Protein AF-A0A2P6VEP2-F1 (afdb_monomer_lite)

InterPro domains:
  IPR046674 Protein of unknown function DUF6544 [PF20181] (240-483)

Foldseek 3Di:
DDDDPPDQPDDPVLVPAQAKEKEWEPPDVVIQIHIQGDHPPDWLVNSLVSVCVSSVALHFPFKAFPVPRHTDDGPVPDDRYTYMYTYGDDHPPPDDDDDDDDDDDDDDDDDDDDDDDDDDDDDDDDDDDDDDDDDDDDPDDPPDDDDDDDPVVVVCCVLCVLLVQWDFAFDPPDPPPDPDDDDDDPDDDDPVVVVVVVVVVVVVLLVVLLVVLVVVLVVQLVLQVVQLPDDDDDDDPVVLLPPFQQLLSLQPVQFWDAPLLVFFKKKFWWKWWFARDPPGDTWIKTKMKIWGQHQAGWMKIWMWTQRDDPSQWIKTWIWIQHQLWTWIWIATSSHHTSHTDTDPLRSQQSQVVSVLCCLVRVSSQGDHPFKDKAQDDPPPPDDSNFWIKIWGDGPRHIWIWIWGADPSSATAKIWGQSHWTQDSVRDIHGFIKMKGQPDAKDKDFEDDPDDPDPDPDDDTIIGIGRFKMWMWTQDPVRDTHTGMIMGGPDMYTD

Structure (mmCIF, N/CA/C/O backbone):
data_AF-A0A2P6VEP2-F1
#
_entry.id   AF-A0A2P6VEP2-F1
#
loop_
_atom_site.group_PDB
_atom_site.id
_atom_site.type_symbol
_atom_site.label_atom_id
_atom_site.label_alt_id
_atom_site.label_comp_id
_atom_site.label_asym_id
_atom_site.label_entity_id
_atom_site.label_seq_id
_atom_site.pdbx_PDB_ins_code
_atom_site.Cartn_x
_atom_site.Cartn_y
_atom_site.Cartn_z
_atom_site.occupancy
_atom_site.B_iso_or_equiv
_atom_site.auth_seq_id
_atom_site.auth_comp_id
_atom_site.auth_asym_id
_atom_site.auth_atom_id
_atom_site.pdbx_PDB_model_num
ATOM 1 N N . MET A 1 1 ? 12.266 2.015 -61.294 1.00 31.33 1 MET A N 1
ATOM 2 C CA . MET A 1 1 ? 13.041 1.050 -60.481 1.00 31.33 1 MET A CA 1
ATOM 3 C C . MET A 1 1 ? 12.262 0.775 -59.207 1.00 31.33 1 MET A C 1
ATOM 5 O O . MET A 1 1 ? 11.921 1.719 -58.511 1.00 31.33 1 MET A O 1
ATOM 9 N N . ALA A 1 2 ? 11.887 -0.484 -58.976 1.00 29.84 2 ALA A N 1
ATOM 10 C CA . ALA A 1 2 ? 10.965 -0.896 -57.922 1.00 29.84 2 ALA A CA 1
ATOM 11 C C . ALA A 1 2 ? 11.618 -0.841 -56.530 1.00 29.84 2 ALA A C 1
ATOM 13 O O . ALA A 1 2 ? 12.583 -1.555 -56.257 1.00 29.84 2 ALA A O 1
ATOM 14 N N . THR A 1 3 ? 11.073 -0.019 -55.636 1.00 30.50 3 THR A N 1
ATOM 15 C CA . THR A 1 3 ? 11.404 -0.012 -54.209 1.00 30.50 3 THR A CA 1
ATOM 16 C C . THR A 1 3 ? 10.642 -1.138 -53.512 1.00 30.50 3 THR A C 1
ATOM 18 O O . THR A 1 3 ? 9.435 -1.083 -53.298 1.00 30.50 3 THR A O 1
ATOM 21 N N . SER A 1 4 ? 11.360 -2.207 -53.174 1.00 30.02 4 SER A N 1
ATOM 22 C CA . SER A 1 4 ? 10.852 -3.335 -52.389 1.00 30.02 4 SER A CA 1
ATOM 23 C C . SER A 1 4 ? 10.439 -2.876 -50.980 1.00 30.02 4 SER A C 1
ATOM 25 O O . SER A 1 4 ? 11.279 -2.776 -50.084 1.00 30.02 4 SER A O 1
ATOM 27 N N . SER A 1 5 ? 9.143 -2.661 -50.743 1.00 33.09 5 SER A N 1
ATOM 28 C CA . SER A 1 5 ? 8.592 -2.426 -49.405 1.00 33.09 5 SER A CA 1
ATOM 29 C C . SER A 1 5 ? 8.461 -3.746 -48.630 1.00 33.09 5 SER A C 1
ATOM 31 O O . SER A 1 5 ? 7.414 -4.393 -48.632 1.00 33.09 5 SER A O 1
ATOM 33 N N . ARG A 1 6 ? 9.517 -4.168 -47.926 1.00 39.72 6 ARG A N 1
ATOM 34 C CA . ARG A 1 6 ? 9.375 -5.138 -46.823 1.00 39.72 6 ARG A CA 1
ATOM 35 C C . ARG A 1 6 ? 9.053 -4.365 -45.540 1.00 39.72 6 ARG A C 1
ATOM 37 O O . ARG A 1 6 ? 9.943 -4.004 -44.780 1.00 39.72 6 ARG A O 1
ATOM 44 N N . GLY A 1 7 ? 7.766 -4.083 -45.344 1.00 57.09 7 GLY A N 1
ATOM 45 C CA . GLY A 1 7 ? 7.174 -3.341 -44.222 1.00 57.09 7 GLY A CA 1
ATOM 46 C C . GLY A 1 7 ? 5.669 -3.146 -44.461 1.00 57.09 7 GLY A C 1
ATOM 47 O O . GLY A 1 7 ? 5.196 -3.519 -45.528 1.00 57.09 7 GLY A O 1
ATOM 48 N N . LEU A 1 8 ? 4.918 -2.569 -43.511 1.00 54.78 8 LEU A N 1
ATOM 49 C CA . LEU A 1 8 ? 3.444 -2.376 -43.534 1.00 54.78 8 LEU A CA 1
ATOM 50 C C . LEU A 1 8 ? 2.886 -1.525 -44.710 1.00 54.78 8 LEU A C 1
ATOM 52 O O . LEU A 1 8 ? 1.741 -1.083 -44.653 1.00 54.78 8 LEU A O 1
ATOM 56 N N . GLY A 1 9 ? 3.672 -1.281 -45.764 1.00 55.47 9 GLY A N 1
ATOM 57 C CA . GLY A 1 9 ? 3.279 -0.498 -46.937 1.00 55.47 9 GLY A CA 1
ATOM 58 C C . GLY A 1 9 ? 3.140 0.999 -46.659 1.00 55.47 9 GLY A C 1
ATOM 59 O O . GLY A 1 9 ? 2.318 1.641 -47.307 1.00 55.47 9 GLY A O 1
ATOM 60 N N . VAL A 1 10 ? 3.891 1.518 -45.678 1.00 57.66 10 VAL A N 1
ATOM 61 C CA . VAL A 1 10 ? 3.913 2.938 -45.286 1.00 57.66 10 VAL A CA 1
ATOM 62 C C . VAL A 1 10 ? 4.965 3.663 -46.117 1.00 57.66 10 VAL A C 1
ATOM 64 O O . VAL A 1 10 ? 6.151 3.332 -46.031 1.00 57.66 10 VAL A O 1
ATOM 67 N N . THR A 1 11 ? 4.538 4.629 -46.921 1.00 64.12 11 THR A N 1
ATOM 68 C CA . THR A 1 11 ? 5.442 5.563 -47.604 1.00 64.12 11 THR A CA 1
ATOM 69 C C . THR A 1 11 ? 5.740 6.781 -46.713 1.00 64.12 11 THR A C 1
ATOM 71 O O . THR A 1 11 ? 4.970 7.053 -45.796 1.00 64.12 11 THR A O 1
ATOM 74 N N . PRO A 1 12 ? 6.824 7.545 -46.947 1.00 55.94 12 PRO A N 1
ATOM 75 C CA . PRO A 1 12 ? 7.065 8.799 -46.225 1.00 55.94 12 PRO A CA 1
ATOM 76 C C . PRO A 1 12 ? 5.920 9.817 -46.352 1.00 55.94 12 PRO A C 1
ATOM 78 O O . PRO A 1 12 ? 5.692 10.569 -45.419 1.00 55.94 12 PRO A O 1
ATOM 81 N N . GLN A 1 13 ? 5.167 9.799 -47.459 1.00 57.19 13 GLN A N 1
ATOM 82 C CA . GLN A 1 13 ? 3.974 10.637 -47.656 1.00 57.19 13 GLN A CA 1
ATOM 83 C C . GLN A 1 13 ? 2.774 10.166 -46.814 1.00 57.19 13 GLN A C 1
ATOM 85 O O . GLN A 1 13 ? 1.933 10.975 -46.441 1.00 57.19 13 GLN A O 1
ATOM 90 N N . ASP A 1 14 ? 2.715 8.879 -46.450 1.00 59.53 14 ASP A N 1
ATOM 91 C CA . ASP A 1 14 ? 1.662 8.331 -45.579 1.00 59.53 14 ASP A CA 1
ATOM 92 C C . ASP A 1 14 ? 1.816 8.803 -44.116 1.00 59.53 14 ASP A C 1
ATOM 94 O O . ASP A 1 14 ? 0.899 8.614 -43.319 1.00 59.53 14 ASP A O 1
ATOM 98 N N . MET A 1 15 ? 2.970 9.380 -43.744 1.00 58.91 15 MET A N 1
ATOM 99 C CA . MET A 1 15 ? 3.222 9.911 -42.397 1.00 58.91 15 MET A CA 1
ATOM 100 C C . MET A 1 15 ? 2.608 11.296 -42.157 1.00 58.91 15 MET A C 1
ATOM 102 O O . MET A 1 15 ? 2.467 11.675 -40.997 1.00 58.91 15 MET A O 1
ATOM 106 N N . ASP A 1 16 ? 2.224 12.009 -43.219 1.00 58.97 16 ASP A N 1
ATOM 107 C CA . ASP A 1 16 ? 1.609 13.343 -43.141 1.00 58.97 16 ASP A CA 1
ATOM 108 C C . ASP A 1 16 ? 0.068 13.285 -43.102 1.00 58.97 16 ASP A C 1
ATOM 110 O O . ASP A 1 16 ? -0.598 14.318 -43.065 1.00 58.97 16 ASP A O 1
ATOM 114 N N . ALA A 1 17 ? -0.523 12.084 -43.121 1.00 64.44 17 ALA A N 1
ATOM 115 C CA . ALA A 1 17 ? -1.968 11.909 -43.033 1.00 64.44 17 ALA A CA 1
ATOM 116 C C . ALA A 1 17 ? -2.481 12.154 -41.607 1.00 64.44 17 ALA A C 1
ATOM 118 O O . ALA A 1 17 ? -1.884 11.693 -40.634 1.00 64.44 17 ALA A O 1
ATOM 119 N N . SER A 1 18 ? -3.637 12.807 -41.495 1.00 64.31 18 SER A N 1
ATOM 120 C CA . SER A 1 18 ? -4.256 13.159 -40.212 1.00 64.31 18 SER A CA 1
ATOM 121 C C . SER A 1 18 ? -4.590 11.943 -39.347 1.00 64.31 18 SER A C 1
ATOM 123 O O . SER A 1 18 ? -4.617 12.050 -38.123 1.00 64.31 18 SER A O 1
ATOM 125 N N . ARG A 1 19 ? -4.849 10.778 -39.964 1.00 77.12 19 ARG A N 1
ATOM 126 C CA . ARG A 1 19 ? -5.234 9.537 -39.274 1.00 77.12 19 ARG A CA 1
ATOM 127 C C . ARG A 1 19 ? -4.596 8.314 -39.938 1.00 77.12 19 ARG A C 1
ATOM 129 O O . ARG A 1 19 ? -4.495 8.248 -41.164 1.00 77.12 19 ARG A O 1
ATOM 136 N N . LEU A 1 20 ? -4.189 7.317 -39.147 1.00 80.38 20 LEU A N 1
ATOM 137 C CA . LEU A 1 20 ? -3.518 6.109 -39.644 1.00 80.38 20 LEU A CA 1
ATOM 138 C C . LEU A 1 20 ? -4.094 4.846 -38.995 1.00 80.38 20 LEU A C 1
ATOM 140 O O . LEU A 1 20 ? -3.810 4.543 -37.837 1.00 80.38 20 LEU A O 1
ATOM 144 N N . VAL A 1 21 ? -4.834 4.051 -39.771 1.00 83.19 21 VAL A N 1
ATOM 145 C CA . VAL A 1 21 ? -5.441 2.797 -39.293 1.00 83.19 21 VAL A CA 1
ATOM 146 C C . VAL A 1 21 ? -4.721 1.568 -39.837 1.00 83.19 21 VAL A C 1
ATOM 148 O O . VAL A 1 21 ? -4.216 1.543 -40.963 1.00 83.19 21 VAL A O 1
ATOM 151 N N . PHE A 1 22 ? -4.669 0.513 -39.030 1.00 87.00 22 PHE A N 1
ATOM 152 C CA . PHE A 1 22 ? -4.025 -0.742 -39.393 1.00 87.00 22 PHE A CA 1
ATOM 153 C C . PHE A 1 22 ? -5.060 -1.802 -39.730 1.00 87.00 22 PHE A C 1
ATOM 155 O O . PHE A 1 22 ? -5.831 -2.213 -38.871 1.00 87.00 22 PHE A O 1
ATOM 162 N N . VAL A 1 23 ? -5.026 -2.322 -40.952 1.00 86.62 23 VAL A N 1
ATOM 163 C CA . VAL A 1 23 ? -6.040 -3.259 -41.440 1.00 86.62 23 VAL A CA 1
ATOM 164 C C . VAL A 1 23 ? -5.415 -4.617 -41.711 1.00 86.62 23 VAL A C 1
ATOM 166 O O . VAL A 1 23 ? -4.359 -4.708 -42.344 1.00 86.62 23 VAL A O 1
ATOM 169 N N . SER A 1 24 ? -6.049 -5.683 -41.223 1.00 88.94 24 SER A N 1
ATOM 170 C CA . SER A 1 24 ? -5.613 -7.059 -41.462 1.00 88.94 24 SER A CA 1
ATOM 171 C C . SER A 1 24 ? -6.735 -7.964 -41.954 1.00 88.94 24 SER A C 1
ATOM 173 O O . SER A 1 24 ? -7.891 -7.779 -41.592 1.00 88.94 24 SER A O 1
ATOM 175 N N . VAL A 1 25 ? -6.394 -8.948 -42.785 1.00 88.62 25 VAL A N 1
ATOM 176 C CA . VAL A 1 25 ? -7.363 -9.947 -43.263 1.00 88.62 25 VAL A CA 1
ATOM 177 C C . VAL A 1 25 ? -7.655 -10.932 -42.135 1.00 88.62 25 VAL A C 1
ATOM 179 O O . VAL A 1 25 ? -6.720 -11.500 -41.559 1.00 88.62 25 VAL A O 1
ATOM 182 N N . LYS A 1 26 ? -8.937 -11.119 -41.814 1.00 84.25 26 LYS A N 1
ATOM 183 C CA . LYS A 1 26 ? -9.393 -12.047 -40.777 1.00 84.25 26 LYS A CA 1
ATOM 184 C C . LYS A 1 26 ? -8.942 -13.474 -41.125 1.00 84.25 26 LYS A C 1
ATOM 186 O O . LYS A 1 26 ? -9.041 -13.892 -42.272 1.00 84.25 26 LYS A O 1
ATOM 191 N N . ASP A 1 27 ? -8.384 -14.182 -40.144 1.00 78.88 27 ASP A N 1
ATOM 192 C CA . ASP A 1 27 ? -7.964 -15.593 -40.227 1.00 78.88 27 ASP A CA 1
ATOM 193 C C . ASP A 1 27 ? -6.889 -15.952 -41.284 1.00 78.88 27 ASP A C 1
ATOM 195 O O . ASP A 1 27 ? -6.555 -17.125 -41.466 1.00 78.88 27 ASP A O 1
ATOM 199 N N . ALA A 1 28 ? -6.254 -14.967 -41.934 1.00 77.12 28 ALA A N 1
ATOM 200 C CA . ALA A 1 28 ? -5.199 -15.216 -42.919 1.00 77.12 28 ALA A CA 1
ATOM 201 C C . ALA A 1 28 ? -3.881 -15.704 -42.277 1.00 77.12 28 ALA A C 1
ATOM 203 O O . ALA A 1 28 ? -3.320 -15.051 -41.391 1.00 77.12 28 ALA A O 1
ATOM 204 N N . LYS A 1 29 ? -3.332 -16.818 -42.787 1.00 75.56 29 LYS A N 1
ATOM 205 C CA . LYS A 1 29 ? -2.009 -17.356 -42.420 1.00 75.56 29 LYS A CA 1
ATOM 206 C C . LYS A 1 29 ? -1.139 -17.504 -43.682 1.00 75.56 29 LYS A C 1
ATOM 208 O O . LYS A 1 29 ? -1.461 -18.345 -44.516 1.00 75.56 29 LYS A O 1
ATOM 213 N N . PRO A 1 30 ? -0.050 -16.722 -43.849 1.00 75.62 30 PRO A N 1
ATOM 214 C CA . PRO A 1 30 ? 0.500 -15.725 -42.919 1.00 75.62 30 PRO A CA 1
ATOM 215 C C . PRO A 1 30 ? -0.368 -14.457 -42.791 1.00 75.62 30 PRO A C 1
ATOM 217 O O . PRO A 1 30 ? -1.090 -14.093 -43.719 1.00 75.62 30 PRO A O 1
ATOM 220 N N . LYS A 1 31 ? -0.267 -13.756 -41.647 1.00 75.75 31 LYS A N 1
ATOM 221 C CA . LYS A 1 31 ? -1.057 -12.545 -41.347 1.00 75.75 31 LYS A CA 1
ATOM 222 C C . LYS A 1 31 ? -0.775 -11.445 -42.382 1.00 75.75 31 LYS A C 1
ATOM 224 O O . LYS A 1 31 ? 0.325 -10.894 -42.427 1.00 75.75 31 LYS A O 1
ATOM 229 N N . ARG A 1 32 ? -1.778 -11.100 -43.193 1.00 84.12 32 ARG A N 1
ATOM 230 C CA . ARG A 1 32 ? -1.745 -9.980 -44.153 1.00 84.12 32 ARG A CA 1
ATOM 231 C C . ARG A 1 32 ? -2.206 -8.715 -43.430 1.00 84.12 32 ARG A C 1
ATOM 233 O O . ARG A 1 32 ? -3.387 -8.610 -43.114 1.00 84.12 32 ARG A O 1
ATOM 240 N N . LYS A 1 33 ? -1.286 -7.792 -43.125 1.00 85.56 33 LYS A N 1
ATOM 241 C CA . LYS A 1 33 ? -1.565 -6.52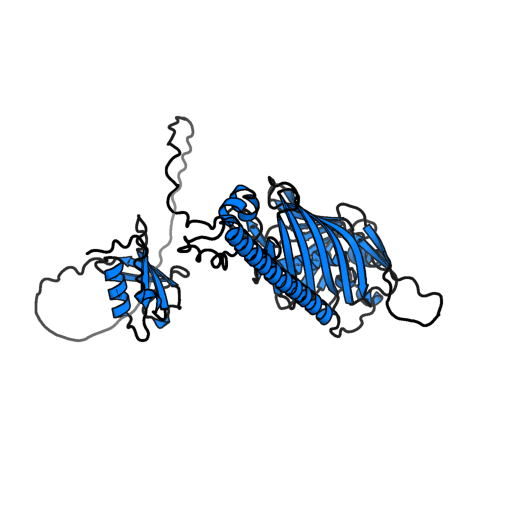3 -42.423 1.00 85.56 33 LYS A CA 1
ATOM 242 C C . LYS A 1 33 ? -0.911 -5.349 -43.150 1.00 85.56 33 LYS A C 1
ATOM 244 O O . LYS A 1 33 ? 0.258 -5.445 -43.520 1.00 85.56 33 LYS A O 1
ATOM 249 N N . VAL A 1 34 ? -1.644 -4.252 -43.310 1.00 85.06 34 VAL A N 1
ATOM 250 C CA . VAL A 1 34 ? -1.175 -3.005 -43.937 1.00 85.06 34 VAL A CA 1
ATOM 251 C C . VAL A 1 34 ? -1.582 -1.799 -43.102 1.00 85.06 34 VAL A C 1
ATOM 253 O O . VAL A 1 34 ? -2.510 -1.878 -42.298 1.00 85.06 34 VAL A O 1
ATOM 256 N N . ALA A 1 35 ? -0.880 -0.688 -43.287 1.00 83.00 35 ALA A N 1
ATOM 257 C CA . ALA A 1 35 ? -1.288 0.609 -42.765 1.00 83.00 35 ALA A CA 1
ATOM 258 C C . ALA A 1 35 ? -1.974 1.421 -43.873 1.00 83.00 35 ALA A C 1
ATOM 260 O O . ALA A 1 35 ? -1.457 1.525 -44.995 1.00 83.00 35 ALA A O 1
ATOM 261 N N . VAL A 1 36 ? -3.138 1.979 -43.553 1.00 84.06 36 VAL A N 1
ATOM 262 C CA . VAL A 1 36 ? -3.963 2.763 -44.471 1.00 84.06 36 VAL A CA 1
ATOM 263 C C . VAL A 1 36 ? -4.082 4.182 -43.911 1.00 84.06 36 VAL A C 1
ATOM 265 O O . VAL A 1 36 ? -4.700 4.359 -42.858 1.00 84.06 36 VAL A O 1
ATOM 268 N N . PRO A 1 37 ? -3.450 5.176 -44.556 1.00 83.38 37 PRO A N 1
ATOM 269 C CA . PRO A 1 37 ? -3.625 6.573 -44.183 1.00 83.38 37 PRO A CA 1
ATOM 270 C C . PRO A 1 37 ? -5.025 7.058 -44.578 1.00 83.38 37 PRO A C 1
ATOM 272 O O . PRO A 1 37 ? -5.527 6.725 -45.651 1.00 83.38 37 PRO A O 1
ATOM 275 N N . ILE A 1 38 ? -5.647 7.863 -43.722 1.00 82.38 38 ILE A N 1
ATOM 276 C CA . ILE A 1 38 ? -6.926 8.527 -43.984 1.00 82.38 38 ILE A CA 1
ATOM 277 C C . ILE A 1 38 ? -6.656 10.034 -43.929 1.00 82.38 38 ILE A C 1
ATOM 279 O O . ILE A 1 38 ? -6.304 10.569 -42.878 1.00 82.38 38 ILE A O 1
ATOM 283 N N . GLY A 1 39 ? -6.767 10.697 -45.081 1.00 76.69 39 GLY A N 1
ATOM 284 C CA . GLY A 1 39 ? -6.634 12.151 -45.187 1.00 76.69 39 GLY A CA 1
ATOM 285 C C . GLY A 1 39 ? -7.916 12.886 -44.788 1.00 76.69 39 GLY A C 1
ATOM 286 O O . GLY A 1 39 ? -8.997 12.291 -44.756 1.00 76.69 39 GLY A O 1
ATOM 287 N N . ASP A 1 40 ? -7.795 14.185 -44.520 1.00 73.19 40 ASP A N 1
ATOM 288 C CA . ASP A 1 40 ? -8.936 15.045 -44.193 1.00 73.19 40 ASP A CA 1
ATOM 289 C C . ASP A 1 40 ? -9.958 15.051 -45.343 1.00 73.19 40 ASP A C 1
ATOM 291 O O . ASP A 1 40 ? -9.629 15.369 -46.486 1.00 73.19 40 ASP A O 1
ATOM 295 N N . GLY A 1 41 ? -11.205 14.668 -45.050 1.00 74.69 41 GLY A N 1
ATOM 296 C CA . GLY A 1 41 ? -12.296 14.620 -46.033 1.00 74.69 41 GLY A CA 1
ATOM 297 C C . GLY A 1 41 ? -12.356 13.363 -46.911 1.00 74.69 41 GLY A C 1
ATOM 298 O O . GLY A 1 41 ? -13.112 13.347 -47.883 1.00 74.69 41 GLY A O 1
ATOM 299 N N . ALA A 1 42 ? -11.593 12.308 -46.599 1.00 81.06 42 ALA A N 1
ATOM 300 C CA . ALA A 1 42 ? -11.715 11.023 -47.291 1.00 81.06 42 ALA A CA 1
ATOM 301 C C . ALA A 1 42 ? -13.137 10.441 -47.164 1.00 81.06 42 ALA A C 1
ATOM 303 O O . ALA A 1 42 ? -13.771 10.565 -46.118 1.00 81.06 42 ALA A O 1
ATOM 304 N N . SER A 1 43 ? -13.635 9.774 -48.210 1.00 88.19 43 SER A N 1
ATOM 305 C CA . SER A 1 43 ? -14.913 9.050 -48.152 1.00 88.19 43 SER A CA 1
ATOM 306 C C . SER A 1 43 ? -14.731 7.585 -47.740 1.00 88.19 43 SER A C 1
ATOM 308 O O . SER A 1 43 ? -13.658 6.996 -47.904 1.00 88.19 43 SER A O 1
ATOM 310 N N . TRP A 1 44 ? -15.798 6.960 -47.229 1.00 88.44 44 TRP A N 1
ATOM 311 C CA . TRP A 1 44 ? -15.783 5.539 -46.859 1.00 88.44 44 TRP A CA 1
ATOM 312 C C . TRP A 1 44 ? -15.431 4.620 -48.043 1.00 88.44 44 TRP A C 1
ATOM 314 O O . TRP A 1 44 ? -14.660 3.672 -47.883 1.00 88.44 44 TRP A O 1
ATOM 324 N N . ASP A 1 45 ? -15.909 4.941 -49.248 1.00 86.19 45 ASP A N 1
ATOM 325 C CA . ASP A 1 45 ? -15.606 4.174 -50.463 1.00 86.19 45 ASP A CA 1
ATOM 326 C C . ASP A 1 45 ? -14.136 4.300 -50.875 1.00 86.19 45 ASP A C 1
ATOM 328 O O . ASP A 1 45 ? -13.502 3.312 -51.253 1.00 86.19 45 ASP A O 1
ATOM 332 N N . GLN A 1 46 ? -13.558 5.500 -50.748 1.00 85.56 46 GLN A N 1
ATOM 333 C CA . GLN A 1 46 ? -12.131 5.719 -50.996 1.00 85.56 46 GLN A CA 1
ATOM 334 C C . GLN A 1 46 ? -11.276 4.918 -50.013 1.00 85.56 46 GLN A C 1
ATOM 336 O O . GLN A 1 46 ? -10.299 4.284 -50.417 1.00 85.56 46 GLN A O 1
ATOM 341 N N . PHE A 1 47 ? -11.663 4.894 -48.737 1.00 89.31 47 PHE A N 1
ATOM 342 C CA . PHE A 1 47 ? -11.010 4.074 -47.724 1.00 89.31 47 PHE A CA 1
ATOM 343 C C . PHE A 1 47 ? -11.097 2.575 -48.054 1.00 89.31 47 PHE A C 1
ATOM 345 O O . PHE A 1 47 ? -10.071 1.890 -48.072 1.00 89.31 47 PHE A O 1
ATOM 352 N N . CYS A 1 48 ? -12.282 2.067 -48.407 1.00 88.62 48 CYS A N 1
ATOM 353 C CA . CYS A 1 48 ? -12.463 0.670 -48.808 1.00 88.62 48 CYS A CA 1
ATOM 354 C C . CYS A 1 48 ? -11.619 0.307 -50.044 1.00 88.62 48 CYS A C 1
ATOM 356 O O . CYS A 1 48 ? -10.973 -0.744 -50.062 1.00 88.62 48 CYS A O 1
ATOM 358 N N . GLY A 1 49 ? -11.545 1.191 -51.044 1.00 85.75 49 GLY A N 1
ATOM 359 C CA . GLY A 1 49 ? -10.711 1.002 -52.236 1.00 85.75 49 GLY A CA 1
ATOM 360 C C . GLY A 1 49 ? -9.208 0.954 -51.928 1.00 85.75 49 GLY A C 1
ATOM 361 O O . GLY A 1 49 ? -8.479 0.119 -52.475 1.00 85.75 49 GLY A O 1
ATOM 362 N N . GLN A 1 50 ? -8.729 1.786 -50.997 1.00 87.56 50 GLN A N 1
ATOM 363 C CA . GLN A 1 50 ? -7.339 1.736 -50.531 1.00 87.56 50 GLN A CA 1
ATOM 364 C C . GLN A 1 50 ? -7.029 0.435 -49.785 1.00 87.56 50 GLN A C 1
ATOM 366 O O . GLN A 1 50 ? -5.979 -0.171 -50.018 1.00 87.56 50 GLN A O 1
ATOM 371 N N . VAL A 1 51 ? -7.945 -0.025 -48.929 1.00 88.38 51 VAL A N 1
ATOM 372 C CA . VAL A 1 51 ? -7.828 -1.306 -48.221 1.00 88.38 51 VAL A CA 1
ATOM 373 C C . VAL A 1 51 ? -7.744 -2.466 -49.216 1.00 88.38 51 VAL A C 1
ATOM 375 O O . VAL A 1 51 ? -6.826 -3.281 -49.110 1.00 88.38 51 VAL A O 1
ATOM 378 N N . GLN A 1 52 ? -8.632 -2.515 -50.217 1.00 88.88 52 GLN A N 1
ATOM 379 C CA . GLN A 1 52 ? -8.606 -3.538 -51.272 1.00 88.88 52 GLN A CA 1
ATOM 380 C C . GLN A 1 52 ? -7.286 -3.528 -52.038 1.00 88.88 52 GLN A C 1
ATOM 382 O O . GLN A 1 52 ? -6.673 -4.578 -52.224 1.00 88.88 52 GLN A O 1
ATOM 387 N N . THR A 1 53 ? -6.807 -2.344 -52.419 1.00 86.88 53 THR A N 1
ATOM 388 C CA . THR A 1 53 ? -5.570 -2.192 -53.192 1.00 86.88 53 THR A CA 1
ATOM 389 C C . THR A 1 53 ? -4.345 -2.618 -52.383 1.00 86.88 53 THR A C 1
ATOM 391 O O . THR A 1 53 ? -3.543 -3.432 -52.849 1.00 86.88 53 THR A O 1
ATOM 394 N N . LYS A 1 54 ? -4.198 -2.117 -51.147 1.00 85.69 54 LYS A N 1
ATOM 395 C CA . LYS A 1 54 ? -3.033 -2.411 -50.298 1.00 85.69 54 LYS A CA 1
ATOM 396 C C . LYS A 1 54 ? -3.017 -3.868 -49.829 1.00 85.69 54 LYS A C 1
ATOM 398 O O . LYS A 1 54 ? -1.942 -4.467 -49.772 1.00 85.69 54 LYS A O 1
ATOM 403 N N . LEU A 1 55 ? -4.176 -4.461 -49.525 1.00 85.50 55 LEU A N 1
ATOM 404 C CA . LEU A 1 55 ? -4.260 -5.875 -49.148 1.00 85.50 55 LEU A CA 1
ATOM 405 C C . LEU A 1 55 ? -4.338 -6.823 -50.346 1.00 85.50 55 LEU A C 1
ATOM 407 O O . LEU A 1 55 ? -4.120 -8.014 -50.140 1.00 85.50 55 LEU A O 1
ATOM 411 N N . LYS A 1 56 ? -4.561 -6.334 -51.572 1.00 87.06 56 LYS A N 1
ATOM 412 C CA . LYS A 1 56 ? -4.832 -7.138 -52.779 1.00 87.06 56 LYS A CA 1
ATOM 413 C C . LYS A 1 56 ? -6.056 -8.046 -52.597 1.00 87.06 56 LYS A C 1
ATOM 415 O O . LYS A 1 56 ? -5.945 -9.262 -52.735 1.00 87.06 56 LYS A O 1
ATOM 420 N N . LEU A 1 57 ? -7.183 -7.462 -52.197 1.00 84.69 57 LEU A N 1
ATOM 421 C CA . LEU A 1 57 ? -8.458 -8.166 -52.011 1.00 84.69 57 LEU A CA 1
ATOM 422 C C . LEU A 1 57 ? -9.338 -7.997 -53.244 1.00 84.69 57 LEU A C 1
ATOM 424 O O . LEU A 1 57 ? -9.358 -6.922 -53.839 1.00 84.69 57 LEU A O 1
ATOM 428 N N . VAL A 1 58 ? -10.084 -9.045 -53.592 1.00 83.81 58 VAL A N 1
ATOM 429 C CA . VAL A 1 58 ? -11.023 -9.008 -54.725 1.00 83.81 58 VAL A CA 1
ATOM 430 C C . VAL A 1 58 ? -12.307 -8.258 -54.358 1.00 83.81 58 VAL A C 1
ATOM 432 O O . VAL A 1 58 ? -12.829 -7.500 -55.170 1.00 83.81 58 VAL A O 1
ATOM 435 N N . ALA A 1 59 ? -12.797 -8.437 -53.130 1.00 84.31 59 ALA A N 1
ATOM 436 C CA . ALA A 1 59 ? -13.917 -7.691 -52.566 1.00 84.31 59 ALA A CA 1
ATOM 437 C C . ALA A 1 59 ? -13.807 -7.622 -51.032 1.00 84.31 59 ALA A C 1
ATOM 439 O O . ALA A 1 59 ? -13.120 -8.432 -50.405 1.00 84.31 59 ALA A O 1
ATOM 440 N N . ILE A 1 60 ? -14.496 -6.656 -50.422 1.00 87.94 60 ILE A N 1
ATOM 441 C CA . ILE A 1 60 ? -14.642 -6.543 -48.962 1.00 87.94 60 ILE A CA 1
ATOM 442 C C . ILE A 1 60 ? -16.093 -6.865 -48.622 1.00 87.94 60 ILE A C 1
ATOM 444 O O . ILE A 1 60 ? -16.994 -6.193 -49.114 1.00 87.94 60 ILE A O 1
ATOM 448 N N . GLU A 1 61 ? -16.317 -7.874 -47.783 1.00 87.31 61 GLU A N 1
ATOM 449 C CA . GLU A 1 61 ? -17.654 -8.213 -47.279 1.00 87.31 61 GLU A CA 1
ATOM 450 C C . GLU A 1 61 ? -18.023 -7.335 -46.075 1.00 87.31 61 GLU A C 1
ATOM 452 O O . GLU A 1 61 ? -19.109 -6.753 -46.000 1.00 87.31 61 GLU A O 1
ATOM 457 N N . ALA A 1 62 ? -17.094 -7.217 -45.126 1.00 88.38 62 ALA A N 1
ATOM 458 C CA . ALA A 1 62 ? -17.269 -6.412 -43.928 1.00 88.38 62 ALA A CA 1
ATOM 459 C C . ALA A 1 62 ? -15.924 -6.032 -43.298 1.00 88.38 62 ALA A C 1
ATOM 461 O O . ALA A 1 62 ? -14.924 -6.744 -43.429 1.00 88.38 62 ALA A O 1
ATOM 462 N N . ILE A 1 63 ? -15.932 -4.907 -42.582 1.00 89.94 63 ILE A N 1
ATOM 463 C CA . ILE A 1 63 ? -14.810 -4.406 -41.788 1.00 89.94 63 ILE A CA 1
ATOM 464 C C . ILE A 1 63 ? -15.254 -4.358 -40.326 1.00 89.94 63 ILE A C 1
ATOM 466 O O . ILE A 1 63 ? -16.355 -3.894 -40.033 1.00 89.94 63 ILE A O 1
ATOM 470 N N . TYR A 1 64 ? -14.406 -4.836 -39.420 1.00 88.00 64 TYR A N 1
ATOM 471 C CA . TYR A 1 64 ? -14.671 -4.899 -37.986 1.00 88.00 64 TYR A CA 1
ATOM 472 C C . TYR A 1 64 ? -13.556 -4.239 -37.185 1.00 88.00 64 TYR A C 1
ATOM 474 O O . TYR A 1 64 ? -12.385 -4.339 -37.556 1.00 88.00 64 TYR A O 1
ATOM 482 N N . LEU A 1 65 ? -13.900 -3.638 -36.050 1.00 87.69 65 LEU A N 1
ATOM 483 C CA . LEU A 1 65 ? -12.924 -3.158 -35.080 1.00 87.69 65 LEU A CA 1
ATOM 484 C C . LEU A 1 65 ? -12.297 -4.344 -34.338 1.00 87.69 65 LEU A C 1
ATOM 486 O O . LEU A 1 65 ? -13.000 -5.207 -33.818 1.00 87.69 65 LEU A O 1
ATOM 490 N N . ALA A 1 66 ? -10.968 -4.406 -34.267 1.00 81.50 66 ALA A N 1
ATOM 491 C CA . ALA A 1 66 ? -10.270 -5.539 -33.660 1.00 81.50 66 ALA A CA 1
ATOM 492 C C . ALA A 1 66 ? -10.410 -5.602 -32.131 1.00 81.50 66 ALA A C 1
ATOM 494 O O . ALA A 1 66 ? -10.233 -6.675 -31.557 1.00 81.50 66 ALA A O 1
ATOM 495 N N . SER A 1 67 ? -10.696 -4.472 -31.477 1.00 75.81 67 SER A N 1
ATOM 496 C CA . SER A 1 67 ? -10.838 -4.372 -30.020 1.00 75.81 67 SER A CA 1
ATOM 497 C C . SER A 1 67 ? -12.220 -4.800 -29.523 1.00 75.81 67 SER A C 1
ATOM 499 O O . SER A 1 67 ? -12.303 -5.487 -28.509 1.00 75.81 67 SER A O 1
ATOM 501 N N . SER A 1 68 ? -13.289 -4.409 -30.225 1.00 77.38 68 SER A N 1
ATOM 502 C CA . SER A 1 68 ? -14.678 -4.670 -29.819 1.00 77.38 68 SER A CA 1
ATOM 503 C C . SER A 1 68 ? -15.381 -5.740 -30.656 1.00 77.38 68 SER A C 1
ATOM 505 O O . SER A 1 68 ? -16.375 -6.303 -30.208 1.00 77.38 68 SER A O 1
ATOM 507 N N . GLY A 1 69 ? -14.893 -6.030 -31.867 1.00 77.25 69 GLY A N 1
ATOM 508 C CA . GLY A 1 69 ? -15.580 -6.891 -32.833 1.00 77.25 69 GLY A CA 1
ATOM 509 C C . GLY A 1 69 ? -16.779 -6.228 -33.521 1.00 77.25 69 GLY A C 1
ATOM 510 O O . GLY A 1 69 ? -17.515 -6.905 -34.236 1.00 77.25 69 GLY A O 1
ATOM 511 N N . GLU A 1 70 ? -16.989 -4.925 -33.323 1.00 83.69 70 GLU A N 1
ATOM 512 C CA . GLU A 1 70 ? -18.092 -4.169 -33.922 1.00 83.69 70 GLU A CA 1
ATOM 513 C C . GLU A 1 70 ? -17.881 -3.943 -35.426 1.00 83.69 70 GLU A C 1
ATOM 515 O O . GLU A 1 70 ? -16.752 -3.747 -35.878 1.00 83.69 70 GLU A O 1
ATOM 520 N N . ARG A 1 71 ? -18.964 -3.980 -36.214 1.00 88.62 71 ARG A N 1
ATOM 521 C CA . ARG A 1 71 ? -18.922 -3.758 -37.666 1.00 88.62 71 ARG A CA 1
ATOM 522 C C . ARG A 1 71 ? -18.869 -2.263 -37.975 1.00 88.62 71 ARG A C 1
ATOM 524 O O . ARG A 1 71 ? -19.770 -1.526 -37.593 1.00 88.62 71 ARG A O 1
ATOM 531 N N . ILE A 1 72 ? -17.873 -1.857 -38.756 1.00 89.62 72 ILE A N 1
ATOM 532 C CA . ILE A 1 72 ? -17.664 -0.468 -39.166 1.00 89.62 72 ILE A CA 1
ATOM 533 C C . ILE A 1 72 ? -18.215 -0.248 -40.575 1.00 89.62 72 ILE A C 1
ATOM 535 O O . ILE A 1 72 ? -17.994 -1.058 -41.479 1.00 89.62 72 ILE A O 1
ATOM 539 N N . THR A 1 73 ? -18.941 0.855 -40.750 1.00 86.25 73 THR A N 1
ATOM 540 C CA . THR A 1 73 ? -19.570 1.242 -42.029 1.00 86.25 73 THR A CA 1
ATOM 541 C C . THR A 1 73 ? -19.318 2.698 -42.426 1.00 86.25 73 THR A C 1
ATOM 543 O O . THR A 1 73 ? -19.587 3.060 -43.567 1.00 86.25 73 THR A O 1
ATOM 546 N N . HIS A 1 74 ? -18.768 3.520 -41.523 1.00 86.25 74 HIS A N 1
ATOM 547 C CA . HIS A 1 74 ? -18.448 4.931 -41.760 1.00 86.25 74 HIS A CA 1
ATOM 548 C C . HIS A 1 74 ? -17.126 5.323 -41.075 1.00 86.25 74 HIS A C 1
ATOM 550 O O . HIS A 1 74 ? -16.747 4.732 -40.064 1.00 86.25 74 HIS A O 1
ATOM 556 N N . LEU A 1 75 ? -16.423 6.337 -41.600 1.00 84.38 75 LEU A N 1
ATOM 557 C CA . LEU A 1 75 ? -15.110 6.775 -41.085 1.00 84.38 75 LEU A CA 1
ATOM 558 C C . LEU A 1 75 ? -15.166 7.467 -39.713 1.00 84.38 75 LEU A C 1
ATOM 560 O O . LEU A 1 75 ? -14.164 7.475 -38.994 1.00 84.38 75 LEU A O 1
ATOM 564 N N . ASP A 1 76 ? -16.324 8.009 -39.335 1.00 83.31 76 ASP A N 1
ATOM 565 C CA . ASP A 1 76 ? -16.537 8.693 -38.049 1.00 83.31 76 ASP A CA 1
ATOM 566 C C . ASP A 1 76 ? -16.523 7.724 -36.857 1.00 83.31 76 ASP A C 1
ATOM 568 O O . ASP A 1 76 ? -16.372 8.133 -35.711 1.00 83.31 76 ASP A O 1
ATOM 572 N N . GLN A 1 77 ? -16.659 6.422 -37.129 1.00 81.19 77 GLN A N 1
ATOM 573 C CA . GLN A 1 77 ? -16.609 5.350 -36.129 1.00 81.19 77 GLN A CA 1
ATOM 574 C C . GLN A 1 77 ? -15.174 4.919 -35.796 1.00 81.19 77 GLN A C 1
ATOM 576 O O . GLN A 1 77 ? -14.962 4.107 -34.900 1.00 81.19 77 GLN A O 1
ATOM 581 N N . LEU A 1 78 ? -14.191 5.431 -36.537 1.00 77.19 78 LEU A N 1
ATOM 582 C CA . LEU A 1 78 ? -12.779 5.138 -36.338 1.00 77.19 78 LEU A CA 1
ATOM 583 C C . LEU A 1 78 ? -12.141 6.261 -35.502 1.00 77.19 78 LEU A C 1
ATOM 585 O O . LEU A 1 78 ? -12.537 7.420 -35.621 1.00 77.19 78 LEU A O 1
ATOM 589 N N . GLN A 1 79 ? -11.088 5.956 -34.751 1.00 77.75 79 GLN A N 1
ATOM 590 C CA . GLN A 1 79 ? -10.196 6.915 -34.088 1.00 77.75 79 GLN A CA 1
ATOM 591 C C . GLN A 1 79 ? -8.910 7.133 -34.906 1.00 77.75 79 GLN A C 1
ATOM 593 O O . GLN A 1 79 ? -8.761 6.611 -36.016 1.00 77.75 79 GLN A O 1
ATOM 598 N N . ASP A 1 80 ? -7.980 7.944 -34.397 1.00 68.69 80 ASP A N 1
ATOM 599 C CA . ASP A 1 80 ? -6.745 8.307 -35.109 1.00 68.69 80 ASP A CA 1
ATOM 600 C C . ASP A 1 80 ? -5.828 7.103 -35.362 1.00 68.69 80 ASP A C 1
ATOM 602 O O . ASP A 1 80 ? -5.092 7.088 -36.352 1.00 68.69 80 ASP A O 1
ATOM 606 N N . ILE A 1 81 ? -5.886 6.089 -34.486 1.00 66.06 81 ILE A N 1
ATOM 607 C CA . ILE A 1 81 ? -5.103 4.851 -34.581 1.00 66.06 81 ILE A CA 1
ATOM 608 C C . ILE A 1 81 ? -5.947 3.651 -34.125 1.00 66.06 81 ILE A C 1
ATOM 610 O O . ILE A 1 81 ? -5.927 3.287 -32.950 1.00 66.06 81 ILE A O 1
ATOM 614 N N . ASP A 1 82 ? -6.620 2.992 -35.068 1.00 78.75 82 ASP A N 1
ATOM 615 C CA . ASP A 1 82 ? -7.373 1.752 -34.828 1.00 78.75 82 ASP A CA 1
ATOM 616 C C . ASP A 1 82 ? -6.774 0.538 -35.547 1.00 78.75 82 ASP A C 1
ATOM 618 O O . ASP A 1 82 ? -6.129 0.653 -36.595 1.00 78.75 82 ASP A O 1
ATOM 622 N N . GLU A 1 83 ? -7.010 -0.654 -34.988 1.00 85.50 83 GLU A N 1
ATOM 623 C CA . GLU A 1 83 ? -6.757 -1.934 -35.658 1.00 85.50 83 GLU A CA 1
ATOM 624 C C . GLU A 1 83 ? -8.079 -2.537 -36.142 1.00 85.50 83 GLU A C 1
ATOM 626 O O . GLU A 1 83 ? -9.031 -2.665 -35.374 1.00 85.50 83 GLU A O 1
ATOM 631 N N . LEU A 1 84 ? -8.127 -2.916 -37.420 1.00 88.19 84 LEU A N 1
ATOM 632 C CA . LEU A 1 84 ? -9.315 -3.411 -38.107 1.00 88.19 84 LEU A CA 1
ATOM 633 C C . LEU A 1 84 ? -9.087 -4.810 -38.686 1.00 88.19 84 LEU A C 1
ATOM 635 O O . LEU A 1 84 ? -8.000 -5.136 -39.184 1.00 88.19 84 LEU A O 1
ATOM 639 N N . TYR A 1 85 ? -10.146 -5.615 -38.679 1.00 88.62 85 TYR A N 1
ATOM 640 C CA . TYR A 1 85 ? -10.231 -6.879 -39.399 1.00 88.62 85 TYR A CA 1
ATOM 641 C C . TYR A 1 85 ? -11.141 -6.746 -40.612 1.00 88.62 85 TYR A C 1
ATOM 643 O O . TYR A 1 85 ? -12.274 -6.291 -40.504 1.00 88.62 85 TYR A O 1
ATOM 651 N N . VAL A 1 86 ? -10.654 -7.193 -41.762 1.00 90.50 86 VAL A N 1
ATOM 652 C CA . VAL A 1 86 ? -11.427 -7.280 -43.001 1.00 90.50 86 VAL A CA 1
ATOM 653 C C . VAL A 1 86 ? -11.775 -8.728 -43.281 1.00 90.50 86 VAL A C 1
ATOM 655 O O . VAL A 1 86 ? -10.902 -9.598 -43.254 1.00 90.50 86 VAL A O 1
ATOM 658 N N . VAL A 1 87 ? -13.045 -8.959 -43.590 1.00 87.69 87 VAL A N 1
ATOM 659 C CA . VAL A 1 87 ? -13.533 -10.212 -44.162 1.00 87.69 87 VAL A CA 1
ATOM 660 C C . VAL A 1 87 ? -13.531 -10.071 -45.683 1.00 87.69 87 VAL A C 1
ATOM 662 O O . VAL A 1 87 ? -14.112 -9.132 -46.234 1.00 87.69 87 VAL A O 1
ATOM 665 N N . GLU A 1 88 ? -12.809 -10.970 -46.351 1.00 84.75 88 GLU A N 1
ATOM 666 C CA . GLU A 1 88 ? -12.676 -10.987 -47.809 1.00 84.75 88 GLU A CA 1
ATOM 667 C C . GLU A 1 88 ? -13.960 -11.539 -48.437 1.00 84.75 88 GLU A C 1
ATOM 669 O O . GLU A 1 88 ? -14.378 -12.652 -48.127 1.00 84.75 88 GLU A O 1
ATOM 674 N N . GLY A 1 89 ? -14.587 -10.745 -49.305 1.00 77.62 89 GLY A N 1
ATOM 675 C CA . GLY A 1 89 ? -15.789 -11.148 -50.029 1.00 77.62 89 GLY A CA 1
ATOM 676 C C . GLY A 1 89 ? -15.453 -11.943 -51.291 1.00 77.62 89 GLY A C 1
ATOM 677 O O . GLY A 1 89 ? -14.394 -11.760 -51.897 1.00 77.62 89 GLY A O 1
ATOM 678 N N . ALA A 1 90 ? -16.370 -12.807 -51.726 1.00 68.62 90 ALA A N 1
ATOM 679 C CA . ALA A 1 90 ? -16.255 -13.473 -53.020 1.00 68.62 90 ALA A CA 1
ATOM 680 C C . ALA A 1 90 ? -16.398 -12.462 -54.175 1.00 68.62 90 ALA A C 1
ATOM 682 O O . ALA A 1 90 ? -17.141 -11.486 -54.068 1.00 68.62 90 ALA A O 1
ATOM 683 N N . ALA A 1 91 ? -15.709 -12.712 -55.296 1.00 55.22 91 ALA A N 1
ATOM 684 C CA . ALA A 1 91 ? -15.868 -11.919 -56.515 1.00 55.22 91 ALA A CA 1
ATOM 685 C C . ALA A 1 91 ? -17.356 -11.834 -56.906 1.00 55.22 91 ALA A C 1
ATOM 687 O O . ALA A 1 91 ? -18.057 -12.848 -56.786 1.00 55.22 91 ALA A O 1
ATOM 688 N N . PRO A 1 92 ? -17.850 -10.688 -57.410 1.00 49.72 92 PRO A N 1
ATOM 689 C CA . PRO A 1 92 ? -19.187 -10.645 -57.973 1.00 49.72 92 PRO A CA 1
ATOM 690 C C . PRO A 1 92 ? -19.243 -11.680 -59.098 1.00 49.72 92 PRO A C 1
ATOM 692 O O . PRO A 1 92 ? -18.525 -11.575 -60.094 1.00 49.72 92 PRO A O 1
ATOM 695 N N . ARG A 1 93 ? -20.055 -12.731 -58.916 1.00 38.81 93 ARG A N 1
ATOM 696 C CA . ARG A 1 93 ? -20.375 -13.658 -60.001 1.00 38.81 93 ARG A CA 1
ATOM 697 C C . ARG A 1 93 ? -20.967 -12.801 -61.106 1.00 38.81 93 ARG A C 1
ATOM 699 O O . ARG A 1 93 ? -22.022 -12.208 -60.904 1.00 38.81 93 ARG A O 1
ATOM 706 N N . GLY A 1 94 ? -20.247 -12.698 -62.222 1.00 34.56 94 GLY A N 1
ATOM 707 C CA . GLY A 1 94 ? -20.715 -12.015 -63.416 1.00 34.56 94 GLY A CA 1
ATOM 708 C C . GLY A 1 94 ? -22.095 -12.547 -63.762 1.00 34.56 94 GLY A C 1
ATOM 709 O O . GLY A 1 94 ? -22.233 -13.684 -64.212 1.00 34.56 94 GLY A O 1
ATOM 710 N N . GLY A 1 95 ? -23.112 -11.738 -63.483 1.00 31.47 95 GLY A N 1
ATOM 711 C CA . GLY A 1 95 ? -24.445 -11.963 -63.992 1.00 31.47 95 GLY A CA 1
ATOM 712 C C . GLY A 1 95 ? -24.344 -11.887 -65.503 1.00 31.47 95 GLY A C 1
ATOM 713 O O . GLY A 1 95 ? -24.023 -10.834 -66.055 1.00 31.47 95 GLY A O 1
ATOM 714 N N . GLN A 1 96 ? -24.582 -13.016 -66.165 1.00 30.23 96 GLN A N 1
ATOM 715 C CA . GLN A 1 96 ? -25.016 -12.978 -67.547 1.00 30.23 96 GLN A CA 1
ATOM 716 C C . GLN A 1 96 ? -26.225 -12.051 -67.618 1.00 30.23 96 GLN A C 1
ATOM 718 O O . GLN A 1 96 ? -27.172 -12.168 -66.839 1.00 30.23 96 GLN A O 1
ATOM 723 N N . ALA A 1 97 ? -26.148 -11.107 -68.546 1.00 32.31 97 ALA A N 1
ATOM 724 C CA . ALA A 1 97 ? -27.260 -10.271 -68.917 1.00 32.31 97 ALA A CA 1
ATOM 725 C C . ALA A 1 97 ? -28.452 -11.149 -69.323 1.00 32.31 97 ALA A C 1
ATOM 727 O O . ALA A 1 97 ? -28.347 -11.987 -70.218 1.00 32.31 97 ALA A O 1
ATOM 728 N N . SER A 1 98 ? -29.605 -10.900 -68.714 1.00 29.64 98 SER A N 1
ATOM 729 C CA . SER A 1 98 ? -30.872 -11.040 -69.416 1.00 29.64 98 SER A CA 1
ATOM 730 C C . SER A 1 98 ? -31.782 -9.898 -69.000 1.00 29.64 98 SER A C 1
ATOM 732 O O . SER A 1 98 ? -32.073 -9.694 -67.824 1.00 29.64 98 SER A O 1
ATOM 734 N N . ALA A 1 99 ? -32.135 -9.103 -70.001 1.00 30.25 99 ALA A N 1
ATOM 735 C CA . ALA A 1 99 ? -33.053 -7.989 -69.922 1.00 30.25 99 ALA A CA 1
ATOM 736 C C . ALA A 1 99 ? -34.503 -8.488 -70.005 1.00 30.25 99 ALA A C 1
ATOM 738 O O . ALA A 1 99 ? -34.798 -9.321 -70.856 1.00 30.25 99 ALA A O 1
ATOM 739 N N . ALA A 1 100 ? -35.370 -7.937 -69.149 1.00 29.73 100 ALA A N 1
ATOM 740 C CA . ALA A 1 100 ? -36.828 -7.729 -69.273 1.00 29.73 100 ALA A CA 1
ATOM 741 C C . ALA A 1 100 ? -37.353 -7.558 -67.832 1.00 29.73 100 ALA A C 1
ATOM 743 O O . ALA A 1 100 ? -37.245 -8.479 -67.038 1.00 29.73 100 ALA A O 1
ATOM 744 N N . GLY A 1 101 ? -37.744 -6.379 -67.348 1.00 26.41 101 GLY A N 1
ATOM 745 C CA . GLY A 1 101 ? -38.974 -5.644 -67.669 1.00 26.41 101 GLY A CA 1
ATOM 746 C C . GLY A 1 101 ? -39.716 -5.362 -66.334 1.00 26.41 101 GLY A C 1
ATOM 747 O O . GLY A 1 101 ? -39.550 -6.152 -65.406 1.00 26.41 101 GLY A O 1
ATOM 748 N N . PRO A 1 102 ? -40.457 -4.247 -66.162 1.00 44.34 102 PRO A N 1
ATOM 749 C CA . PRO A 1 102 ? -40.887 -3.758 -64.843 1.00 44.34 102 PRO A CA 1
ATOM 750 C C . PRO A 1 102 ? -42.349 -4.108 -64.493 1.00 44.34 102 PRO A C 1
ATOM 752 O O . PRO A 1 102 ? -43.196 -4.159 -65.379 1.00 44.34 102 PRO A O 1
ATOM 755 N N . SER A 1 103 ? -42.659 -4.307 -63.204 1.00 27.00 103 SER A N 1
ATOM 756 C CA . SER A 1 103 ? -43.980 -4.127 -62.533 1.00 27.00 103 SER A CA 1
ATOM 757 C C . SER A 1 103 ? -43.886 -4.731 -61.115 1.00 27.00 103 SER A C 1
ATOM 759 O O . SER A 1 103 ? -43.318 -5.802 -60.957 1.00 27.00 103 SER A O 1
ATOM 761 N N . ALA A 1 104 ? -44.121 -4.012 -60.015 1.00 25.88 104 ALA A N 1
ATOM 762 C CA . ALA A 1 104 ? -45.347 -3.423 -59.453 1.00 25.88 104 ALA A CA 1
ATOM 763 C C . ALA A 1 104 ? -45.951 -4.299 -58.329 1.00 25.88 104 ALA A C 1
ATOM 765 O O . ALA A 1 104 ? -46.219 -5.477 -58.532 1.00 25.88 104 ALA A O 1
ATOM 766 N N . SER A 1 105 ? -46.194 -3.627 -57.194 1.00 27.25 105 SER A N 1
ATOM 767 C CA . SER A 1 105 ? -47.203 -3.855 -56.138 1.00 27.25 105 SER A CA 1
ATOM 768 C C . SER A 1 105 ? -47.198 -5.104 -55.239 1.00 27.25 105 SER A C 1
ATOM 770 O O . SER A 1 105 ? -47.131 -6.238 -55.694 1.00 27.25 105 SER A O 1
ATOM 772 N N . ASP A 1 106 ? -47.468 -4.784 -53.965 1.00 26.97 106 ASP A N 1
ATOM 773 C CA . ASP A 1 106 ? -48.143 -5.558 -52.915 1.00 26.97 106 ASP A CA 1
ATOM 774 C C . ASP A 1 106 ? -47.400 -6.721 -52.251 1.00 26.97 106 ASP A C 1
ATOM 776 O O . ASP A 1 106 ? -46.556 -7.380 -52.834 1.00 26.97 106 ASP A O 1
ATOM 780 N N . ALA A 1 107 ? -47.715 -7.136 -51.031 1.00 25.59 107 ALA A N 1
ATOM 781 C CA . ALA A 1 107 ? -48.169 -6.513 -49.794 1.00 25.59 107 ALA A CA 1
ATOM 782 C C . ALA A 1 107 ? -48.190 -7.674 -48.775 1.00 25.59 107 ALA A C 1
ATOM 784 O O . ALA A 1 107 ? -48.450 -8.815 -49.143 1.00 25.59 107 ALA A O 1
ATOM 785 N N . TYR A 1 108 ? -48.049 -7.339 -47.494 1.00 26.19 108 TYR A N 1
ATOM 786 C CA . TYR A 1 108 ? -48.692 -8.021 -46.364 1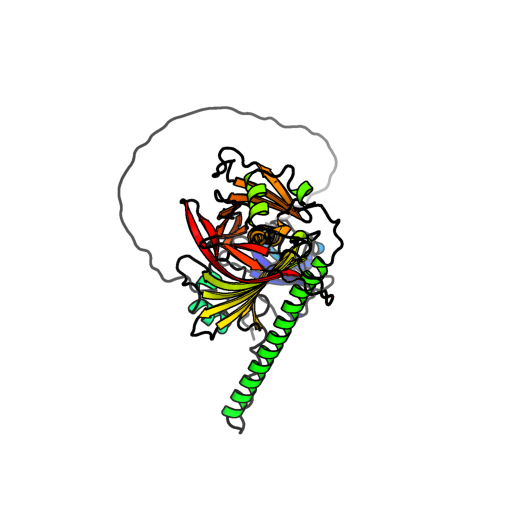.00 26.19 108 TYR A CA 1
ATOM 787 C C . TYR A 1 108 ? -48.200 -9.384 -45.804 1.00 26.19 108 TYR A C 1
ATOM 789 O O . TYR A 1 108 ? -48.021 -10.384 -46.485 1.00 26.19 108 TYR A O 1
ATOM 797 N N . LEU A 1 109 ? -48.198 -9.354 -44.460 1.00 26.84 109 LEU A N 1
ATOM 798 C CA . LEU A 1 109 ? -48.351 -10.385 -43.417 1.00 26.84 109 LEU A CA 1
ATOM 799 C C . LEU A 1 109 ? -47.110 -11.187 -42.981 1.00 26.84 109 LEU A C 1
ATOM 801 O O . LEU A 1 109 ? -46.513 -11.908 -43.764 1.00 26.84 109 LEU A O 1
ATOM 805 N N . GLN A 1 110 ? -46.556 -10.972 -41.777 1.00 25.00 110 GLN A N 1
ATOM 806 C CA . GLN A 1 110 ? -47.023 -11.221 -40.388 1.00 25.00 110 GLN A CA 1
ATOM 807 C C . GLN A 1 110 ? -46.988 -12.687 -39.930 1.00 25.00 110 GLN A C 1
ATOM 809 O O . GLN A 1 110 ? -47.469 -13.577 -40.618 1.00 25.00 110 GLN A O 1
ATOM 814 N N . THR A 1 111 ? -46.568 -12.832 -38.660 1.00 25.45 111 THR A N 1
ATOM 815 C CA . THR A 1 111 ? -46.741 -13.966 -37.719 1.00 25.45 111 THR A CA 1
ATOM 816 C C . THR A 1 111 ? -45.891 -15.208 -38.005 1.00 25.45 111 THR A C 1
ATOM 818 O O . THR A 1 111 ? -45.716 -15.575 -39.153 1.00 25.45 111 THR A O 1
ATOM 821 N N . GLN A 1 112 ? -45.356 -15.983 -37.062 1.00 25.19 112 GLN A N 1
ATOM 822 C CA . GLN A 1 112 ? -44.982 -15.963 -35.630 1.00 25.19 112 GLN A CA 1
ATOM 823 C C . GLN A 1 112 ? -44.488 -17.423 -35.360 1.00 25.19 112 GLN A C 1
ATOM 825 O O . GLN A 1 112 ? -44.589 -18.268 -36.252 1.00 25.19 112 GLN A O 1
ATOM 830 N N . PRO A 1 113 ? -43.892 -17.746 -34.201 1.00 35.31 113 PRO A N 1
ATOM 831 C CA . PRO A 1 113 ? -42.962 -18.860 -34.045 1.00 35.31 113 PRO A CA 1
ATOM 832 C C . PRO A 1 113 ? -43.614 -20.126 -33.472 1.00 35.31 113 PRO A C 1
ATOM 834 O O . PRO A 1 113 ? -44.635 -20.062 -32.793 1.00 35.31 113 PRO A O 1
ATOM 837 N N . THR A 1 114 ? -42.956 -21.275 -33.635 1.00 24.94 114 THR A N 1
ATOM 838 C CA . THR A 1 114 ? -43.277 -22.485 -32.865 1.00 24.94 114 THR A CA 1
ATOM 839 C C . THR A 1 114 ? -42.022 -23.180 -32.355 1.00 24.94 114 THR A C 1
ATOM 841 O O . THR A 1 114 ? -41.165 -23.633 -33.109 1.00 24.94 114 THR A O 1
ATOM 844 N N . SER A 1 115 ? -41.971 -23.258 -31.032 1.00 25.73 115 SER A N 1
ATOM 845 C CA . SER A 1 115 ? -41.185 -24.153 -30.192 1.00 25.73 115 SER A CA 1
ATOM 846 C C . SER A 1 115 ? -41.511 -25.630 -30.426 1.00 25.73 115 SER A C 1
ATOM 848 O O . SER A 1 115 ? -42.685 -25.973 -30.564 1.00 25.73 115 SER A O 1
ATOM 850 N N . TYR A 1 116 ? -40.516 -26.511 -30.284 1.00 24.62 116 TYR A N 1
ATOM 851 C CA . TYR A 1 116 ? -40.737 -27.856 -29.747 1.00 24.62 116 TYR A CA 1
ATOM 852 C C . TYR A 1 116 ? -39.496 -28.372 -28.999 1.00 24.62 116 TYR A C 1
ATOM 854 O O . TYR A 1 116 ? -38.368 -28.258 -29.473 1.00 24.62 116 TYR A O 1
ATOM 862 N N . VAL A 1 117 ? -39.737 -28.920 -27.809 1.00 25.05 117 VAL A N 1
ATOM 863 C CA . VAL A 1 117 ? -38.797 -29.584 -26.891 1.00 25.05 117 VAL A CA 1
ATOM 864 C C . VAL A 1 117 ? -39.166 -31.068 -26.835 1.00 25.05 117 VAL A C 1
ATOM 866 O O . VAL A 1 117 ? -40.353 -31.377 -26.937 1.00 25.05 117 VAL A O 1
ATOM 869 N N . SER A 1 118 ? -38.183 -31.929 -26.517 1.00 25.09 118 SER A N 1
ATOM 870 C CA . SER A 1 118 ? -38.262 -33.330 -26.015 1.00 25.09 118 SER A CA 1
ATOM 871 C C . SER A 1 118 ? -37.701 -34.348 -27.019 1.00 25.09 118 SER A C 1
ATOM 873 O O . SER A 1 118 ? -37.974 -34.226 -28.201 1.00 25.09 118 SER A O 1
ATOM 875 N N . ARG A 1 119 ? -36.973 -35.414 -26.660 1.00 23.88 119 ARG A N 1
ATOM 876 C CA . ARG A 1 119 ? -36.575 -36.020 -25.373 1.00 23.88 119 ARG A CA 1
ATOM 877 C C . ARG A 1 119 ? -35.600 -37.185 -25.679 1.00 23.88 119 ARG A C 1
ATOM 879 O O . ARG A 1 119 ? -35.765 -37.827 -26.705 1.00 23.88 119 ARG A O 1
ATOM 886 N N . LEU A 1 120 ? -34.745 -37.491 -24.693 1.00 23.31 120 LEU A N 1
ATOM 887 C CA . LEU A 1 120 ? -34.271 -38.818 -24.225 1.00 23.31 120 LEU A CA 1
ATOM 888 C C . LEU A 1 120 ? -33.479 -39.774 -25.143 1.00 23.31 120 LEU A C 1
ATOM 890 O O . LEU A 1 120 ? -33.933 -40.165 -26.209 1.00 23.31 120 LEU A O 1
ATOM 894 N N . GLY A 1 121 ? -32.393 -40.321 -24.573 1.00 23.03 121 GLY A N 1
ATOM 895 C CA . GLY A 1 121 ? -31.851 -41.634 -24.948 1.00 23.03 121 GLY A CA 1
ATOM 896 C C . GLY A 1 121 ? -30.411 -41.890 -24.489 1.00 23.03 121 GLY A C 1
ATOM 897 O O . GLY A 1 121 ? -29.477 -41.483 -25.161 1.00 23.03 121 GLY A O 1
ATOM 898 N N . VAL A 1 122 ? -30.260 -42.564 -23.348 1.00 24.22 122 VAL A N 1
ATOM 899 C CA . VAL A 1 122 ? -29.022 -42.985 -22.656 1.00 24.22 122 VAL A CA 1
ATOM 900 C C . VAL A 1 122 ? -28.388 -44.225 -23.311 1.00 24.22 122 VAL A C 1
ATOM 902 O O . VAL A 1 122 ? -29.139 -45.111 -23.707 1.00 24.22 122 VAL A O 1
ATOM 905 N N . ALA A 1 123 ? -27.049 -44.335 -23.326 1.00 25.16 123 ALA A N 1
ATOM 906 C CA . ALA A 1 123 ? -26.313 -45.592 -23.089 1.00 25.16 123 ALA A CA 1
ATOM 907 C C . ALA A 1 123 ? -24.801 -45.346 -22.897 1.00 25.16 123 ALA A C 1
ATOM 909 O O . ALA A 1 123 ? -24.141 -44.773 -23.764 1.00 25.16 123 ALA A O 1
ATOM 910 N N . ASP A 1 124 ? -24.289 -45.819 -21.760 1.00 23.14 124 ASP A N 1
ATOM 911 C CA . ASP A 1 124 ? -22.878 -45.905 -21.377 1.00 23.14 124 ASP A CA 1
ATOM 912 C C . ASP A 1 124 ? -22.117 -46.991 -22.155 1.00 23.14 124 ASP A C 1
ATOM 914 O O . ASP A 1 124 ? -22.670 -48.048 -22.463 1.00 23.14 124 ASP A O 1
ATOM 918 N N . ALA A 1 125 ? -20.814 -46.774 -22.361 1.00 25.19 125 ALA A N 1
ATOM 919 C CA . ALA A 1 125 ? -19.818 -47.842 -22.470 1.00 25.19 125 ALA A CA 1
ATOM 920 C C . ALA A 1 125 ? -18.414 -47.296 -22.137 1.00 25.19 125 ALA A C 1
ATOM 922 O O . ALA A 1 125 ? -17.777 -46.633 -22.956 1.00 25.19 125 ALA A O 1
ATOM 923 N N . GLU A 1 126 ? -17.929 -47.594 -20.931 1.00 23.09 126 GLU A N 1
ATOM 924 C CA . GLU A 1 126 ? -16.514 -47.497 -20.560 1.00 23.09 126 GLU A CA 1
ATOM 925 C C . GLU A 1 126 ? -15.756 -48.752 -21.017 1.00 23.09 126 GLU A C 1
ATOM 927 O O . GLU A 1 126 ? -16.140 -49.859 -20.647 1.00 23.09 126 GLU A O 1
ATOM 932 N N . ILE A 1 127 ? -14.634 -48.579 -21.729 1.00 24.14 127 ILE A N 1
ATOM 933 C CA . ILE A 1 127 ? -13.469 -49.483 -21.697 1.00 24.14 127 ILE A CA 1
ATOM 934 C C . ILE A 1 127 ? -12.198 -48.620 -21.847 1.00 24.14 127 ILE A C 1
ATOM 936 O O . ILE A 1 127 ? -12.068 -47.836 -22.783 1.00 24.14 127 ILE A O 1
ATOM 940 N N . SER A 1 128 ? -11.248 -48.789 -20.929 1.00 23.50 128 SER A N 1
ATOM 941 C CA . SER A 1 128 ? -9.854 -48.294 -20.947 1.00 23.50 128 SER A CA 1
ATOM 942 C C . SER A 1 128 ? -8.941 -49.513 -20.664 1.00 23.50 128 SER A C 1
ATOM 944 O O . SER A 1 128 ? -9.500 -50.526 -20.231 1.00 23.50 128 SER A O 1
ATOM 946 N N . PRO A 1 129 ? -7.586 -49.509 -20.760 1.00 38.53 129 PRO A N 1
ATOM 947 C CA . PRO A 1 129 ? -6.611 -48.544 -21.299 1.00 38.53 129 PRO A CA 1
ATOM 948 C C . PRO A 1 129 ? -5.486 -49.203 -22.174 1.00 38.53 129 PRO A C 1
ATOM 950 O O . PRO A 1 129 ? -5.487 -50.405 -22.415 1.00 38.53 129 PRO A O 1
ATOM 953 N N . ALA A 1 130 ? -4.463 -48.400 -22.527 1.00 22.81 130 ALA A N 1
ATOM 954 C CA . ALA A 1 130 ? -3.062 -48.749 -22.875 1.00 22.81 130 ALA A CA 1
ATOM 955 C C . ALA A 1 130 ? -2.641 -48.834 -24.364 1.00 22.81 130 ALA A C 1
ATOM 957 O O . ALA A 1 130 ? -2.904 -49.809 -25.053 1.00 22.81 130 ALA A O 1
ATOM 958 N N . MET A 1 131 ? -1.811 -47.881 -24.817 1.00 24.06 131 MET A N 1
ATOM 959 C CA . MET A 1 131 ? -0.358 -48.087 -24.975 1.00 24.06 131 MET A CA 1
ATOM 960 C C . MET A 1 131 ? 0.372 -46.797 -25.391 1.00 24.06 131 MET A C 1
ATOM 962 O O . MET A 1 131 ? -0.082 -46.026 -26.228 1.00 24.06 131 MET A O 1
ATOM 966 N N . HIS A 1 132 ? 1.524 -46.585 -24.753 1.00 25.09 132 HIS A N 1
ATOM 967 C CA . HIS A 1 132 ? 2.520 -45.555 -25.041 1.00 25.09 132 HIS A CA 1
ATOM 968 C C . HIS A 1 132 ? 3.312 -45.873 -26.319 1.00 25.09 132 HIS A C 1
ATOM 970 O O . HIS A 1 132 ? 3.684 -47.022 -26.543 1.00 25.09 132 HIS A O 1
ATOM 976 N N . GLY A 1 133 ? 3.704 -44.837 -27.065 1.00 23.27 133 GLY A N 1
ATOM 977 C CA . GLY A 1 133 ? 4.690 -44.948 -28.142 1.00 23.27 133 GLY A CA 1
ATOM 978 C C . GLY A 1 133 ? 5.088 -43.591 -28.720 1.00 23.27 133 GLY A C 1
ATOM 979 O O . GLY A 1 133 ? 4.390 -43.044 -29.561 1.00 23.27 133 GLY A O 1
ATOM 980 N N . ARG A 1 134 ? 6.212 -43.059 -28.226 1.00 25.84 134 ARG A N 1
ATOM 981 C CA . ARG A 1 134 ? 6.929 -41.840 -28.647 1.00 25.84 134 ARG A CA 1
ATOM 982 C C . ARG A 1 134 ? 7.024 -41.655 -30.165 1.00 25.84 134 ARG A C 1
ATOM 984 O O . ARG A 1 134 ? 7.474 -42.577 -30.830 1.00 25.84 134 ARG A O 1
ATOM 991 N N . LEU A 1 135 ? 6.890 -40.408 -30.623 1.00 24.25 135 LEU A N 1
ATOM 992 C CA . LEU A 1 135 ? 7.823 -39.799 -31.580 1.00 24.25 135 LEU A CA 1
ATOM 993 C C . LEU A 1 135 ? 8.024 -38.318 -31.220 1.00 24.25 135 LEU A C 1
ATOM 995 O O . LEU A 1 135 ? 7.071 -37.560 -31.055 1.00 24.25 135 LEU A O 1
ATOM 999 N N . ALA A 1 136 ? 9.292 -37.964 -31.023 1.00 35.34 136 ALA A N 1
ATOM 1000 C CA . ALA A 1 136 ? 9.783 -36.616 -30.795 1.00 35.34 136 ALA A CA 1
ATOM 1001 C C . ALA A 1 136 ? 9.571 -35.756 -32.050 1.00 35.34 136 ALA A C 1
ATOM 1003 O O . ALA A 1 136 ? 9.726 -36.253 -33.163 1.00 35.34 136 ALA A O 1
ATOM 1004 N N . ALA A 1 137 ? 9.250 -34.477 -31.861 1.00 27.17 137 ALA A N 1
ATOM 1005 C CA . ALA A 1 137 ? 9.278 -33.481 -32.921 1.00 27.17 137 ALA A CA 1
ATOM 1006 C C . ALA A 1 137 ? 10.144 -32.306 -32.463 1.00 27.17 137 ALA A C 1
ATOM 1008 O O . ALA A 1 137 ? 10.000 -31.801 -31.347 1.00 27.17 137 ALA A O 1
ATOM 1009 N N . ASP A 1 138 ? 11.085 -31.971 -33.333 1.00 25.84 138 ASP A N 1
ATOM 1010 C CA . ASP A 1 138 ? 12.247 -31.131 -33.115 1.00 25.84 138 ASP A CA 1
ATOM 1011 C C . ASP A 1 138 ? 11.935 -29.713 -32.635 1.00 25.84 138 ASP A C 1
ATOM 1013 O O . ASP A 1 138 ? 11.049 -29.011 -33.127 1.00 25.84 138 ASP A O 1
ATOM 1017 N N . ALA A 1 139 ? 12.760 -29.275 -31.691 1.00 35.09 139 ALA A N 1
ATOM 1018 C CA . ALA A 1 139 ? 12.903 -27.892 -31.295 1.00 35.09 139 ALA A CA 1
ATOM 1019 C C . ALA A 1 139 ? 13.846 -27.176 -32.271 1.00 35.09 139 ALA A C 1
ATOM 1021 O O . ALA A 1 139 ? 15.043 -27.170 -32.022 1.00 35.09 139 ALA A O 1
ATOM 1022 N N . ASP A 1 140 ? 13.331 -26.570 -33.346 1.00 39.03 140 ASP A N 1
ATOM 1023 C CA . ASP A 1 140 ? 13.949 -25.369 -33.941 1.00 39.03 140 ASP A CA 1
ATOM 1024 C C . ASP A 1 140 ? 13.066 -24.723 -35.029 1.00 39.03 140 ASP A C 1
ATOM 1026 O O . ASP A 1 140 ? 13.282 -24.928 -36.220 1.00 39.03 140 ASP A O 1
ATOM 1030 N N . ALA A 1 141 ? 12.042 -23.942 -34.658 1.00 33.25 141 ALA A N 1
ATOM 1031 C CA . ALA A 1 141 ? 11.356 -23.064 -35.619 1.00 33.25 141 ALA A CA 1
ATOM 1032 C C . ALA A 1 141 ? 10.418 -22.031 -34.966 1.00 33.25 141 ALA A C 1
ATOM 1034 O O . ALA A 1 141 ? 9.269 -21.950 -35.365 1.00 33.25 141 ALA A O 1
ATOM 1035 N N . ASP A 1 142 ? 10.859 -21.216 -33.998 1.00 31.73 142 ASP A N 1
ATOM 1036 C CA . ASP A 1 142 ? 10.057 -20.036 -33.596 1.00 31.73 142 ASP A CA 1
ATOM 1037 C C . ASP A 1 142 ? 10.895 -18.865 -33.046 1.00 31.73 142 ASP A C 1
ATOM 1039 O O . ASP A 1 142 ? 10.613 -18.232 -32.028 1.00 31.73 142 ASP A O 1
ATOM 1043 N N . GLN A 1 143 ? 11.945 -18.509 -33.792 1.00 35.09 143 GLN A N 1
ATOM 1044 C CA . GLN A 1 143 ? 12.551 -17.177 -33.730 1.00 35.09 143 GLN A CA 1
ATOM 1045 C C . GLN A 1 143 ? 12.386 -16.452 -35.063 1.00 35.09 143 GLN A C 1
ATOM 1047 O O . GLN A 1 143 ? 13.334 -16.234 -35.819 1.00 35.09 143 GLN A O 1
ATOM 1052 N N . LYS A 1 144 ? 11.170 -16.002 -35.355 1.00 30.23 144 LYS A N 1
ATOM 1053 C CA . LYS A 1 144 ? 10.975 -14.968 -36.370 1.00 30.23 144 LYS A CA 1
ATOM 1054 C C . LYS A 1 144 ? 9.824 -14.085 -35.918 1.00 30.23 144 LYS A C 1
ATOM 1056 O O . LYS A 1 144 ? 8.726 -14.569 -35.716 1.00 30.23 144 LYS A O 1
ATOM 1061 N N . TYR A 1 145 ? 10.110 -12.793 -35.747 1.00 31.44 145 TYR A N 1
ATOM 1062 C CA . TYR A 1 145 ? 9.190 -11.708 -35.356 1.00 31.44 145 TYR A CA 1
ATOM 1063 C C . TYR A 1 145 ? 9.071 -11.359 -33.859 1.00 31.44 145 TYR A C 1
ATOM 1065 O O . TYR A 1 145 ? 7.996 -11.053 -33.357 1.00 31.44 145 TYR A O 1
ATOM 1073 N N . ALA A 1 146 ? 10.213 -11.202 -33.182 1.00 27.86 146 ALA A N 1
ATOM 1074 C CA . ALA A 1 146 ? 10.335 -10.204 -32.116 1.00 27.86 146 ALA A CA 1
ATOM 1075 C C . ALA A 1 146 ? 10.737 -8.846 -32.728 1.00 27.86 146 ALA A C 1
ATOM 1077 O O . ALA A 1 146 ? 11.775 -8.743 -33.390 1.00 27.86 146 ALA A O 1
ATOM 1078 N N . LYS A 1 147 ? 9.945 -7.783 -32.501 1.00 33.19 147 LYS A N 1
ATOM 1079 C CA . LYS A 1 147 ? 10.387 -6.392 -32.729 1.00 33.19 147 LYS A CA 1
ATOM 1080 C C . LYS A 1 147 ? 11.712 -6.197 -31.981 1.00 33.19 147 LYS A C 1
ATOM 1082 O O . LYS A 1 147 ? 11.798 -6.513 -30.794 1.00 33.19 147 LYS A O 1
ATOM 1087 N N . ARG A 1 148 ? 12.754 -5.718 -32.673 1.00 27.84 148 ARG A N 1
ATOM 1088 C CA . ARG A 1 148 ? 14.094 -5.520 -32.094 1.00 27.84 148 ARG A CA 1
ATOM 1089 C C . ARG A 1 148 ? 14.003 -4.589 -30.882 1.00 27.84 148 ARG A C 1
ATOM 1091 O O . ARG A 1 148 ? 13.872 -3.381 -31.022 1.00 27.84 148 ARG A O 1
ATOM 1098 N N . GLN A 1 149 ? 14.102 -5.188 -29.702 1.00 33.59 149 GLN A N 1
ATOM 1099 C CA . GLN A 1 149 ? 14.229 -4.515 -28.416 1.00 33.59 149 GLN A CA 1
ATOM 1100 C C . GLN A 1 149 ? 15.458 -3.591 -28.412 1.00 33.59 149 GLN A C 1
ATOM 1102 O O . GLN A 1 149 ? 16.501 -3.952 -28.977 1.00 33.59 149 GLN A O 1
ATOM 1107 N N . GLY A 1 150 ? 15.359 -2.430 -27.757 1.00 36.78 150 GLY A N 1
ATOM 1108 C CA . GLY A 1 150 ? 16.509 -1.551 -27.515 1.00 36.78 150 GLY A CA 1
ATOM 1109 C C . GLY A 1 150 ? 17.648 -2.316 -26.828 1.00 36.78 150 GLY A C 1
ATOM 1110 O O . GLY A 1 150 ? 17.402 -3.276 -26.093 1.00 36.78 150 GLY A O 1
ATOM 1111 N N . SER A 1 151 ? 18.900 -1.941 -27.092 1.00 33.78 151 SER A N 1
ATOM 1112 C CA . SER A 1 151 ? 20.091 -2.639 -26.571 1.00 33.78 151 SER A CA 1
ATOM 1113 C C . SER A 1 151 ? 20.058 -2.790 -25.046 1.00 33.78 151 SER A C 1
ATOM 1115 O O . SER A 1 151 ? 20.310 -3.880 -24.538 1.00 33.78 151 SER A O 1
ATOM 1117 N N . LEU A 1 152 ? 19.629 -1.749 -24.326 1.00 36.72 152 LEU A N 1
ATOM 1118 C CA . LEU A 1 152 ? 19.477 -1.769 -22.869 1.00 36.72 152 LEU A CA 1
ATOM 1119 C C . LEU A 1 152 ? 18.399 -2.759 -22.400 1.00 36.72 152 LEU A C 1
ATOM 1121 O O . LEU A 1 152 ? 18.613 -3.487 -21.439 1.00 36.72 152 LEU A O 1
ATOM 1125 N N . GLN A 1 153 ? 17.272 -2.854 -23.110 1.00 38.47 153 GLN A N 1
ATOM 1126 C CA . GLN A 1 153 ? 16.166 -3.752 -22.765 1.00 38.47 153 GLN A CA 1
ATOM 1127 C C . GLN A 1 153 ? 16.524 -5.227 -23.006 1.00 38.47 153 GLN A C 1
ATOM 1129 O O . GLN A 1 153 ? 16.130 -6.084 -22.220 1.00 38.47 153 GLN A O 1
ATOM 1134 N N . ARG A 1 154 ? 17.322 -5.537 -24.041 1.00 36.16 154 ARG A N 1
ATOM 1135 C CA . ARG A 1 154 ? 17.874 -6.892 -24.243 1.00 36.16 154 ARG A CA 1
ATOM 1136 C C . ARG A 1 154 ? 18.852 -7.276 -23.143 1.00 36.16 154 ARG A C 1
ATOM 1138 O O . ARG A 1 154 ? 18.802 -8.405 -22.664 1.00 36.16 154 ARG A O 1
ATOM 1145 N N . THR A 1 155 ? 19.707 -6.347 -22.727 1.00 35.19 155 THR A N 1
ATOM 1146 C CA . THR A 1 155 ? 20.642 -6.571 -21.621 1.00 35.19 155 THR A CA 1
ATOM 1147 C C . THR A 1 155 ? 19.892 -6.726 -20.296 1.00 35.19 155 THR A C 1
ATOM 1149 O O . THR A 1 155 ? 20.129 -7.690 -19.581 1.00 35.19 155 THR A O 1
ATOM 1152 N N . MET A 1 156 ? 18.899 -5.882 -20.003 1.00 36.72 156 MET A N 1
ATOM 1153 C CA . MET A 1 156 ? 18.086 -5.995 -18.786 1.00 36.72 156 MET A CA 1
ATOM 1154 C C . MET A 1 156 ? 17.203 -7.247 -18.760 1.00 36.72 156 MET A C 1
ATOM 1156 O O . MET A 1 156 ? 17.095 -7.865 -17.711 1.00 36.72 156 MET A O 1
ATOM 1160 N N . LYS A 1 157 ? 16.627 -7.677 -19.891 1.00 38.09 157 LYS A N 1
ATOM 1161 C CA . LYS A 1 157 ? 15.848 -8.926 -19.975 1.00 38.09 157 LYS A CA 1
ATOM 1162 C C . LYS A 1 157 ? 16.725 -10.178 -19.825 1.00 38.09 157 LYS A C 1
ATOM 1164 O O . LYS A 1 157 ? 16.256 -11.178 -19.300 1.00 38.09 157 LYS A O 1
ATOM 1169 N N . ARG A 1 158 ? 17.993 -10.127 -20.257 1.00 34.44 158 ARG A N 1
ATOM 1170 C CA . ARG A 1 158 ? 18.975 -11.211 -20.047 1.00 34.44 158 ARG A CA 1
ATOM 1171 C C . ARG A 1 158 ? 19.488 -11.278 -18.610 1.00 34.44 158 ARG A C 1
ATOM 1173 O O . ARG A 1 158 ? 19.755 -12.367 -18.126 1.00 34.44 158 ARG A O 1
ATOM 1180 N N . VAL A 1 159 ? 19.634 -10.132 -17.946 1.00 31.72 159 VAL A N 1
ATOM 1181 C CA . VAL A 1 159 ? 20.155 -10.058 -16.572 1.00 31.72 159 VAL A CA 1
ATOM 1182 C C . VAL A 1 159 ? 19.031 -10.203 -15.527 1.00 31.72 159 VAL A C 1
ATOM 1184 O O . VAL A 1 159 ? 19.275 -10.714 -14.438 1.00 31.72 159 VAL A O 1
ATOM 1187 N N . PHE A 1 160 ? 17.792 -9.812 -15.855 1.00 32.97 160 PHE A N 1
ATOM 1188 C CA . PHE A 1 160 ? 16.628 -9.825 -14.953 1.00 32.97 160 PHE A CA 1
ATOM 1189 C C . PHE A 1 160 ? 15.322 -10.229 -15.674 1.00 32.97 160 PHE A C 1
ATOM 1191 O O . PHE A 1 160 ? 14.414 -9.409 -15.815 1.00 32.97 160 PHE A O 1
ATOM 1198 N N . PRO A 1 161 ? 15.186 -11.480 -16.145 1.00 33.09 161 PRO A N 1
ATOM 1199 C CA . PRO A 1 161 ? 13.970 -11.950 -16.822 1.00 33.09 161 PRO A CA 1
ATOM 1200 C C . PRO A 1 161 ? 12.710 -11.853 -15.940 1.00 33.09 161 PRO A C 1
ATOM 1202 O O . PRO A 1 161 ? 11.632 -11.535 -16.441 1.00 33.09 161 PRO A O 1
ATOM 1205 N N . SER A 1 162 ? 12.876 -11.999 -14.623 1.00 32.88 162 SER A N 1
ATOM 1206 C CA . SER A 1 162 ? 11.829 -11.909 -13.597 1.00 32.88 162 SER A CA 1
ATOM 1207 C C . SER A 1 162 ? 11.164 -10.534 -13.467 1.00 32.88 162 SER A C 1
ATOM 1209 O O . SER A 1 162 ? 9.977 -10.453 -13.172 1.00 32.88 162 SER A O 1
ATOM 1211 N N . LEU A 1 163 ? 11.877 -9.443 -13.782 1.00 33.56 163 LEU A N 1
ATOM 1212 C CA . LEU A 1 163 ? 11.304 -8.085 -13.824 1.00 33.56 163 LEU A CA 1
ATOM 1213 C C . LEU A 1 163 ? 10.224 -7.915 -14.903 1.00 33.56 163 LEU A C 1
ATOM 1215 O O . LEU A 1 163 ? 9.467 -6.949 -14.866 1.00 33.56 163 LEU A O 1
ATOM 1219 N N . PHE A 1 164 ? 10.185 -8.823 -15.880 1.00 36.94 164 PHE A N 1
ATOM 1220 C CA . PHE A 1 164 ? 9.308 -8.750 -17.046 1.00 36.94 164 PHE A CA 1
ATOM 1221 C C . PHE A 1 164 ? 8.307 -9.914 -17.119 1.00 36.94 164 PHE A C 1
ATOM 1223 O O . PHE A 1 164 ? 7.538 -9.966 -18.07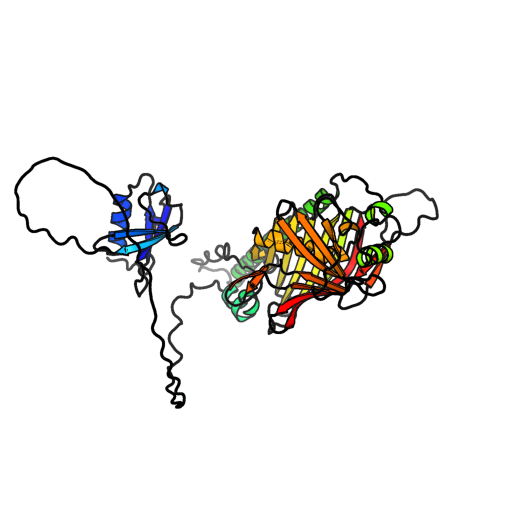7 1.00 36.94 164 PHE A O 1
ATOM 1230 N N . GLN A 1 165 ? 8.324 -10.842 -16.152 1.00 33.53 165 GLN A N 1
ATOM 1231 C CA . GLN A 1 165 ? 7.475 -12.045 -16.132 1.00 33.53 165 GLN A CA 1
ATOM 1232 C C . GLN A 1 165 ? 6.465 -12.085 -14.973 1.00 33.53 165 GLN A C 1
ATOM 1234 O O . GLN A 1 165 ? 5.581 -12.934 -14.979 1.00 33.53 165 GLN A O 1
ATOM 1239 N N . GLY A 1 166 ? 6.514 -11.147 -14.023 1.00 34.59 166 GLY A N 1
ATOM 1240 C CA . GLY A 1 166 ? 5.495 -11.055 -12.980 1.00 34.59 166 GLY A CA 1
ATOM 1241 C C . GLY A 1 166 ? 5.622 -9.794 -12.132 1.00 34.59 166 GLY A C 1
ATOM 1242 O O . GLY A 1 166 ? 6.701 -9.452 -11.659 1.00 34.59 166 GLY A O 1
ATOM 1243 N N . GLY A 1 167 ? 4.502 -9.099 -11.927 1.00 36.03 167 GLY A N 1
ATOM 1244 C CA . GLY A 1 167 ? 4.335 -8.175 -10.800 1.00 36.03 167 GLY A CA 1
ATOM 1245 C C . GLY A 1 167 ? 4.479 -6.673 -11.058 1.00 36.03 167 GLY A C 1
ATOM 1246 O O . GLY A 1 167 ? 4.096 -5.905 -10.183 1.00 36.03 167 GLY A O 1
ATOM 1247 N N . LEU A 1 168 ? 4.941 -6.212 -12.225 1.00 34.03 168 LEU A N 1
ATOM 1248 C CA . LEU A 1 168 ? 4.901 -4.784 -12.568 1.00 34.03 168 LEU A CA 1
ATOM 1249 C C . LEU A 1 168 ? 4.430 -4.579 -14.020 1.00 34.03 168 LEU A C 1
ATOM 1251 O O . LEU A 1 168 ? 5.051 -5.119 -14.936 1.00 34.03 168 LEU A O 1
ATOM 1255 N N . PRO A 1 169 ? 3.366 -3.790 -14.272 1.00 34.22 169 PRO A N 1
ATOM 1256 C CA . PRO A 1 169 ? 3.008 -3.364 -15.617 1.00 34.22 169 PRO A CA 1
ATOM 1257 C C . PRO A 1 169 ? 4.099 -2.425 -16.151 1.00 34.22 169 PRO A C 1
ATOM 1259 O O . PRO A 1 169 ? 4.193 -1.244 -15.804 1.00 34.22 169 PRO A O 1
ATOM 1262 N N . VAL A 1 170 ? 4.967 -2.977 -16.993 1.00 32.62 170 VAL A N 1
ATOM 1263 C CA . VAL A 1 170 ? 5.947 -2.217 -17.768 1.00 32.62 170 VAL A CA 1
ATOM 1264 C C . VAL A 1 170 ? 5.234 -1.647 -18.991 1.00 32.62 170 VAL A C 1
ATOM 1266 O O . VAL A 1 170 ? 4.943 -2.372 -19.943 1.00 32.62 170 VAL A O 1
ATOM 1269 N N . THR A 1 171 ? 4.947 -0.346 -18.996 1.00 35.47 171 THR A N 1
ATOM 1270 C CA . THR A 1 171 ? 4.506 0.338 -20.217 1.00 35.47 171 THR A CA 1
ATOM 1271 C C . THR A 1 171 ? 5.734 0.666 -21.068 1.00 35.47 171 THR A C 1
ATOM 1273 O O . THR A 1 171 ? 6.757 1.133 -20.576 1.00 35.47 171 THR A O 1
ATOM 1276 N N . THR A 1 172 ? 5.665 0.375 -22.368 1.00 31.08 172 THR A N 1
ATOM 1277 C CA . THR A 1 172 ? 6.779 0.558 -23.321 1.00 31.08 172 THR A CA 1
ATOM 1278 C C . THR A 1 172 ? 6.757 1.914 -24.033 1.00 31.08 172 THR A C 1
ATOM 1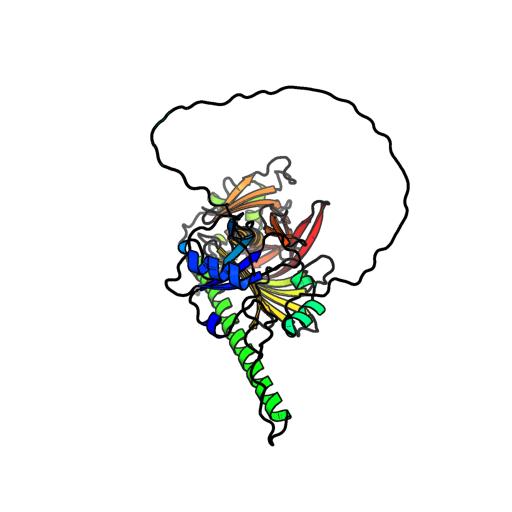280 O O . THR A 1 172 ? 7.425 2.088 -25.053 1.00 31.08 172 THR A O 1
ATOM 1283 N N . LYS A 1 173 ? 6.018 2.899 -23.509 1.00 33.78 173 LYS A N 1
ATOM 1284 C CA . LYS A 1 173 ? 6.048 4.263 -24.047 1.00 33.78 173 LYS A CA 1
ATOM 1285 C C . LYS A 1 173 ? 7.279 4.984 -23.482 1.00 33.78 173 LYS A C 1
ATOM 1287 O O . LYS A 1 173 ? 7.433 5.089 -22.273 1.00 33.78 173 LYS A O 1
ATOM 1292 N N . ASP A 1 174 ? 8.151 5.419 -24.393 1.00 32.38 174 ASP A N 1
ATOM 1293 C CA . ASP A 1 174 ? 9.369 6.226 -24.190 1.00 32.38 174 ASP A CA 1
ATOM 1294 C C . ASP A 1 174 ? 10.706 5.483 -23.991 1.00 32.38 174 ASP A C 1
ATOM 1296 O O . ASP A 1 174 ? 11.456 5.736 -23.050 1.00 32.38 174 ASP A O 1
ATOM 1300 N N . VAL A 1 175 ? 11.082 4.635 -24.959 1.00 33.59 175 VAL A N 1
ATOM 1301 C CA . VAL A 1 175 ? 12.488 4.191 -25.159 1.00 33.59 175 VAL A CA 1
ATOM 1302 C C . VAL A 1 175 ? 13.070 4.701 -26.499 1.00 33.59 175 VAL A C 1
ATOM 1304 O O . VAL A 1 175 ? 14.147 4.301 -26.926 1.00 33.59 175 VAL A O 1
ATOM 1307 N N . GLY A 1 176 ? 12.376 5.614 -27.188 1.00 29.64 176 GLY A N 1
ATOM 1308 C CA . GLY A 1 176 ? 12.676 5.971 -28.584 1.00 29.64 176 GLY A CA 1
ATOM 1309 C C . GLY A 1 176 ? 13.695 7.088 -28.842 1.00 29.64 176 GLY A C 1
ATOM 1310 O O . GLY A 1 176 ? 14.077 7.267 -29.991 1.00 29.64 176 GLY A O 1
ATOM 1311 N N . ALA A 1 177 ? 14.155 7.840 -27.840 1.00 31.70 177 ALA A N 1
ATOM 1312 C CA . ALA A 1 177 ? 14.929 9.065 -28.080 1.00 31.70 177 ALA A CA 1
ATOM 1313 C C . ALA A 1 177 ? 16.349 9.005 -27.495 1.00 31.70 177 ALA A C 1
ATOM 1315 O O . ALA A 1 177 ? 16.666 9.735 -26.563 1.00 31.70 177 ALA A O 1
ATOM 1316 N N . ALA A 1 178 ? 17.195 8.113 -28.021 1.00 32.84 178 ALA A N 1
ATOM 1317 C CA . ALA A 1 178 ? 18.657 8.190 -27.875 1.00 32.84 178 ALA A CA 1
ATOM 1318 C C . ALA A 1 178 ? 19.372 7.229 -28.848 1.00 32.84 178 ALA A C 1
ATOM 1320 O O . ALA A 1 178 ? 20.148 6.379 -28.423 1.00 32.84 178 ALA A O 1
ATOM 1321 N N . ALA A 1 179 ? 19.080 7.287 -30.152 1.00 30.50 179 ALA A N 1
ATOM 1322 C CA . ALA A 1 179 ? 19.844 6.517 -31.142 1.00 30.50 179 ALA A CA 1
ATOM 1323 C C . ALA A 1 179 ? 19.699 7.079 -32.563 1.00 30.50 179 ALA A C 1
ATOM 1325 O O . ALA A 1 179 ? 19.281 6.372 -33.473 1.00 30.50 179 ALA A O 1
ATOM 1326 N N . SER A 1 180 ? 20.049 8.346 -32.767 1.00 33.25 180 SER A N 1
ATOM 1327 C CA . SER A 1 180 ? 20.269 8.879 -34.117 1.00 33.25 180 SER A CA 1
ATOM 1328 C C . SER A 1 180 ? 21.028 10.198 -34.044 1.00 33.25 180 SER A C 1
ATOM 1330 O O . SER A 1 180 ? 20.427 11.262 -34.106 1.00 33.25 180 SER A O 1
ATOM 1332 N N . CYS A 1 181 ? 22.345 10.114 -33.850 1.00 35.31 181 CYS A N 1
ATOM 1333 C CA . CYS A 1 181 ? 23.299 11.131 -34.304 1.00 35.31 181 CYS A CA 1
ATOM 1334 C C . CYS A 1 181 ? 24.728 10.590 -34.178 1.00 35.31 181 CYS A C 1
ATOM 1336 O O . CYS A 1 181 ? 25.518 11.046 -33.362 1.00 35.31 181 CYS A O 1
ATOM 1338 N N . THR A 1 182 ? 25.059 9.577 -34.974 1.00 39.66 182 THR A N 1
ATOM 1339 C CA . THR A 1 182 ? 26.456 9.247 -35.286 1.00 39.66 182 THR A CA 1
ATOM 1340 C C . THR A 1 182 ? 26.537 8.742 -36.719 1.00 39.66 182 THR A C 1
ATOM 1342 O O . THR A 1 182 ? 26.624 7.548 -36.986 1.00 39.66 182 THR A O 1
ATOM 1345 N N . ALA A 1 183 ? 26.509 9.674 -37.665 1.00 36.56 183 ALA A N 1
ATOM 1346 C CA . ALA A 1 183 ? 27.096 9.445 -38.973 1.00 36.56 183 ALA A CA 1
ATOM 1347 C C . ALA A 1 183 ? 27.694 10.759 -39.477 1.00 36.56 183 ALA A C 1
ATOM 1349 O O . ALA A 1 183 ? 26.996 11.766 -39.559 1.00 36.56 183 ALA A O 1
ATOM 1350 N N . SER A 1 184 ? 28.974 10.684 -39.847 1.00 45.59 184 SER A N 1
ATOM 1351 C CA . SER A 1 184 ? 29.773 11.705 -40.543 1.00 45.59 184 SER A CA 1
ATOM 1352 C C . SER A 1 184 ? 30.518 12.709 -39.657 1.00 45.59 184 SER A C 1
ATOM 1354 O O . SER A 1 184 ? 30.203 13.889 -39.628 1.00 45.59 184 SER A O 1
ATOM 1356 N N . LEU A 1 185 ? 31.575 12.237 -38.987 1.00 37.88 185 LEU A N 1
ATOM 1357 C CA . LEU A 1 185 ? 32.729 13.067 -38.612 1.00 37.88 185 LEU A CA 1
ATOM 1358 C C . LEU A 1 185 ? 33.981 12.179 -38.556 1.00 37.88 185 LEU A C 1
ATOM 1360 O O . LEU A 1 185 ? 34.514 11.846 -37.503 1.00 37.88 185 LEU A O 1
ATOM 1364 N N . GLN A 1 186 ? 34.424 11.739 -39.733 1.00 43.22 186 GLN A N 1
ATOM 1365 C CA . GLN A 1 186 ? 35.825 11.397 -39.943 1.00 43.22 186 GLN A CA 1
ATOM 1366 C C . GLN A 1 186 ? 36.487 12.644 -40.510 1.00 43.22 186 GLN A C 1
ATOM 1368 O O . GLN A 1 186 ? 36.340 12.898 -41.693 1.00 43.22 186 GLN A O 1
ATOM 1373 N N . MET A 1 187 ? 37.145 13.426 -39.654 1.00 45.72 187 MET A N 1
ATOM 1374 C CA . MET A 1 187 ? 38.392 14.130 -39.963 1.00 45.72 187 MET A CA 1
ATOM 1375 C C . MET A 1 187 ? 38.974 14.708 -38.661 1.00 45.72 187 MET A C 1
ATOM 1377 O O . MET A 1 187 ? 38.414 15.625 -38.074 1.00 45.72 187 MET A O 1
ATOM 1381 N N . LEU A 1 188 ? 40.109 14.136 -38.243 1.00 47.78 188 LEU A N 1
ATOM 1382 C CA . LEU A 1 188 ? 41.181 14.746 -37.438 1.00 47.78 188 LEU A CA 1
ATOM 1383 C C . LEU A 1 188 ? 40.787 15.400 -36.092 1.00 47.78 188 LEU A C 1
ATOM 1385 O O . LEU A 1 188 ? 40.744 16.615 -35.945 1.00 47.78 188 LEU A O 1
ATOM 1389 N N . GLY A 1 189 ? 40.611 14.558 -35.069 1.00 45.62 189 GLY A N 1
ATOM 1390 C CA . GLY A 1 189 ? 40.534 14.932 -33.651 1.00 45.62 189 GLY A CA 1
ATOM 1391 C C . GLY A 1 189 ? 40.185 13.700 -32.813 1.00 45.62 189 GLY A C 1
ATOM 1392 O O . GLY A 1 189 ? 39.197 13.034 -33.101 1.00 45.62 189 GLY A O 1
ATOM 1393 N N . GLY A 1 190 ? 41.037 13.329 -31.852 1.00 53.91 190 GLY A N 1
ATOM 1394 C CA . GLY A 1 190 ? 41.083 11.996 -31.233 1.00 53.91 190 GLY A CA 1
ATOM 1395 C C . GLY A 1 190 ? 39.724 11.418 -30.820 1.00 53.91 190 GLY A C 1
ATOM 1396 O O . GLY A 1 190 ? 38.949 12.057 -30.112 1.00 53.91 190 GLY A O 1
ATOM 1397 N N . THR A 1 191 ? 39.467 10.168 -31.209 1.00 64.38 191 THR A N 1
ATOM 1398 C CA . THR A 1 191 ? 38.259 9.384 -30.883 1.00 64.38 191 THR A CA 1
ATOM 1399 C C . THR A 1 191 ? 37.882 9.428 -29.396 1.00 64.38 191 THR A C 1
ATOM 1401 O O . THR A 1 191 ? 36.702 9.385 -29.056 1.00 64.38 191 THR A O 1
ATOM 1404 N N . ALA A 1 192 ? 38.866 9.602 -28.510 1.00 72.94 192 ALA A N 1
ATOM 1405 C CA . ALA A 1 192 ? 38.670 9.793 -27.077 1.00 72.94 192 ALA A CA 1
ATOM 1406 C C . ALA A 1 192 ? 37.841 11.047 -26.719 1.00 72.94 192 ALA A C 1
ATOM 1408 O O . ALA A 1 192 ? 37.003 10.980 -25.822 1.00 72.94 192 ALA A O 1
ATOM 1409 N N . GLY A 1 193 ? 38.022 12.169 -27.425 1.00 80.44 193 GLY A N 1
ATOM 1410 C CA . GLY A 1 193 ? 37.315 13.424 -27.142 1.00 80.44 193 GLY A CA 1
ATOM 1411 C C . GLY A 1 193 ? 35.821 13.349 -27.459 1.00 80.44 193 GLY A C 1
ATOM 1412 O O . GLY A 1 193 ? 34.991 13.788 -26.664 1.00 80.44 193 GLY A O 1
ATOM 1413 N N . VAL A 1 194 ? 35.463 12.709 -28.577 1.00 81.31 194 VAL A N 1
ATOM 1414 C CA . VAL A 1 194 ? 34.059 12.493 -28.965 1.00 81.31 194 VAL A CA 1
ATOM 1415 C C . VAL A 1 194 ? 33.363 11.549 -27.983 1.00 81.31 194 VAL A C 1
ATOM 1417 O O . VAL A 1 194 ? 32.249 11.827 -27.543 1.00 81.31 194 VAL A O 1
ATOM 1420 N N . VAL A 1 195 ? 34.028 10.460 -27.581 1.00 81.88 195 VAL A N 1
ATOM 1421 C CA . VAL A 1 195 ? 33.485 9.514 -26.592 1.00 81.88 195 VAL A CA 1
ATOM 1422 C C . VAL A 1 195 ? 33.259 10.196 -25.240 1.00 81.88 195 VAL A C 1
ATOM 1424 O O . VAL A 1 195 ? 32.191 10.032 -24.650 1.00 81.88 195 VAL A O 1
ATOM 1427 N N . ALA A 1 196 ? 34.215 11.004 -24.772 1.00 87.19 196 ALA A N 1
ATOM 1428 C CA . ALA A 1 196 ? 34.081 11.752 -23.524 1.00 87.19 196 ALA A CA 1
ATOM 1429 C C . ALA A 1 196 ? 32.920 12.761 -23.572 1.00 87.19 196 ALA A C 1
ATOM 1431 O O . ALA A 1 196 ? 32.130 12.832 -22.631 1.00 87.19 196 ALA A O 1
ATOM 1432 N N . ALA A 1 197 ? 32.763 13.489 -24.682 1.00 87.69 197 ALA A N 1
ATOM 1433 C CA . ALA A 1 197 ? 31.667 14.441 -24.860 1.00 87.69 197 ALA A CA 1
ATOM 1434 C C . ALA A 1 197 ? 30.290 13.754 -24.852 1.00 87.69 197 ALA A C 1
ATOM 1436 O O . ALA A 1 197 ? 29.371 14.214 -24.172 1.00 87.69 197 ALA A O 1
ATOM 1437 N N . VAL A 1 198 ? 30.146 12.617 -25.545 1.00 89.06 198 VAL A N 1
ATOM 1438 C CA . VAL A 1 198 ? 28.898 11.833 -25.553 1.00 89.06 198 VAL A CA 1
ATOM 1439 C C . VAL A 1 198 ? 28.589 11.269 -24.164 1.00 89.06 198 VAL A C 1
ATOM 1441 O O . VAL A 1 198 ? 27.437 11.315 -23.723 1.00 89.06 198 VAL A O 1
ATOM 1444 N N . ALA A 1 199 ? 29.598 10.770 -23.447 1.00 86.50 199 ALA A N 1
ATOM 1445 C CA . ALA A 1 199 ? 29.432 10.281 -22.082 1.00 86.50 199 ALA A CA 1
ATOM 1446 C C . ALA A 1 199 ? 28.981 11.403 -21.132 1.00 86.50 199 ALA A C 1
ATOM 1448 O O . ALA A 1 199 ? 28.026 11.212 -20.378 1.00 86.50 199 ALA A O 1
ATOM 1449 N N . ALA A 1 200 ? 29.597 12.586 -21.218 1.00 91.31 200 ALA A N 1
ATOM 1450 C CA . ALA A 1 200 ? 29.221 13.754 -20.424 1.00 91.31 200 ALA A CA 1
ATOM 1451 C C . ALA A 1 200 ? 27.794 14.231 -20.735 1.00 91.31 200 ALA A C 1
ATOM 1453 O O . ALA A 1 200 ? 27.011 14.466 -19.815 1.00 91.31 200 ALA A O 1
ATOM 1454 N N . ALA A 1 201 ? 27.414 14.302 -22.015 1.00 91.94 201 ALA A N 1
ATOM 1455 C CA . ALA A 1 201 ? 26.055 14.656 -22.424 1.00 91.94 201 ALA A CA 1
ATOM 1456 C C . ALA A 1 201 ? 25.019 13.641 -21.907 1.00 91.94 201 ALA A C 1
ATOM 1458 O O . ALA A 1 201 ? 23.964 14.022 -21.399 1.00 91.94 201 ALA A O 1
ATOM 1459 N N . THR A 1 202 ? 25.341 12.346 -21.972 1.00 88.44 202 THR A N 1
ATOM 1460 C CA . THR A 1 202 ? 24.477 11.272 -21.460 1.00 88.44 202 THR A CA 1
ATOM 1461 C C . THR A 1 202 ? 24.331 11.356 -19.941 1.00 88.44 202 THR A C 1
ATOM 1463 O O . THR A 1 202 ? 23.215 11.279 -19.428 1.00 88.44 202 THR A O 1
ATOM 1466 N N . ALA A 1 203 ? 25.431 11.570 -19.213 1.00 89.06 203 ALA A N 1
ATOM 1467 C CA . ALA A 1 203 ? 25.413 11.761 -17.766 1.00 89.06 203 ALA A CA 1
ATOM 1468 C C . ALA A 1 203 ? 24.604 13.007 -17.369 1.00 89.06 203 ALA A C 1
ATOM 1470 O O . ALA A 1 203 ? 23.781 12.937 -16.456 1.00 89.06 203 ALA A O 1
ATOM 1471 N N . GLY A 1 204 ? 24.765 14.114 -18.101 1.00 94.38 204 GLY A N 1
ATOM 1472 C CA . GLY A 1 204 ? 23.974 15.331 -17.925 1.00 94.38 204 GLY A CA 1
ATOM 1473 C C . GLY A 1 204 ? 22.476 15.090 -18.127 1.00 94.38 204 GLY A C 1
ATOM 1474 O O . GLY A 1 204 ? 21.666 15.503 -17.298 1.00 94.38 204 GLY A O 1
ATOM 1475 N N . LEU A 1 205 ? 22.091 14.346 -19.170 1.00 94.06 205 LEU A N 1
ATOM 1476 C CA . LEU A 1 205 ? 20.693 13.976 -19.406 1.00 94.06 205 LEU A CA 1
ATOM 1477 C C . LEU A 1 205 ? 20.132 13.101 -18.277 1.00 94.06 205 LEU A C 1
ATOM 1479 O O . LEU A 1 205 ? 19.021 13.350 -17.804 1.00 94.06 205 LEU A O 1
ATOM 1483 N N . VAL A 1 206 ? 20.880 12.087 -17.833 1.00 91.75 206 VAL A N 1
ATOM 1484 C CA . VAL A 1 206 ? 20.474 11.219 -16.715 1.00 91.75 206 VAL A CA 1
ATOM 1485 C C . VAL A 1 206 ? 20.286 12.040 -15.442 1.00 91.75 206 VAL A C 1
ATOM 1487 O O . VAL A 1 206 ? 19.256 11.892 -14.786 1.00 91.75 206 VAL A O 1
ATOM 1490 N N . LEU A 1 207 ? 21.210 12.955 -15.137 1.00 94.06 207 LEU A N 1
ATOM 1491 C CA . LEU A 1 207 ? 21.120 13.843 -13.979 1.00 94.06 207 LEU A CA 1
ATOM 1492 C C . LEU A 1 207 ? 19.880 14.742 -14.044 1.00 94.06 207 LEU A C 1
ATOM 1494 O O . LEU A 1 207 ? 19.127 14.809 -13.077 1.00 94.06 207 LEU A O 1
ATOM 1498 N N . VAL A 1 208 ? 19.616 15.390 -15.183 1.00 96.50 208 VAL A N 1
ATOM 1499 C CA . VAL A 1 208 ? 18.421 16.236 -15.357 1.00 96.50 208 VAL A CA 1
ATOM 1500 C C . VAL A 1 208 ? 17.140 15.420 -15.175 1.00 96.50 208 VAL A C 1
ATOM 1502 O O . VAL A 1 208 ? 16.205 15.873 -14.512 1.00 96.50 208 VAL A O 1
ATOM 1505 N N . ARG A 1 209 ? 17.081 14.205 -15.733 1.00 96.44 209 ARG A N 1
ATOM 1506 C CA . ARG A 1 209 ? 15.920 13.316 -15.572 1.00 96.44 209 ARG A CA 1
ATOM 1507 C C . ARG A 1 209 ? 15.745 12.870 -14.121 1.00 96.44 209 ARG A C 1
ATOM 1509 O O . ARG A 1 209 ? 14.617 12.888 -13.636 1.00 96.44 209 ARG A O 1
ATOM 1516 N N . TRP A 1 210 ? 16.835 12.544 -13.430 1.00 94.94 210 TRP A N 1
ATOM 1517 C CA . TRP A 1 210 ? 16.823 12.203 -12.009 1.00 94.94 210 TRP A CA 1
ATOM 1518 C C . TRP A 1 210 ? 16.356 13.380 -11.141 1.00 94.94 210 TRP A C 1
ATOM 1520 O O . TRP A 1 210 ? 15.455 13.210 -10.327 1.00 94.94 210 TRP A O 1
ATOM 1530 N N . LEU A 1 211 ? 16.870 14.595 -11.365 1.00 96.62 211 LEU A N 1
ATOM 1531 C CA . LEU A 1 211 ? 16.455 15.798 -10.631 1.00 96.62 211 LEU A CA 1
ATOM 1532 C C . LEU A 1 211 ? 14.964 16.097 -10.813 1.00 96.62 211 LEU A C 1
ATOM 1534 O O . LEU A 1 211 ? 14.262 16.374 -9.839 1.00 96.62 211 LEU A O 1
ATOM 1538 N N . ARG A 1 212 ? 14.464 16.006 -12.053 1.00 97.44 212 ARG A N 1
ATOM 1539 C CA . ARG A 1 212 ? 13.030 16.146 -12.352 1.00 97.44 212 ARG A CA 1
ATOM 1540 C C . ARG A 1 212 ? 12.204 15.071 -11.653 1.00 97.44 212 ARG A C 1
ATOM 1542 O O . ARG A 1 212 ? 11.115 15.364 -11.170 1.00 97.44 212 ARG A O 1
ATOM 1549 N N . TRP A 1 213 ? 12.717 13.845 -11.586 1.00 97.31 213 TRP A N 1
ATOM 1550 C CA . TRP A 1 213 ? 12.046 12.753 -10.894 1.00 97.31 213 TRP A CA 1
ATOM 1551 C C . TRP A 1 213 ? 11.978 12.977 -9.388 1.00 97.31 213 TRP A C 1
ATOM 1553 O O . TRP A 1 213 ? 10.903 12.878 -8.814 1.00 97.31 213 TRP A O 1
ATOM 1563 N N . GLU A 1 214 ? 13.079 13.362 -8.752 1.00 97.38 214 GLU A N 1
ATOM 1564 C CA . GLU A 1 214 ? 13.090 13.676 -7.322 1.00 97.38 214 GLU A CA 1
ATOM 1565 C C . GLU A 1 214 ? 12.198 14.882 -6.987 1.00 97.38 214 GLU A C 1
ATOM 1567 O O . GLU A 1 214 ? 11.517 14.878 -5.963 1.00 97.38 214 GLU A O 1
ATOM 1572 N N . ALA A 1 215 ? 12.141 15.898 -7.856 1.00 97.69 215 ALA A N 1
ATOM 1573 C CA . ALA A 1 215 ? 11.206 17.012 -7.697 1.00 97.69 215 ALA A CA 1
ATOM 1574 C C . ALA A 1 215 ? 9.741 16.553 -7.775 1.00 97.69 215 ALA A C 1
ATOM 1576 O O . ALA A 1 215 ? 8.929 16.956 -6.946 1.00 97.69 215 ALA A O 1
ATOM 1577 N N . PHE A 1 216 ? 9.421 15.669 -8.722 1.00 97.38 216 PHE A N 1
ATOM 1578 C CA . PHE A 1 216 ? 8.100 15.055 -8.826 1.00 97.38 216 PHE A CA 1
ATOM 1579 C C . PHE A 1 216 ? 7.741 14.239 -7.574 1.00 97.38 216 PHE A C 1
ATOM 1581 O O . PHE A 1 216 ? 6.666 14.430 -7.015 1.00 97.38 216 PHE A O 1
ATOM 1588 N N . LEU A 1 217 ? 8.652 13.391 -7.080 1.00 96.81 217 LEU A N 1
ATOM 1589 C CA . LEU A 1 217 ? 8.432 12.602 -5.862 1.00 96.81 217 LEU A CA 1
ATOM 1590 C C . LEU A 1 217 ? 8.162 13.488 -4.638 1.00 96.81 217 LEU A C 1
ATOM 1592 O O . LEU A 1 217 ? 7.256 13.196 -3.859 1.00 96.81 217 LEU A O 1
ATOM 1596 N N . ARG A 1 218 ? 8.904 14.594 -4.491 1.00 97.38 218 ARG A N 1
ATOM 1597 C CA . ARG A 1 218 ? 8.651 15.583 -3.431 1.00 97.38 218 ARG A CA 1
ATOM 1598 C C . ARG A 1 218 ? 7.284 16.248 -3.575 1.00 97.38 218 ARG A C 1
ATOM 1600 O O . ARG A 1 218 ? 6.599 16.416 -2.574 1.00 97.38 218 ARG A O 1
ATOM 1607 N N . GLY A 1 219 ? 6.878 16.593 -4.798 1.00 97.81 219 GLY A N 1
ATOM 1608 C CA . GLY A 1 219 ? 5.557 17.169 -5.070 1.00 97.81 219 GLY A CA 1
ATOM 1609 C C . GLY A 1 219 ? 4.408 16.246 -4.653 1.00 97.81 219 GLY A C 1
ATOM 1610 O O . GLY A 1 219 ? 3.440 16.707 -4.053 1.00 97.81 219 GLY A O 1
ATOM 1611 N N . GLU A 1 220 ? 4.547 14.941 -4.893 1.00 96.19 220 GLU A N 1
ATOM 1612 C CA . GLU A 1 220 ? 3.569 13.930 -4.467 1.00 96.19 220 GLU A CA 1
ATOM 1613 C C . GLU A 1 220 ? 3.498 13.814 -2.938 1.00 96.19 220 GLU A C 1
ATOM 1615 O O . GLU A 1 220 ? 2.411 13.781 -2.365 1.00 96.19 220 GLU A O 1
ATOM 1620 N N . GLN A 1 221 ? 4.646 13.801 -2.253 1.00 97.19 221 GLN A N 1
ATOM 1621 C CA . GLN A 1 221 ? 4.679 13.819 -0.785 1.00 97.19 221 GLN A CA 1
ATOM 1622 C C . GLN A 1 221 ? 4.024 15.087 -0.224 1.00 97.19 221 GLN A C 1
ATOM 1624 O O . GLN A 1 221 ? 3.271 15.016 0.743 1.00 97.19 221 GLN A O 1
ATOM 1629 N N . GLU A 1 222 ? 4.253 16.237 -0.855 1.00 96.94 222 GLU A N 1
ATOM 1630 C CA . GLU A 1 222 ? 3.645 17.502 -0.446 1.00 96.94 222 GLU A CA 1
ATOM 1631 C C . GLU A 1 222 ? 2.133 17.550 -0.700 1.00 96.94 222 GLU A C 1
ATOM 1633 O O . GLU A 1 222 ? 1.385 18.182 0.043 1.00 96.94 222 GLU A O 1
ATOM 1638 N N . ALA A 1 223 ? 1.640 16.847 -1.722 1.00 96.00 223 ALA A N 1
ATOM 1639 C CA . ALA A 1 223 ? 0.206 16.663 -1.910 1.00 96.00 223 ALA A CA 1
ATOM 1640 C C . ALA A 1 223 ? -0.427 15.885 -0.742 1.00 96.00 223 ALA A C 1
ATOM 1642 O O . ALA A 1 223 ? -1.510 16.259 -0.292 1.00 96.00 223 ALA A O 1
ATOM 1643 N N . VAL A 1 224 ? 0.263 14.872 -0.202 1.00 96.44 224 VAL A N 1
ATOM 1644 C CA . VAL A 1 224 ? -0.187 14.155 1.006 1.00 96.44 224 VAL A CA 1
ATOM 1645 C C . VAL A 1 224 ? -0.157 15.067 2.233 1.00 96.44 224 VAL A C 1
ATOM 1647 O O . VAL A 1 224 ? -1.125 15.087 2.989 1.00 96.44 224 VAL A O 1
ATOM 1650 N N . ARG A 1 225 ? 0.899 15.875 2.416 1.00 95.56 225 ARG A N 1
ATOM 1651 C CA . ARG A 1 225 ? 0.965 16.844 3.530 1.00 95.56 225 ARG A CA 1
ATOM 1652 C C . ARG A 1 225 ? -0.193 17.832 3.507 1.00 95.56 225 ARG A C 1
ATOM 1654 O O . ARG A 1 225 ? -0.828 18.059 4.530 1.00 95.56 225 ARG A O 1
ATOM 1661 N N . ARG A 1 226 ? -0.527 18.367 2.331 1.00 94.19 226 ARG A N 1
ATOM 1662 C CA . ARG A 1 226 ? -1.701 19.238 2.168 1.00 94.19 226 ARG A CA 1
ATOM 1663 C C . ARG A 1 226 ? -3.011 18.513 2.466 1.00 94.19 226 ARG A C 1
ATOM 1665 O O . ARG A 1 226 ? -3.904 19.116 3.049 1.00 94.19 226 ARG A O 1
ATOM 1672 N N . ALA A 1 227 ? -3.129 17.232 2.111 1.00 92.50 227 ALA A N 1
ATOM 1673 C CA . ALA A 1 227 ? -4.306 16.433 2.455 1.00 92.50 227 ALA A CA 1
ATOM 1674 C C . ALA A 1 227 ? -4.465 16.253 3.979 1.00 92.50 227 ALA A C 1
ATOM 1676 O O . ALA A 1 227 ? -5.587 16.296 4.475 1.00 92.50 227 ALA A O 1
ATOM 1677 N N . ALA A 1 228 ? -3.362 16.135 4.725 1.00 91.62 228 ALA A N 1
ATOM 1678 C CA . ALA A 1 228 ? -3.375 16.046 6.189 1.00 91.62 228 ALA A CA 1
ATOM 1679 C C . ALA A 1 228 ? -3.859 17.336 6.883 1.00 91.62 228 ALA A C 1
ATOM 1681 O O . ALA A 1 228 ? -4.350 17.284 8.006 1.00 91.62 228 ALA A O 1
ATOM 1682 N N . GLN A 1 229 ? -3.755 18.492 6.220 1.00 89.19 229 GLN A N 1
ATOM 1683 C CA . GLN A 1 229 ? -4.212 19.785 6.751 1.00 89.19 229 GLN A CA 1
ATOM 1684 C C . GLN A 1 229 ? -5.718 20.026 6.557 1.00 89.19 229 GLN A C 1
ATOM 1686 O O . GLN A 1 229 ? -6.241 21.049 7.004 1.00 89.19 229 GLN A O 1
ATOM 1691 N N . ALA A 1 230 ? -6.425 19.126 5.867 1.00 84.00 230 ALA A N 1
ATOM 1692 C CA . ALA A 1 230 ? -7.852 19.279 5.634 1.00 84.00 230 ALA A CA 1
ATOM 1693 C C . ALA A 1 230 ? -8.630 19.249 6.967 1.00 84.00 230 ALA A C 1
ATOM 1695 O O . ALA A 1 230 ? -8.354 18.405 7.823 1.00 84.00 230 ALA A O 1
ATOM 1696 N N . PRO A 1 231 ? -9.611 20.150 7.161 1.00 75.94 231 PRO A N 1
ATOM 1697 C CA . PRO A 1 231 ? -10.359 20.219 8.405 1.00 75.94 231 PRO A CA 1
ATOM 1698 C C . PRO A 1 231 ? -11.174 18.942 8.617 1.00 75.94 231 PRO A C 1
ATOM 1700 O O . PRO A 1 231 ? -11.918 18.502 7.742 1.00 75.94 231 PRO A O 1
ATOM 1703 N N . GLU A 1 232 ? -11.074 18.385 9.818 1.00 74.25 232 GLU A N 1
ATOM 1704 C CA . GLU A 1 232 ? -11.843 17.225 10.247 1.00 74.25 232 GLU A CA 1
ATOM 1705 C C . GLU A 1 232 ? -12.409 17.488 11.640 1.00 74.25 232 GLU A C 1
ATOM 1707 O O . GLU A 1 232 ? -11.757 18.087 12.501 1.00 74.25 232 GLU A O 1
ATOM 1712 N N . LYS A 1 233 ? -13.652 17.062 11.872 1.00 70.88 233 LYS A N 1
ATOM 1713 C CA . LYS A 1 233 ? -14.289 17.245 13.173 1.00 70.88 233 LYS A CA 1
ATOM 1714 C C . LYS A 1 233 ? -13.538 16.420 14.214 1.00 70.88 233 LYS A C 1
ATOM 1716 O O . LYS A 1 233 ? -13.444 15.203 14.092 1.00 70.88 233 LYS A O 1
ATOM 1721 N N . ALA A 1 234 ? -13.064 17.080 15.268 1.00 67.75 234 ALA A N 1
ATOM 1722 C CA . ALA A 1 234 ? -12.441 16.403 16.394 1.00 67.75 234 ALA A CA 1
ATOM 1723 C C . ALA A 1 234 ? -13.454 15.461 17.065 1.00 67.75 234 ALA A C 1
ATOM 1725 O O . ALA A 1 234 ? -14.367 15.900 17.769 1.00 67.75 234 ALA A O 1
ATOM 1726 N N . ALA A 1 235 ? -13.304 14.164 16.821 1.00 74.06 235 ALA A N 1
ATOM 1727 C CA . ALA A 1 235 ? -14.029 13.124 17.528 1.00 74.06 235 ALA A CA 1
ATOM 1728 C C . ALA A 1 235 ? -13.276 12.755 18.812 1.00 74.06 235 ALA A C 1
ATOM 1730 O O . ALA A 1 235 ? -12.044 12.766 18.866 1.00 74.06 235 ALA A O 1
ATOM 1731 N N . ARG A 1 236 ? -14.018 12.443 19.875 1.00 81.94 236 ARG A N 1
ATOM 1732 C CA . ARG A 1 236 ? -13.422 12.066 21.157 1.00 81.94 236 ARG A CA 1
ATOM 1733 C C . ARG A 1 236 ? -13.084 10.583 21.138 1.00 81.94 236 ARG A C 1
ATOM 1735 O O . ARG A 1 236 ? -13.959 9.753 20.911 1.00 81.94 236 ARG A O 1
ATOM 1742 N N . LEU A 1 237 ? -11.829 10.244 21.439 1.00 85.50 237 LEU A N 1
ATOM 1743 C CA . LEU A 1 237 ? -11.356 8.857 21.426 1.00 85.50 237 LEU A CA 1
ATOM 1744 C C . LEU A 1 237 ? -12.249 7.899 22.241 1.00 85.50 237 LEU A C 1
ATOM 1746 O O . LEU A 1 237 ? -12.603 6.860 21.695 1.00 85.50 237 LEU A O 1
ATOM 1750 N N . PRO A 1 238 ? -12.690 8.215 23.480 1.00 86.94 238 PRO A N 1
ATOM 1751 C CA . PRO A 1 238 ? -13.575 7.317 24.222 1.00 86.94 238 PRO A CA 1
ATOM 1752 C C . PRO A 1 238 ? -14.859 6.961 23.468 1.00 86.94 238 PRO A C 1
ATOM 1754 O O . PRO A 1 238 ? -15.267 5.808 23.504 1.00 86.94 238 PRO A O 1
ATOM 1757 N N . GLU A 1 239 ? -15.454 7.920 22.755 1.00 88.19 239 GLU A N 1
ATOM 1758 C CA . GLU A 1 239 ? -16.679 7.721 21.974 1.00 88.19 239 GLU A CA 1
ATOM 1759 C C . GLU A 1 239 ? -16.418 6.847 20.741 1.00 88.19 239 GLU A C 1
ATOM 1761 O O . GLU A 1 239 ? -17.192 5.937 20.470 1.00 88.19 239 GLU A O 1
ATOM 1766 N N . LEU A 1 240 ? -15.291 7.052 20.049 1.00 88.25 240 LEU A N 1
ATOM 1767 C CA . LEU A 1 240 ? -14.887 6.230 18.899 1.00 88.25 240 LEU A CA 1
ATOM 1768 C C . LEU A 1 240 ? -14.588 4.773 19.268 1.00 88.25 240 LEU A C 1
ATOM 1770 O O . LEU A 1 240 ? -14.691 3.888 18.423 1.00 88.25 240 LEU A O 1
ATOM 1774 N N . LEU A 1 241 ? -14.188 4.521 20.517 1.00 92.06 241 LEU A N 1
ATOM 1775 C CA . LEU A 1 241 ? -13.933 3.171 21.014 1.00 92.06 241 LEU A CA 1
ATOM 1776 C C . LEU A 1 241 ? -15.211 2.448 21.466 1.00 92.06 241 LEU A C 1
ATOM 1778 O O . LEU A 1 241 ? -15.179 1.226 21.644 1.00 92.06 241 LEU A O 1
ATOM 1782 N N . LEU A 1 242 ? -16.320 3.170 21.671 1.00 88.81 242 LEU A N 1
ATOM 1783 C CA . LEU A 1 242 ? -17.620 2.575 21.974 1.00 88.81 242 LEU A CA 1
ATOM 1784 C C . LEU A 1 242 ? -18.201 1.956 20.695 1.00 88.81 242 LEU A C 1
ATOM 1786 O O . LEU A 1 242 ? -18.266 2.592 19.651 1.00 88.81 242 LEU A O 1
ATOM 1790 N N . GLY A 1 243 ? -18.617 0.691 20.769 1.00 86.94 243 GLY A N 1
ATOM 1791 C CA . GLY A 1 243 ? -19.198 -0.032 19.629 1.00 86.94 243 GLY A CA 1
ATOM 1792 C C . GLY A 1 243 ? -18.188 -0.714 18.699 1.00 86.94 243 GLY A C 1
ATOM 1793 O O . GLY A 1 243 ? -18.600 -1.445 17.801 1.00 86.94 243 GLY A O 1
ATOM 1794 N N . LEU A 1 244 ? -16.880 -0.551 18.929 1.00 96.44 244 LEU A N 1
ATOM 1795 C CA . LEU A 1 244 ? -15.869 -1.339 18.224 1.00 96.44 244 LEU A CA 1
ATOM 1796 C C . LEU A 1 244 ? -15.893 -2.811 18.664 1.00 96.44 244 LEU A C 1
ATOM 1798 O O . LEU A 1 244 ? -16.053 -3.086 19.859 1.00 96.44 244 LEU A O 1
ATOM 1802 N N . PRO A 1 245 ? -15.632 -3.766 17.749 1.00 97.00 245 PRO A N 1
ATOM 1803 C CA . PRO A 1 245 ? -15.378 -5.149 18.129 1.00 97.00 245 PRO A CA 1
ATOM 1804 C C . PRO A 1 245 ? -14.257 -5.246 19.172 1.00 97.00 245 PRO A C 1
ATOM 1806 O O . PRO A 1 245 ? -13.231 -4.567 19.070 1.00 97.00 245 PRO A O 1
ATOM 1809 N N . SER A 1 246 ? -14.429 -6.130 20.158 1.00 95.75 246 SER A N 1
ATOM 1810 C CA . SER A 1 246 ? -13.491 -6.332 21.271 1.00 95.75 246 SER A CA 1
ATOM 1811 C C . SER A 1 246 ? -12.003 -6.394 20.877 1.00 95.75 246 SER A C 1
ATOM 1813 O O . SER A 1 246 ? -11.215 -5.703 21.529 1.00 95.75 246 SER A O 1
ATOM 1815 N N . PRO A 1 247 ? -11.569 -7.155 19.846 1.00 97.25 247 PRO A N 1
ATOM 1816 C CA . PRO A 1 247 ? -10.157 -7.176 19.452 1.00 97.25 247 PRO A CA 1
ATOM 1817 C C . PRO A 1 247 ? -9.638 -5.819 18.957 1.00 97.25 247 PRO A C 1
ATOM 1819 O O . PRO A 1 247 ? -8.534 -5.425 19.324 1.00 97.25 247 PRO A O 1
ATOM 1822 N N . VAL A 1 248 ? -10.450 -5.063 18.215 1.00 98.00 248 VAL A N 1
ATOM 1823 C CA . VAL A 1 248 ? -10.088 -3.732 17.698 1.00 98.00 248 VAL A CA 1
ATOM 1824 C C . VAL A 1 248 ? -9.970 -2.725 18.840 1.00 98.00 248 VAL A C 1
ATOM 1826 O O . VAL A 1 248 ? -9.032 -1.932 18.898 1.00 98.00 248 VAL A O 1
ATOM 1829 N N . ARG A 1 249 ? -10.890 -2.786 19.810 1.00 96.75 249 ARG A N 1
ATOM 1830 C CA . ARG A 1 249 ? -10.814 -1.948 21.011 1.00 96.75 249 ARG A CA 1
ATOM 1831 C C . ARG A 1 249 ? -9.530 -2.216 21.800 1.00 96.75 249 ARG A C 1
ATOM 1833 O O . ARG A 1 249 ? -8.882 -1.268 22.235 1.00 96.75 249 ARG A O 1
ATOM 1840 N N . ARG A 1 250 ? -9.146 -3.488 21.973 1.00 96.94 250 ARG A N 1
ATOM 1841 C CA . ARG A 1 250 ? -7.878 -3.853 22.632 1.00 96.94 250 ARG A CA 1
ATOM 1842 C C . ARG A 1 250 ? -6.668 -3.348 21.855 1.00 96.94 250 ARG A C 1
ATOM 1844 O O . ARG A 1 250 ? -5.757 -2.822 22.483 1.00 96.94 250 ARG A O 1
ATOM 1851 N N . PHE A 1 251 ? -6.697 -3.442 20.525 1.00 97.75 251 PHE A N 1
ATOM 1852 C CA . PHE A 1 251 ? -5.653 -2.878 19.672 1.00 97.75 251 PHE A CA 1
ATOM 1853 C C . PHE A 1 251 ? -5.423 -1.399 19.959 1.00 97.75 251 PHE A C 1
ATOM 1855 O O . PHE A 1 251 ? -4.307 -1.039 20.312 1.00 97.75 251 PHE A O 1
ATOM 1862 N N . PHE A 1 252 ? -6.462 -0.561 19.945 1.00 96.94 252 PHE A N 1
ATOM 1863 C CA . PHE A 1 252 ? -6.288 0.871 20.209 1.00 96.94 252 PHE A CA 1
ATOM 1864 C C . PHE A 1 252 ? -5.805 1.195 21.620 1.00 96.94 252 PHE A C 1
ATOM 1866 O O . PHE A 1 252 ? -4.967 2.080 21.788 1.00 96.94 252 PHE A O 1
ATOM 1873 N N . LEU A 1 253 ? -6.314 0.482 22.629 1.00 95.06 253 LEU A N 1
ATOM 1874 C CA . LEU A 1 253 ? -5.874 0.657 24.017 1.00 95.06 253 LEU A CA 1
ATOM 1875 C C . LEU A 1 253 ? -4.406 0.262 24.213 1.00 95.06 253 LEU A C 1
ATOM 1877 O O . LEU A 1 253 ? -3.752 0.779 25.115 1.00 95.06 253 LEU A O 1
ATOM 1881 N N . ARG A 1 254 ? -3.893 -0.652 23.383 1.00 95.75 254 ARG A N 1
ATOM 1882 C CA . ARG A 1 254 ? -2.495 -1.076 23.405 1.00 95.75 254 ARG A CA 1
ATOM 1883 C C . ARG A 1 254 ? -1.597 -0.173 22.564 1.00 95.75 254 ARG A C 1
ATOM 1885 O O . ARG A 1 254 ? -0.498 0.165 22.992 1.00 95.75 254 ARG A O 1
ATOM 1892 N N . SER A 1 255 ? -2.045 0.181 21.363 1.00 96.06 255 SER A N 1
ATOM 1893 C CA . SER A 1 255 ? -1.229 0.829 20.340 1.00 96.06 255 SER A CA 1
ATOM 1894 C C . SER A 1 255 ? -1.074 2.331 20.547 1.00 96.06 255 SER A C 1
ATOM 1896 O O . SER A 1 255 ? -0.203 2.924 19.921 1.00 96.06 255 SER A O 1
ATOM 1898 N N . MET A 1 256 ? -1.908 2.974 21.370 1.00 93.81 256 MET A N 1
ATOM 1899 C CA . MET A 1 256 ? -1.898 4.427 21.563 1.00 93.81 256 MET A CA 1
ATOM 1900 C C . MET A 1 256 ? -1.889 4.801 23.042 1.00 93.81 256 MET A C 1
ATOM 1902 O O . MET A 1 256 ? -2.581 4.206 23.864 1.00 93.81 256 MET A O 1
ATOM 1906 N N . SER A 1 257 ? -1.133 5.837 23.390 1.00 90.62 257 SER A N 1
ATOM 1907 C CA . SER A 1 257 ? -1.145 6.441 24.725 1.00 90.62 257 SER A CA 1
ATOM 1908 C C . SER A 1 257 ? -0.913 7.942 24.619 1.00 90.62 257 SER A C 1
ATOM 1910 O O . SER A 1 257 ? -0.048 8.374 23.865 1.00 90.62 257 SER A O 1
ATOM 1912 N N . GLY A 1 258 ? -1.659 8.739 25.386 1.00 86.50 258 GLY A N 1
ATOM 1913 C CA . GLY A 1 258 ? -1.694 10.197 25.227 1.00 86.50 258 GLY A CA 1
ATOM 1914 C C . GLY A 1 258 ? -2.613 10.636 24.080 1.00 86.50 258 GLY A C 1
ATOM 1915 O O . GLY A 1 258 ? -3.522 9.906 23.684 1.00 86.50 258 GLY A O 1
ATOM 1916 N N . ASN A 1 259 ? -2.396 11.841 23.548 1.00 82.88 259 ASN A N 1
ATOM 1917 C CA . ASN A 1 259 ? -3.256 12.422 22.512 1.00 82.88 259 ASN A CA 1
ATOM 1918 C C . ASN A 1 259 ? -2.784 12.062 21.088 1.00 82.88 259 ASN A C 1
ATOM 1920 O O . ASN A 1 259 ? -2.432 12.939 20.301 1.00 82.88 259 ASN A O 1
ATOM 1924 N N . CYS A 1 260 ? -2.765 10.770 20.738 1.00 83.25 260 CYS A N 1
ATOM 1925 C CA . CYS A 1 260 ? -2.328 10.323 19.403 1.00 83.25 260 CYS A CA 1
ATOM 1926 C C . CYS A 1 260 ? -3.267 10.780 18.277 1.00 83.25 260 CYS A C 1
ATOM 1928 O O . CYS A 1 260 ? -2.837 10.924 17.137 1.00 83.25 260 CYS A O 1
ATOM 1930 N N . ILE A 1 261 ? -4.543 11.024 18.593 1.00 86.00 261 ILE A N 1
ATOM 1931 C CA . ILE A 1 261 ? -5.557 11.458 17.624 1.00 86.00 261 ILE A CA 1
ATOM 1932 C C . ILE A 1 261 ? -5.356 12.896 17.142 1.00 86.00 261 ILE A C 1
ATOM 1934 O O . ILE A 1 261 ? -6.158 13.359 16.340 1.00 86.00 261 ILE A O 1
ATOM 1938 N N . GLY A 1 262 ? -4.367 13.630 17.663 1.00 85.94 262 GLY A N 1
ATOM 1939 C CA . GLY A 1 262 ? -4.020 14.984 17.223 1.00 85.94 262 GLY A CA 1
ATOM 1940 C C . GLY A 1 262 ? -3.116 15.011 15.990 1.00 85.94 262 GLY A C 1
ATOM 1941 O O . GLY A 1 262 ? -3.217 15.938 15.197 1.00 85.94 262 GLY A O 1
ATOM 1942 N N . PHE A 1 263 ? -2.313 13.968 15.778 1.00 90.31 263 PHE A N 1
ATOM 1943 C CA . PHE A 1 263 ? -1.377 13.906 14.657 1.00 90.31 263 PHE A CA 1
ATOM 1944 C C . PHE A 1 263 ? -2.092 13.540 13.359 1.00 90.31 263 PHE A C 1
ATOM 1946 O O . PHE A 1 263 ? -2.855 12.569 13.314 1.00 90.31 263 PHE A O 1
ATOM 1953 N N . ARG A 1 264 ? -1.853 14.316 12.304 1.00 91.94 264 ARG A N 1
ATOM 1954 C CA . ARG A 1 264 ? -2.496 14.166 10.989 1.00 91.94 264 ARG A CA 1
ATOM 1955 C C . ARG A 1 264 ? -1.521 13.726 9.912 1.00 91.94 264 ARG A C 1
ATOM 1957 O O . ARG A 1 264 ? -1.943 13.138 8.921 1.00 91.94 264 ARG A O 1
ATOM 1964 N N . LEU A 1 265 ? -0.229 13.959 10.091 1.00 94.69 265 LEU A N 1
ATOM 1965 C CA . LEU A 1 265 ? 0.791 13.552 9.140 1.00 94.69 265 LEU A CA 1
ATOM 1966 C C . LEU A 1 265 ? 1.720 12.539 9.788 1.00 94.69 265 LEU A C 1
ATOM 1968 O O . LEU A 1 265 ? 2.262 12.790 10.853 1.00 94.69 265 LEU A O 1
ATOM 1972 N N . TRP A 1 266 ? 1.921 11.400 9.138 1.00 95.75 266 TRP A N 1
ATOM 1973 C CA . TRP A 1 266 ? 2.779 10.334 9.636 1.00 95.75 266 TRP A CA 1
ATOM 1974 C C . TRP A 1 266 ? 3.855 10.033 8.610 1.00 95.75 266 TRP A C 1
ATOM 1976 O O . TRP A 1 266 ? 3.559 9.776 7.442 1.00 95.75 266 TRP A O 1
ATOM 1986 N N . THR A 1 267 ? 5.110 10.061 9.046 1.00 96.81 267 THR A N 1
ATOM 1987 C CA . THR A 1 267 ? 6.258 9.746 8.199 1.00 96.81 267 THR A CA 1
ATOM 1988 C C . THR A 1 267 ? 6.985 8.541 8.764 1.00 96.81 267 THR A C 1
ATOM 1990 O O . THR A 1 267 ? 7.426 8.551 9.912 1.00 96.81 267 THR A O 1
ATOM 1993 N N . THR A 1 268 ? 7.129 7.496 7.956 1.00 95.44 268 THR A N 1
ATOM 1994 C CA . THR A 1 268 ? 7.909 6.308 8.307 1.00 95.44 268 THR A CA 1
ATOM 1995 C C . THR A 1 268 ? 9.130 6.197 7.410 1.00 95.44 268 THR A C 1
ATOM 1997 O O . THR A 1 268 ? 9.087 6.516 6.221 1.00 95.44 268 THR A O 1
ATOM 2000 N N . HIS A 1 269 ? 10.231 5.719 7.983 1.00 96.00 269 HIS A N 1
ATOM 2001 C CA . HIS A 1 269 ? 11.446 5.386 7.252 1.00 96.00 269 HIS A CA 1
ATOM 2002 C C . HIS A 1 269 ? 11.881 3.971 7.585 1.00 96.00 269 HIS A C 1
ATOM 2004 O O . HIS A 1 269 ? 11.816 3.527 8.734 1.00 96.00 269 HIS A O 1
ATOM 2010 N N . GLY A 1 270 ? 12.337 3.267 6.558 1.00 94.06 270 GLY A N 1
ATOM 2011 C CA . GLY A 1 270 ? 12.530 1.841 6.646 1.00 94.06 270 GLY A CA 1
ATOM 2012 C C . GLY A 1 270 ? 13.458 1.267 5.599 1.00 94.06 270 GLY A C 1
ATOM 2013 O O . GLY A 1 270 ? 13.883 1.914 4.636 1.00 94.06 270 GLY A O 1
ATOM 2014 N N . SER A 1 271 ? 13.750 -0.007 5.796 1.00 95.19 271 SER A N 1
ATOM 2015 C CA . SER A 1 271 ? 14.458 -0.830 4.827 1.00 95.19 271 SER A CA 1
ATOM 2016 C C . SER A 1 271 ? 13.672 -2.105 4.590 1.00 95.19 271 SER A C 1
ATOM 2018 O O . SER A 1 271 ? 12.665 -2.355 5.238 1.00 95.19 271 SER A O 1
ATOM 2020 N N . GLY A 1 272 ? 14.086 -2.916 3.638 1.00 93.50 272 GLY A N 1
ATOM 2021 C CA . GLY A 1 272 ? 13.360 -4.124 3.329 1.00 93.50 272 GLY A CA 1
ATOM 2022 C C . GLY A 1 272 ? 13.986 -4.897 2.199 1.00 93.50 272 GLY A C 1
ATOM 2023 O O . GLY A 1 272 ? 15.111 -4.634 1.761 1.00 93.50 272 GLY A O 1
ATOM 2024 N N . ALA A 1 273 ? 13.211 -5.842 1.700 1.00 93.69 273 ALA A N 1
ATOM 2025 C CA . ALA A 1 273 ? 13.554 -6.581 0.515 1.00 93.69 273 ALA A CA 1
ATOM 2026 C C . ALA A 1 273 ? 12.308 -6.890 -0.309 1.00 93.69 273 ALA A C 1
ATOM 2028 O O . ALA A 1 273 ? 11.224 -7.104 0.231 1.00 93.69 273 ALA A O 1
ATOM 2029 N N . LEU A 1 274 ? 12.488 -6.946 -1.623 1.00 91.62 274 LEU A N 1
ATOM 2030 C CA . LEU A 1 274 ? 11.451 -7.328 -2.571 1.00 91.62 274 LEU A CA 1
ATOM 2031 C C . LEU A 1 274 ? 11.971 -8.449 -3.468 1.00 91.62 274 LEU A C 1
ATOM 2033 O O . LEU A 1 274 ? 13.141 -8.449 -3.851 1.00 91.62 274 LEU A O 1
ATOM 2037 N N . ARG A 1 275 ? 11.114 -9.402 -3.820 1.00 89.38 275 ARG A N 1
ATOM 2038 C CA . ARG A 1 275 ? 11.372 -10.374 -4.889 1.00 89.38 275 ARG A CA 1
ATOM 2039 C C . ARG A 1 275 ? 10.171 -10.427 -5.828 1.00 89.38 275 ARG A C 1
ATOM 2041 O O . ARG A 1 275 ? 9.047 -10.198 -5.397 1.00 89.38 275 ARG A O 1
ATOM 2048 N N . PHE A 1 276 ? 10.418 -10.679 -7.107 1.00 83.56 276 PHE A N 1
ATOM 2049 C CA . PHE A 1 276 ? 9.392 -10.582 -8.154 1.00 83.56 276 PHE A CA 1
ATOM 2050 C C . PHE A 1 276 ? 8.656 -11.905 -8.368 1.00 83.56 276 PHE A C 1
ATOM 2052 O O . PHE A 1 276 ? 7.460 -11.924 -8.638 1.00 83.56 276 PHE A O 1
ATOM 2059 N N . ASP A 1 277 ? 9.369 -13.009 -8.176 1.00 82.38 277 ASP A N 1
ATOM 2060 C CA . ASP A 1 277 ? 8.852 -14.371 -8.253 1.00 82.38 277 ASP A CA 1
ATOM 2061 C C . ASP A 1 277 ? 9.585 -15.287 -7.256 1.00 82.38 277 ASP A C 1
ATOM 2063 O O . ASP A 1 277 ? 10.527 -14.868 -6.568 1.00 82.38 277 ASP A O 1
ATOM 2067 N N . SER A 1 278 ? 9.134 -16.538 -7.167 1.00 78.62 278 SER A N 1
ATOM 2068 C CA . SER A 1 278 ? 9.671 -17.553 -6.258 1.00 78.62 278 SER A CA 1
ATOM 2069 C C . SER A 1 278 ? 11.116 -17.961 -6.561 1.00 78.62 278 SER A C 1
ATOM 2071 O O . SER A 1 278 ? 11.825 -18.348 -5.632 1.00 78.62 278 SER A O 1
ATOM 2073 N N . GLY A 1 279 ? 11.568 -17.842 -7.814 1.00 78.31 279 GLY A N 1
ATOM 2074 C CA . GLY A 1 279 ? 12.934 -18.157 -8.244 1.00 78.31 279 GLY A CA 1
ATOM 2075 C C . GLY A 1 279 ? 13.909 -16.983 -8.117 1.00 78.31 279 GLY A C 1
ATOM 2076 O O . GLY A 1 279 ? 15.126 -17.169 -8.145 1.00 78.31 279 GLY A O 1
ATOM 2077 N N . SER A 1 280 ? 13.400 -15.761 -7.969 1.00 79.31 280 SER A N 1
ATOM 2078 C CA . SER A 1 280 ? 14.202 -14.550 -7.881 1.00 79.31 280 SER A CA 1
ATOM 2079 C C . SER A 1 280 ? 14.747 -14.327 -6.467 1.00 79.31 280 SER A C 1
ATOM 2081 O O . SER A 1 280 ? 14.036 -14.412 -5.464 1.00 79.31 280 SER A O 1
ATOM 2083 N N . GLY A 1 281 ? 16.038 -13.999 -6.381 1.00 87.62 281 GLY A N 1
ATOM 2084 C CA . GLY A 1 281 ? 16.657 -13.589 -5.122 1.00 87.62 281 GLY A CA 1
ATOM 2085 C C . GLY A 1 281 ? 16.116 -12.246 -4.622 1.00 87.62 281 GLY A C 1
ATOM 2086 O O . GLY A 1 281 ? 15.805 -11.355 -5.419 1.00 87.62 281 GLY A O 1
ATOM 2087 N N . TRP A 1 282 ? 16.068 -12.090 -3.299 1.00 92.62 282 TRP A N 1
ATOM 2088 C CA . TRP A 1 282 ? 15.671 -10.855 -2.624 1.00 92.62 282 TRP A CA 1
ATOM 2089 C C . TRP A 1 282 ? 16.535 -9.659 -3.049 1.00 92.62 282 TRP A C 1
ATOM 2091 O O . TRP A 1 282 ? 17.764 -9.728 -3.093 1.00 92.62 282 TRP A O 1
ATOM 2101 N N . LYS A 1 283 ? 15.875 -8.543 -3.352 1.00 92.06 283 LYS A N 1
ATOM 2102 C CA . LYS A 1 283 ? 16.476 -7.268 -3.747 1.00 92.06 283 LYS A CA 1
ATOM 2103 C C . LYS A 1 283 ? 16.337 -6.276 -2.605 1.00 92.06 283 LYS A C 1
ATOM 2105 O O . LYS A 1 283 ? 15.223 -6.033 -2.151 1.00 92.06 283 LYS A O 1
ATOM 2110 N N . ALA A 1 284 ? 17.452 -5.702 -2.156 1.00 94.12 284 ALA A N 1
ATOM 2111 C CA . ALA A 1 284 ? 17.448 -4.730 -1.067 1.00 94.12 284 ALA A CA 1
ATOM 2112 C C . ALA A 1 284 ? 16.636 -3.483 -1.444 1.00 94.12 284 ALA A C 1
ATOM 2114 O O . ALA A 1 284 ? 16.784 -2.944 -2.545 1.00 94.12 284 ALA A O 1
ATOM 2115 N N . LEU A 1 285 ? 15.807 -3.031 -0.510 1.00 93.25 285 LEU A N 1
ATOM 2116 C CA . LEU A 1 285 ? 14.879 -1.921 -0.655 1.00 93.25 285 LEU A CA 1
ATOM 2117 C C . LEU A 1 285 ? 15.102 -0.932 0.491 1.00 93.25 285 LEU A C 1
ATOM 2119 O O . LEU A 1 285 ? 15.180 -1.321 1.652 1.00 93.25 285 LEU A O 1
ATOM 2123 N N . GLN A 1 286 ? 15.204 0.349 0.168 1.00 96.38 286 GLN A N 1
ATOM 2124 C CA . GLN A 1 286 ? 15.100 1.444 1.133 1.00 96.38 286 GLN A CA 1
ATOM 2125 C C . GLN A 1 286 ? 13.833 2.221 0.835 1.00 96.38 286 GLN A C 1
ATOM 2127 O O . GLN A 1 286 ? 13.519 2.427 -0.339 1.00 96.38 286 GLN A O 1
ATOM 2132 N N . ALA A 1 287 ? 13.110 2.639 1.866 1.00 94.00 287 ALA A N 1
ATOM 2133 C CA . ALA A 1 287 ? 11.797 3.223 1.677 1.00 94.00 287 ALA A CA 1
ATOM 2134 C C . ALA A 1 287 ? 11.441 4.266 2.730 1.00 94.00 287 ALA A C 1
ATOM 2136 O O . ALA A 1 287 ? 11.941 4.242 3.855 1.00 94.00 287 ALA A O 1
ATOM 2137 N N . GLY A 1 288 ? 10.530 5.154 2.353 1.00 95.06 288 GLY A N 1
ATOM 2138 C CA . GLY A 1 288 ? 9.788 5.963 3.303 1.00 95.06 288 GLY A CA 1
ATOM 2139 C C . GLY A 1 288 ? 8.375 6.230 2.812 1.00 95.06 288 GLY A C 1
ATOM 2140 O O . GLY A 1 288 ? 8.159 6.378 1.604 1.00 95.06 288 GLY A O 1
ATOM 2141 N N . THR A 1 289 ? 7.441 6.304 3.752 1.00 96.56 289 THR A N 1
ATOM 2142 C CA . THR A 1 289 ? 6.035 6.624 3.499 1.00 96.56 289 THR A CA 1
ATOM 2143 C C . THR A 1 289 ? 5.700 7.933 4.189 1.00 96.56 289 THR A C 1
ATOM 2145 O O . THR A 1 289 ? 6.015 8.108 5.361 1.00 96.56 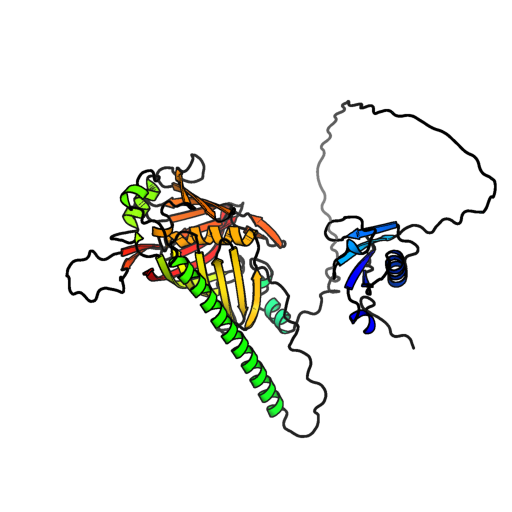289 THR A O 1
ATOM 2148 N N . VAL A 1 290 ? 5.042 8.836 3.468 1.00 97.62 290 VAL A N 1
ATOM 2149 C CA . VAL A 1 290 ? 4.307 9.963 4.051 1.00 97.62 290 VAL A CA 1
ATOM 2150 C C . VAL A 1 290 ? 2.829 9.619 3.932 1.00 97.62 290 VAL A C 1
ATOM 2152 O O . VAL A 1 290 ? 2.361 9.380 2.819 1.00 97.62 290 VAL A O 1
ATOM 2155 N N . ALA A 1 291 ? 2.108 9.555 5.044 1.00 96.69 291 ALA A N 1
ATOM 2156 C CA . ALA A 1 291 ? 0.695 9.198 5.102 1.00 96.69 291 ALA A CA 1
ATOM 2157 C C . ALA A 1 291 ? -0.104 10.287 5.819 1.00 96.69 291 ALA A C 1
ATOM 2159 O O . ALA A 1 291 ? 0.322 10.805 6.850 1.00 96.69 291 ALA A O 1
ATOM 2160 N N . ALA A 1 292 ? -1.269 10.618 5.270 1.00 94.62 292 ALA A N 1
ATOM 2161 C CA . ALA A 1 292 ? -2.225 11.497 5.919 1.00 94.62 292 ALA A CA 1
ATOM 2162 C C . ALA A 1 292 ? -3.249 10.657 6.687 1.00 94.62 292 ALA A C 1
ATOM 2164 O O . ALA A 1 292 ? -3.854 9.726 6.148 1.00 94.62 292 ALA A O 1
ATOM 2165 N N . VAL A 1 293 ? -3.447 11.030 7.943 1.00 89.06 293 VAL A N 1
ATOM 2166 C CA . VAL A 1 293 ? -4.584 10.659 8.773 1.00 89.06 293 VAL A CA 1
ATOM 2167 C C . VAL A 1 293 ? -5.499 11.867 8.754 1.00 89.06 293 VAL A C 1
ATOM 2169 O O . VAL A 1 293 ? -5.157 12.899 9.314 1.00 89.06 293 VAL A O 1
ATOM 2172 N N . GLY A 1 294 ? -6.613 11.782 8.046 1.00 78.12 294 GLY A N 1
ATOM 2173 C CA . GLY A 1 294 ? -7.510 12.911 7.848 1.00 78.12 294 GLY A CA 1
ATOM 2174 C C . GLY A 1 294 ? -8.819 12.458 7.210 1.00 78.12 294 GLY A C 1
ATOM 2175 O O . GLY A 1 294 ? -9.084 11.252 7.159 1.00 78.12 294 GLY A O 1
ATOM 2176 N N . PRO A 1 295 ? -9.612 13.393 6.658 1.00 76.81 295 PRO A N 1
ATOM 2177 C CA . PRO A 1 295 ? -10.945 13.081 6.167 1.00 76.81 295 PRO A CA 1
ATOM 2178 C C . PRO A 1 295 ? -10.938 12.104 4.990 1.00 76.81 295 PRO A C 1
ATOM 2180 O O . PRO A 1 295 ? -11.949 11.460 4.779 1.00 76.81 295 PRO A O 1
ATOM 2183 N N . GLU A 1 296 ? -9.840 11.951 4.240 1.00 89.56 296 GLU A N 1
ATOM 2184 C CA . GLU A 1 296 ? -9.703 10.919 3.205 1.00 89.56 296 GLU A CA 1
ATOM 2185 C C . GLU A 1 296 ? -8.360 10.169 3.336 1.00 89.56 296 GLU A C 1
ATOM 2187 O O . GLU A 1 296 ? -7.337 10.796 3.624 1.00 89.56 296 GLU A O 1
ATOM 2192 N N . PRO A 1 297 ? -8.322 8.848 3.062 1.00 94.25 297 PRO A N 1
ATOM 2193 C CA . PRO A 1 297 ? -7.081 8.081 2.972 1.00 94.25 297 PRO A CA 1
ATOM 2194 C C . PRO A 1 297 ? -6.113 8.651 1.931 1.00 94.25 297 PRO A C 1
ATOM 2196 O O . PRO A 1 297 ? -6.452 8.762 0.749 1.00 94.25 297 PRO A O 1
ATOM 2199 N N . ALA A 1 298 ? -4.881 8.944 2.347 1.00 96.69 298 ALA A N 1
ATOM 2200 C CA . ALA A 1 298 ? -3.814 9.303 1.423 1.00 96.69 298 ALA A CA 1
ATOM 2201 C C . ALA A 1 298 ? -2.439 8.842 1.911 1.00 96.69 298 ALA A C 1
ATOM 2203 O O . ALA A 1 298 ? -2.130 8.900 3.102 1.00 96.69 298 ALA A O 1
ATOM 2204 N N . PHE A 1 299 ? -1.593 8.416 0.975 1.00 97.25 299 PHE A N 1
ATOM 2205 C CA . PHE A 1 299 ? -0.178 8.171 1.233 1.00 97.25 299 PHE A CA 1
ATOM 2206 C C . PHE A 1 299 ? 0.667 8.321 -0.030 1.00 97.25 299 PHE A C 1
ATOM 2208 O O . PHE A 1 299 ? 0.186 8.178 -1.154 1.00 97.25 299 PHE A O 1
ATOM 2215 N N . CYS A 1 300 ? 1.956 8.561 0.174 1.00 97.81 300 CYS A N 1
ATOM 2216 C CA . CYS A 1 300 ? 2.989 8.500 -0.842 1.00 97.81 300 CYS A CA 1
ATOM 2217 C C . CYS A 1 300 ? 4.169 7.718 -0.268 1.00 97.81 300 CYS A C 1
ATOM 2219 O O . CYS A 1 300 ? 4.920 8.201 0.583 1.00 97.81 300 CYS A O 1
ATOM 2221 N N . TYR A 1 301 ? 4.311 6.491 -0.747 1.00 96.81 301 TYR A N 1
ATOM 2222 C CA . TYR A 1 301 ? 5.463 5.639 -0.531 1.00 96.81 301 TYR A CA 1
ATOM 2223 C C . TYR A 1 301 ? 6.507 5.957 -1.598 1.00 96.81 301 TYR A C 1
ATOM 2225 O O . TYR A 1 301 ? 6.205 5.957 -2.792 1.00 96.81 301 TYR A O 1
ATOM 2233 N N . THR A 1 302 ? 7.758 6.169 -1.199 1.00 97.44 302 THR A N 1
ATOM 2234 C CA . THR A 1 302 ? 8.880 6.266 -2.137 1.00 97.44 302 THR A CA 1
ATOM 2235 C C . THR A 1 302 ? 9.947 5.242 -1.781 1.00 97.44 302 THR A C 1
ATOM 2237 O O . THR A 1 302 ? 10.326 5.108 -0.620 1.00 97.44 302 THR A O 1
ATOM 2240 N N . GLY A 1 303 ? 10.466 4.538 -2.786 1.00 95.56 303 GLY A N 1
ATOM 2241 C CA . GLY A 1 303 ? 11.433 3.458 -2.600 1.00 95.56 303 GLY A CA 1
ATOM 2242 C C . GLY A 1 303 ? 12.675 3.583 -3.478 1.00 95.56 303 GLY A C 1
ATOM 2243 O O . GLY A 1 303 ? 12.651 4.237 -4.524 1.00 95.56 303 GLY A O 1
ATOM 2244 N N . CYS A 1 304 ? 13.764 2.955 -3.044 1.00 95.94 304 CYS A N 1
ATOM 2245 C CA . CYS A 1 304 ? 14.985 2.711 -3.804 1.00 95.94 304 CYS A CA 1
ATOM 2246 C C . CYS A 1 304 ? 15.311 1.212 -3.752 1.00 95.94 304 CYS A C 1
ATOM 2248 O O . CYS A 1 304 ? 15.657 0.686 -2.695 1.00 95.94 304 CYS A O 1
ATOM 2250 N N . LEU A 1 305 ? 15.177 0.525 -4.885 1.00 93.56 305 LEU A N 1
ATOM 2251 C CA . LEU A 1 305 ? 15.345 -0.919 -5.027 1.00 93.56 305 LEU A CA 1
ATOM 2252 C C . LEU A 1 305 ? 16.647 -1.247 -5.765 1.00 93.56 305 LEU A C 1
ATOM 2254 O O . LEU A 1 305 ? 16.911 -0.700 -6.833 1.00 93.56 305 LEU A O 1
ATOM 2258 N N . GLN A 1 306 ? 17.447 -2.171 -5.240 1.00 92.00 306 GLN A N 1
ATOM 2259 C CA . GLN A 1 306 ? 18.718 -2.584 -5.842 1.00 92.00 306 GLN A CA 1
ATOM 2260 C C . GLN A 1 306 ? 18.538 -3.847 -6.694 1.00 92.00 306 GLN A C 1
ATOM 2262 O O . GLN A 1 306 ? 18.464 -4.950 -6.155 1.00 92.00 306 GLN A O 1
ATOM 2267 N N . LEU A 1 307 ? 18.487 -3.714 -8.025 1.00 83.00 307 LEU A N 1
ATOM 2268 C CA . LEU A 1 307 ? 18.192 -4.852 -8.911 1.00 83.00 307 LEU A CA 1
ATOM 2269 C C . LEU A 1 307 ? 19.347 -5.863 -9.030 1.00 83.00 307 LEU A C 1
ATOM 2271 O O . LEU A 1 307 ? 19.098 -7.069 -9.100 1.00 83.00 307 LEU A O 1
ATOM 2275 N N . GLY A 1 308 ? 20.607 -5.417 -9.022 1.00 76.19 308 GLY A N 1
ATOM 2276 C CA . GLY A 1 308 ? 21.781 -6.295 -9.131 1.00 76.19 308 GLY A CA 1
ATOM 2277 C C . GLY A 1 308 ? 23.076 -5.564 -9.505 1.00 76.19 308 GLY A C 1
ATOM 2278 O O . GLY A 1 308 ? 23.111 -4.335 -9.500 1.00 76.19 308 GLY A O 1
ATOM 2279 N N . LEU A 1 309 ? 24.133 -6.336 -9.807 1.00 71.75 309 LEU A N 1
ATOM 2280 C CA . LEU A 1 309 ? 25.493 -5.862 -10.134 1.00 71.75 309 LEU A CA 1
ATOM 2281 C C . LEU A 1 309 ? 26.059 -4.850 -9.117 1.00 71.75 309 LEU A C 1
ATOM 2283 O O . LEU A 1 309 ? 26.374 -3.723 -9.472 1.00 71.75 309 LEU A O 1
ATOM 2287 N N . GLY A 1 310 ? 26.168 -5.224 -7.837 1.00 63.19 310 GLY A N 1
ATOM 2288 C CA . GLY A 1 310 ? 26.936 -4.435 -6.857 1.00 63.19 310 GLY A CA 1
ATOM 2289 C C . GLY A 1 310 ? 26.480 -2.977 -6.681 1.00 63.19 310 GLY A C 1
ATOM 2290 O O . GLY A 1 310 ? 27.316 -2.083 -6.659 1.00 63.19 310 GLY A O 1
ATOM 2291 N N . ARG A 1 311 ? 25.163 -2.735 -6.555 1.00 73.31 311 ARG A N 1
ATOM 2292 C CA . ARG A 1 311 ? 24.517 -1.403 -6.440 1.00 73.31 311 ARG A CA 1
ATOM 2293 C C . ARG A 1 311 ? 24.548 -0.527 -7.702 1.00 73.31 311 ARG A C 1
ATOM 2295 O O . ARG A 1 311 ? 24.137 0.627 -7.644 1.00 73.31 311 ARG A O 1
ATOM 2302 N N . LEU A 1 312 ? 24.972 -1.057 -8.851 1.00 77.88 312 LEU A N 1
ATOM 2303 C CA . LEU A 1 312 ? 25.034 -0.289 -10.102 1.00 77.88 312 LEU A CA 1
ATOM 2304 C C . LEU A 1 312 ? 23.666 -0.049 -10.753 1.00 77.88 312 LEU A C 1
ATOM 2306 O O . LEU A 1 312 ? 23.553 0.805 -11.629 1.00 77.88 312 LEU A O 1
ATOM 2310 N N . LEU A 1 313 ? 22.623 -0.776 -10.341 1.00 86.75 313 LEU A N 1
ATOM 2311 C CA . LEU A 1 313 ? 21.281 -0.699 -10.931 1.00 86.75 313 LEU A CA 1
ATOM 2312 C C . LEU A 1 313 ? 20.198 -0.324 -9.898 1.00 86.75 313 LEU A C 1
ATOM 2314 O O . LEU A 1 313 ? 19.285 -1.123 -9.653 1.00 86.75 313 LEU A O 1
ATOM 2318 N N . PRO A 1 314 ? 20.281 0.866 -9.270 1.00 91.06 314 PRO A N 1
ATOM 2319 C CA . PRO A 1 314 ? 19.245 1.355 -8.376 1.00 91.06 314 PRO A CA 1
ATOM 2320 C C . PRO A 1 314 ? 18.001 1.758 -9.166 1.00 91.06 314 PRO A C 1
ATOM 2322 O O . PRO A 1 314 ? 18.078 2.425 -10.199 1.00 91.06 314 PRO A O 1
ATOM 2325 N N . CYS A 1 315 ? 16.838 1.395 -8.647 1.00 93.56 315 CYS A N 1
ATOM 2326 C CA . CYS A 1 315 ? 15.542 1.803 -9.163 1.00 93.56 315 CYS A CA 1
ATOM 2327 C C . CYS A 1 315 ? 14.844 2.677 -8.143 1.00 93.56 315 CYS A C 1
ATOM 2329 O O . CYS A 1 315 ? 14.600 2.247 -7.020 1.00 93.56 315 CYS A O 1
ATOM 2331 N N . ARG A 1 316 ? 14.503 3.895 -8.545 1.00 96.19 316 ARG A N 1
ATOM 2332 C CA . ARG A 1 316 ? 13.791 4.857 -7.711 1.00 96.19 316 ARG A CA 1
ATOM 2333 C C . ARG A 1 316 ? 12.335 4.896 -8.145 1.00 96.19 316 ARG A C 1
ATOM 2335 O O . ARG A 1 316 ? 12.065 5.088 -9.332 1.00 96.19 316 ARG A O 1
ATOM 2342 N N . GLY A 1 317 ? 11.406 4.749 -7.212 1.00 94.75 317 GLY A N 1
ATOM 2343 C CA . GLY A 1 317 ? 9.985 4.736 -7.543 1.00 94.75 317 GLY A CA 1
ATOM 2344 C C . GLY A 1 317 ? 9.074 5.229 -6.437 1.00 94.75 317 GLY A C 1
ATOM 2345 O O . GLY A 1 317 ? 9.530 5.525 -5.329 1.00 94.75 317 GLY A O 1
ATOM 2346 N N . ARG A 1 318 ? 7.785 5.299 -6.772 1.00 95.19 318 ARG A N 1
ATOM 2347 C CA . ARG A 1 318 ? 6.694 5.573 -5.844 1.00 95.19 318 ARG A CA 1
ATOM 2348 C C . ARG A 1 318 ? 5.519 4.628 -6.010 1.00 95.19 318 ARG A C 1
ATOM 2350 O O . ARG A 1 318 ? 5.266 4.115 -7.101 1.00 95.19 318 ARG A O 1
ATOM 2357 N N . GLU A 1 319 ? 4.763 4.532 -4.932 1.00 95.38 319 GLU A N 1
ATOM 2358 C CA . GLU A 1 319 ? 3.376 4.091 -4.901 1.00 95.38 319 GLU A CA 1
ATOM 2359 C C . GLU A 1 319 ? 2.590 5.132 -4.107 1.00 95.38 319 GLU A C 1
ATOM 2361 O O . GLU A 1 319 ? 3.072 5.618 -3.087 1.00 95.38 319 GLU A O 1
ATOM 2366 N N . ALA A 1 320 ? 1.422 5.531 -4.591 1.00 95.56 320 ALA A N 1
ATOM 2367 C CA . ALA A 1 320 ? 0.642 6.582 -3.959 1.00 95.56 320 ALA A CA 1
ATOM 2368 C C . ALA A 1 320 ? -0.850 6.274 -4.015 1.00 95.56 320 ALA A C 1
ATOM 2370 O O . ALA A 1 320 ? -1.327 5.676 -4.981 1.00 95.56 320 ALA A O 1
ATOM 2371 N N . LEU A 1 321 ? -1.558 6.742 -2.992 1.00 96.75 321 LEU A N 1
ATOM 2372 C CA . LEU A 1 321 ? -3.000 6.929 -2.981 1.00 96.75 321 LEU A CA 1
ATOM 2373 C C . LEU A 1 321 ? -3.250 8.404 -2.685 1.00 96.75 321 LEU A C 1
ATOM 2375 O O . LEU A 1 321 ? -2.931 8.884 -1.599 1.00 96.75 321 LEU A O 1
ATOM 2379 N N . LEU A 1 322 ? -3.810 9.122 -3.647 1.00 95.12 322 LEU A N 1
ATOM 2380 C CA . LEU A 1 322 ? -4.173 10.525 -3.498 1.00 95.12 322 LEU A CA 1
ATOM 2381 C C . LEU A 1 322 ? -5.552 10.712 -4.098 1.00 95.12 322 LEU A C 1
ATOM 2383 O O . LEU A 1 322 ? -5.794 10.277 -5.221 1.00 95.12 322 LEU A O 1
ATOM 2387 N N . GLN A 1 323 ? -6.461 11.368 -3.372 1.00 93.50 323 GLN A N 1
ATOM 2388 C CA . GLN A 1 323 ? -7.783 11.693 -3.914 1.00 93.50 323 GLN A CA 1
ATOM 2389 C C . GLN A 1 323 ? -8.552 10.444 -4.410 1.00 93.50 323 GLN A C 1
ATOM 2391 O O . GLN A 1 323 ? -9.257 10.493 -5.422 1.00 93.50 323 GLN A O 1
ATOM 2396 N N . GLY A 1 324 ? -8.386 9.311 -3.716 1.00 94.12 324 GLY A N 1
ATOM 2397 C CA . GLY A 1 324 ? -8.958 8.011 -4.087 1.00 94.12 324 GLY A CA 1
ATOM 2398 C C . GLY A 1 324 ? -8.320 7.343 -5.312 1.00 94.12 324 GLY A C 1
ATOM 2399 O O . GLY A 1 324 ? -8.833 6.326 -5.767 1.00 94.12 324 GLY A O 1
ATOM 2400 N N . ARG A 1 325 ? -7.228 7.894 -5.858 1.00 96.19 325 ARG A N 1
ATOM 2401 C CA . ARG A 1 325 ? -6.521 7.362 -7.029 1.00 96.19 325 ARG A CA 1
ATOM 2402 C C . ARG A 1 325 ? -5.201 6.715 -6.644 1.00 96.19 325 ARG A C 1
ATOM 2404 O O . ARG A 1 325 ? -4.363 7.337 -5.993 1.00 96.19 325 ARG A O 1
ATOM 2411 N N . GLY A 1 326 ? -5.034 5.471 -7.070 1.00 93.94 326 GLY A N 1
ATOM 2412 C CA . GLY A 1 326 ? -3.830 4.675 -6.926 1.00 93.94 326 GLY A CA 1
ATOM 2413 C C . GLY A 1 326 ? -2.902 4.885 -8.115 1.00 93.94 326 GLY A C 1
ATOM 2414 O O . GLY A 1 326 ? -3.304 4.749 -9.271 1.00 93.94 326 GLY A O 1
ATOM 2415 N N . ALA A 1 327 ? -1.635 5.170 -7.839 1.00 92.81 327 ALA A N 1
ATOM 2416 C CA . ALA A 1 327 ? -0.635 5.366 -8.876 1.00 92.81 327 ALA A CA 1
ATOM 2417 C C . ALA A 1 327 ? 0.705 4.747 -8.474 1.00 92.81 327 ALA A C 1
ATOM 2419 O O . ALA A 1 327 ? 1.141 4.860 -7.329 1.00 92.81 327 ALA A O 1
ATOM 2420 N N . MET A 1 328 ? 1.398 4.139 -9.433 1.00 92.75 328 MET A N 1
ATOM 2421 C CA . MET A 1 328 ? 2.702 3.515 -9.221 1.00 92.75 328 MET A CA 1
ATOM 2422 C C . MET A 1 328 ? 3.631 3.830 -10.383 1.00 92.75 328 MET A C 1
ATOM 2424 O O . MET A 1 328 ? 3.219 3.766 -11.539 1.00 92.75 328 MET A O 1
ATOM 2428 N N . ALA A 1 329 ? 4.887 4.155 -10.079 1.00 92.62 329 ALA A N 1
ATOM 2429 C CA . ALA A 1 329 ? 5.900 4.398 -11.095 1.00 92.62 329 ALA A CA 1
ATOM 2430 C C . ALA A 1 329 ? 7.318 4.133 -10.574 1.00 92.62 329 ALA A C 1
ATOM 2432 O O . ALA A 1 329 ? 7.706 4.629 -9.518 1.00 92.62 329 ALA A O 1
ATOM 2433 N N . TRP A 1 330 ? 8.117 3.397 -11.347 1.00 91.62 330 TRP A N 1
ATOM 2434 C CA . TRP A 1 330 ? 9.496 3.018 -11.028 1.00 91.62 330 TRP A CA 1
ATOM 2435 C C . TRP A 1 330 ? 10.429 3.318 -12.197 1.00 91.62 330 TRP A C 1
ATOM 2437 O O . TRP A 1 330 ? 10.096 3.057 -13.355 1.00 91.62 330 TRP A O 1
ATOM 2447 N N . ARG A 1 331 ? 11.618 3.854 -11.897 1.00 93.50 331 ARG A N 1
ATOM 2448 C CA . ARG A 1 331 ? 12.618 4.251 -12.896 1.00 93.50 331 ARG A CA 1
ATOM 2449 C C . ARG A 1 331 ? 14.019 3.764 -12.533 1.00 93.50 331 ARG A C 1
ATOM 2451 O O . ARG A 1 331 ? 14.485 4.000 -11.418 1.00 93.50 331 ARG A O 1
ATOM 2458 N N . LEU A 1 332 ? 14.726 3.165 -13.491 1.00 92.38 332 LEU A N 1
ATOM 2459 C CA . LEU A 1 332 ? 16.150 2.852 -13.367 1.00 92.38 332 LEU A CA 1
ATOM 2460 C C . LEU A 1 332 ? 16.950 4.156 -13.298 1.00 92.38 332 LEU A C 1
ATOM 2462 O O . LEU A 1 332 ? 16.723 5.067 -14.101 1.00 92.38 332 LEU A O 1
ATOM 2466 N N . TRP A 1 333 ? 17.849 4.255 -12.318 1.00 88.94 333 TRP A N 1
ATOM 2467 C CA . TRP A 1 333 ? 18.621 5.459 -11.981 1.00 88.94 333 TRP A CA 1
ATOM 2468 C C . TRP A 1 333 ? 17.761 6.715 -11.751 1.00 88.94 333 TRP A C 1
ATOM 2470 O O . TRP A 1 333 ? 18.261 7.830 -11.827 1.00 88.94 333 TRP A O 1
ATOM 2480 N N . GLY A 1 334 ? 16.449 6.562 -11.528 1.00 89.62 334 GLY A N 1
ATOM 2481 C CA . GLY A 1 334 ? 15.498 7.678 -11.514 1.00 89.62 334 GLY A CA 1
ATOM 2482 C C . GLY A 1 334 ? 15.270 8.351 -12.877 1.00 89.62 334 GLY A C 1
ATOM 2483 O O . GLY A 1 334 ? 14.587 9.366 -12.937 1.00 89.62 334 GLY A O 1
ATOM 2484 N N . ALA A 1 335 ? 15.794 7.798 -13.976 1.00 89.69 335 ALA A N 1
ATOM 2485 C CA . ALA A 1 335 ? 15.768 8.433 -15.295 1.00 89.69 335 ALA A CA 1
ATOM 2486 C C . ALA A 1 335 ? 15.013 7.624 -16.361 1.00 89.69 335 ALA A C 1
ATOM 2488 O O . ALA A 1 335 ? 14.259 8.206 -17.152 1.00 89.69 335 ALA A O 1
ATOM 2489 N N . VAL A 1 336 ? 15.203 6.302 -16.397 1.00 87.50 336 VAL A N 1
ATOM 2490 C CA . VAL A 1 336 ? 14.632 5.419 -17.428 1.00 87.50 336 VAL A CA 1
ATOM 2491 C C . VAL A 1 336 ? 13.397 4.710 -16.866 1.00 87.50 336 VAL A C 1
ATOM 2493 O O . VAL A 1 336 ? 13.545 3.962 -15.899 1.00 87.50 336 VAL A O 1
ATOM 2496 N N . PRO A 1 337 ? 12.187 4.926 -17.416 1.00 87.56 337 PRO A N 1
ATOM 2497 C CA . PRO A 1 337 ? 10.977 4.240 -16.965 1.00 87.56 337 PRO A CA 1
ATOM 2498 C C . PRO A 1 337 ? 11.119 2.718 -17.014 1.00 87.56 337 PRO A C 1
ATOM 2500 O O . PRO A 1 337 ? 11.560 2.164 -18.019 1.00 87.56 337 PRO A O 1
ATOM 2503 N N . LEU A 1 338 ? 10.746 2.057 -15.919 1.00 84.94 338 LEU A N 1
ATOM 2504 C CA . LEU A 1 338 ? 10.664 0.600 -15.827 1.00 84.94 338 LEU A CA 1
ATOM 2505 C C . LEU A 1 338 ? 9.233 0.127 -15.636 1.00 84.94 338 LEU A C 1
ATOM 2507 O O . LEU A 1 338 ? 8.851 -0.854 -16.247 1.00 84.94 338 LEU A O 1
ATOM 2511 N N . ALA A 1 339 ? 8.446 0.806 -14.808 1.00 82.62 339 ALA A N 1
ATOM 2512 C CA . ALA A 1 339 ? 7.042 0.480 -14.597 1.00 82.62 339 ALA A CA 1
ATOM 2513 C C . ALA A 1 339 ? 6.257 1.760 -14.346 1.00 82.62 339 ALA A C 1
ATOM 2515 O O . ALA A 1 339 ? 6.786 2.696 -13.745 1.00 82.62 339 ALA A O 1
ATOM 2516 N N . SER A 1 340 ? 5.016 1.807 -14.820 1.00 85.00 340 SER A N 1
ATOM 2517 C CA . SER A 1 340 ? 4.100 2.912 -14.550 1.00 85.00 340 SER A CA 1
ATOM 2518 C C . SER A 1 340 ? 2.669 2.440 -14.743 1.00 85.00 340 SER A C 1
ATOM 2520 O O . SER A 1 340 ? 2.364 1.824 -15.761 1.00 85.00 340 SER A O 1
ATOM 2522 N N . SER A 1 341 ? 1.787 2.746 -13.799 1.00 84.00 341 SER A N 1
ATOM 2523 C CA . SER A 1 341 ? 0.372 2.406 -13.899 1.00 84.00 341 SER A CA 1
ATOM 2524 C C . SER A 1 341 ? -0.482 3.360 -13.084 1.00 84.00 341 SER A C 1
ATOM 2526 O O . SER A 1 341 ? -0.134 3.707 -11.958 1.00 84.00 341 SER A O 1
ATOM 2528 N N . GLU A 1 342 ? -1.628 3.704 -13.659 1.00 87.69 342 GLU A N 1
ATOM 2529 C CA . GLU A 1 342 ? -2.732 4.443 -13.051 1.00 87.69 342 GLU A CA 1
ATOM 2530 C C . GLU A 1 342 ? -4.007 3.814 -13.624 1.00 87.69 342 GLU A C 1
ATOM 2532 O O . GLU A 1 342 ? -4.205 3.796 -14.838 1.00 87.69 342 GLU A O 1
ATOM 2537 N N . SER A 1 343 ? -4.808 3.157 -12.787 1.00 84.94 343 SER A N 1
ATOM 2538 C CA . SER A 1 343 ? -6.015 2.454 -13.240 1.00 84.94 343 SER A CA 1
ATOM 2539 C C . SER A 1 343 ? -6.983 2.249 -12.083 1.00 84.94 343 SER A C 1
ATOM 2541 O O . SER A 1 343 ? -6.547 2.133 -10.943 1.00 84.94 343 SER A O 1
ATOM 2543 N N . GLY A 1 344 ? -8.277 2.081 -12.372 1.00 82.50 344 GLY A N 1
ATOM 2544 C CA . GLY A 1 344 ? -9.280 1.810 -11.330 1.00 82.50 344 GLY A CA 1
ATOM 2545 C C . GLY A 1 344 ? -8.991 0.553 -10.494 1.00 82.50 344 GLY A C 1
ATOM 2546 O O . GLY A 1 344 ? -9.302 0.507 -9.310 1.00 82.50 344 GLY A O 1
ATOM 2547 N N . ARG A 1 345 ? -8.323 -0.455 -11.072 1.00 89.12 345 ARG A N 1
ATOM 2548 C CA . ARG A 1 345 ? -7.857 -1.640 -10.325 1.00 89.12 345 ARG A CA 1
ATOM 2549 C C . ARG A 1 345 ? -6.748 -1.283 -9.335 1.00 89.12 345 ARG A C 1
ATOM 2551 O O . ARG A 1 345 ? -6.712 -1.797 -8.222 1.00 89.12 345 ARG A O 1
ATOM 2558 N N . LEU A 1 346 ? -5.854 -0.383 -9.742 1.00 89.88 346 LEU A N 1
ATOM 2559 C CA . LEU A 1 346 ? -4.791 0.113 -8.878 1.00 89.88 346 LEU A CA 1
ATOM 2560 C C . LEU A 1 346 ? -5.340 1.020 -7.770 1.00 89.88 346 LEU A C 1
ATOM 2562 O O . LEU A 1 346 ? -4.801 0.966 -6.672 1.00 89.88 346 LEU A O 1
ATOM 2566 N N . ASP A 1 347 ? -6.418 1.773 -8.013 1.00 94.75 347 ASP A N 1
ATOM 2567 C CA . ASP A 1 347 ? -7.127 2.529 -6.968 1.00 94.75 347 ASP A CA 1
ATOM 2568 C C . ASP A 1 347 ? -7.537 1.595 -5.814 1.00 94.75 347 ASP A C 1
ATOM 2570 O O . ASP A 1 347 ? -7.248 1.874 -4.650 1.00 94.75 347 ASP A O 1
ATOM 2574 N N . GLN A 1 348 ? -8.118 0.431 -6.137 1.00 95.44 348 GLN A N 1
ATOM 2575 C CA . GLN A 1 348 ? -8.522 -0.571 -5.146 1.00 95.44 348 GLN A CA 1
ATOM 2576 C C . GLN A 1 348 ? -7.324 -1.188 -4.403 1.00 95.44 348 GLN A C 1
ATOM 2578 O O . GLN A 1 348 ? -7.311 -1.206 -3.171 1.00 95.44 348 GLN A O 1
ATOM 2583 N N . SER A 1 349 ? -6.283 -1.637 -5.116 1.00 94.94 349 SER A N 1
ATOM 2584 C CA . SER A 1 349 ? -5.080 -2.194 -4.473 1.00 94.94 349 SER A CA 1
ATOM 2585 C C . SER A 1 349 ? -4.335 -1.162 -3.617 1.00 94.94 349 SER A C 1
ATOM 2587 O O . SER A 1 349 ? -3.816 -1.507 -2.556 1.00 94.94 349 SER A O 1
ATOM 2589 N N . ALA A 1 350 ? -4.286 0.104 -4.041 1.00 95.88 350 ALA A N 1
ATOM 2590 C CA . ALA A 1 350 ? -3.672 1.185 -3.275 1.00 95.88 350 ALA A CA 1
ATOM 2591 C C . ALA A 1 350 ? -4.478 1.504 -2.008 1.00 95.88 350 ALA A C 1
ATOM 2593 O O . ALA A 1 350 ? -3.888 1.708 -0.949 1.00 95.88 350 ALA A O 1
ATOM 2594 N N . LEU A 1 351 ? -5.813 1.473 -2.083 1.00 97.19 351 LEU A N 1
ATOM 2595 C CA . LEU A 1 351 ? -6.687 1.637 -0.920 1.00 97.19 351 LEU A CA 1
ATOM 2596 C C . LEU A 1 351 ? -6.493 0.508 0.105 1.00 97.19 351 LEU A C 1
ATOM 2598 O O . LEU A 1 351 ? -6.355 0.769 1.299 1.00 97.19 351 LEU A O 1
ATOM 2602 N N . LEU A 1 352 ? -6.405 -0.742 -0.357 1.00 97.12 352 LEU A N 1
ATOM 2603 C CA . LEU A 1 352 ? -6.117 -1.890 0.507 1.00 97.12 352 LEU A CA 1
ATOM 2604 C C . LEU A 1 352 ? -4.696 -1.840 1.088 1.00 97.12 352 LEU A C 1
ATOM 2606 O O . LEU A 1 352 ? -4.494 -2.174 2.254 1.00 97.12 352 LEU A O 1
ATOM 2610 N N . ARG A 1 353 ? -3.713 -1.372 0.312 1.00 95.50 353 ARG A N 1
ATOM 2611 C CA . ARG A 1 353 ? -2.350 -1.148 0.807 1.00 95.50 353 ARG A CA 1
ATOM 2612 C C . ARG A 1 353 ? -2.310 -0.075 1.894 1.00 95.50 353 ARG A C 1
ATOM 2614 O O . ARG A 1 353 ? -1.657 -0.292 2.909 1.00 95.50 353 ARG A O 1
ATOM 2621 N N . TRP A 1 354 ? -3.027 1.037 1.724 1.00 96.44 354 TRP A N 1
ATOM 2622 C CA . TRP A 1 354 ? -3.153 2.054 2.771 1.00 96.44 354 TRP A CA 1
ATOM 2623 C C . TRP A 1 354 ? -3.746 1.457 4.052 1.00 96.44 354 TRP A C 1
ATOM 2625 O O . TRP A 1 354 ? -3.188 1.651 5.127 1.00 96.44 354 TRP A O 1
ATOM 2635 N N . LEU A 1 355 ? -4.817 0.660 3.932 1.00 97.69 355 LEU A N 1
ATOM 2636 C CA . LEU A 1 355 ? -5.439 -0.020 5.073 1.00 97.69 355 LEU A CA 1
ATOM 2637 C C . LEU A 1 355 ? -4.452 -0.959 5.786 1.00 97.69 355 LEU A C 1
ATOM 2639 O O . LEU A 1 355 ? -4.461 -1.052 7.011 1.00 97.69 355 LEU A O 1
ATOM 2643 N N . ALA A 1 356 ? -3.586 -1.628 5.023 1.00 96.44 356 ALA A N 1
ATOM 2644 C CA . ALA A 1 356 ? -2.555 -2.499 5.564 1.00 96.44 356 ALA A CA 1
ATOM 2645 C C . ALA A 1 356 ? -1.409 -1.752 6.251 1.00 96.44 356 ALA A C 1
ATOM 2647 O O . ALA A 1 356 ? -0.925 -2.211 7.280 1.00 96.44 356 ALA A O 1
ATOM 2648 N N . GLU A 1 357 ? -0.982 -0.608 5.715 1.00 94.88 357 GLU A N 1
ATOM 2649 C CA . GLU A 1 357 ? 0.064 0.223 6.322 1.00 94.88 357 GLU A CA 1
ATOM 2650 C C . GLU A 1 357 ? -0.455 1.031 7.525 1.00 94.88 357 GLU A C 1
ATOM 2652 O O . GLU A 1 357 ? 0.333 1.390 8.396 1.00 94.88 357 GLU A O 1
ATOM 2657 N N . ALA A 1 358 ? -1.770 1.252 7.642 1.00 96.19 358 ALA A N 1
ATOM 2658 C CA . ALA A 1 358 ? -2.382 2.030 8.723 1.00 96.19 358 ALA A CA 1
ATOM 2659 C C . ALA A 1 358 ? -2.153 1.462 10.137 1.00 96.19 358 ALA A C 1
ATOM 2661 O O . ALA A 1 358 ? -2.267 2.189 11.123 1.00 96.19 358 ALA A O 1
ATOM 2662 N N . VAL A 1 359 ? -1.729 0.201 10.265 1.00 96.19 359 VAL A N 1
ATOM 2663 C CA . VAL A 1 359 ? -1.245 -0.363 11.541 1.00 96.19 359 VAL A CA 1
ATOM 2664 C C . VAL A 1 359 ? 0.021 0.337 12.056 1.00 96.19 359 VAL A C 1
ATOM 2666 O O . VAL A 1 359 ? 0.281 0.323 13.258 1.00 96.19 359 VAL A O 1
ATOM 2669 N N . CYS A 1 360 ? 0.793 0.976 11.170 1.00 95.00 360 CYS A N 1
ATOM 2670 C CA . CYS A 1 360 ? 1.951 1.803 11.512 1.00 95.00 360 CYS A CA 1
ATOM 2671 C C . CYS A 1 360 ? 1.576 3.232 11.928 1.00 95.00 360 CYS A C 1
ATOM 2673 O O . CYS A 1 360 ? 2.446 3.981 12.356 1.00 95.00 360 CYS A O 1
ATOM 2675 N N . PHE A 1 361 ? 0.309 3.622 11.815 1.00 93.69 361 PHE A N 1
ATOM 2676 C CA . PHE A 1 361 ? -0.212 4.915 12.259 1.00 93.69 361 PHE A CA 1
ATOM 2677 C C . PHE A 1 361 ? -1.658 4.727 12.753 1.00 93.69 361 PHE A C 1
ATOM 2679 O O . PHE A 1 361 ? -2.611 5.162 12.103 1.00 93.69 361 PHE A O 1
ATOM 2686 N N . PRO A 1 362 ? -1.835 4.069 13.920 1.00 95.31 362 PRO A N 1
ATOM 2687 C CA . PRO A 1 362 ? -3.116 3.559 14.402 1.00 95.31 362 PRO A CA 1
ATOM 2688 C C . PRO A 1 362 ? -4.296 4.537 14.374 1.00 95.31 362 PRO A C 1
ATOM 2690 O O . PRO A 1 362 ? -5.393 4.069 14.080 1.00 95.31 362 PRO A O 1
ATOM 2693 N N . PRO A 1 363 ? -4.151 5.859 14.608 1.00 93.75 363 PRO A N 1
ATOM 2694 C CA . PRO A 1 363 ? -5.281 6.781 14.479 1.00 93.75 363 PRO A CA 1
ATOM 2695 C C . PRO A 1 363 ? -6.031 6.702 13.135 1.00 93.75 363 PRO A C 1
ATOM 2697 O O . PRO A 1 363 ? -7.238 6.920 13.123 1.00 93.75 363 PRO A O 1
ATOM 2700 N N . ALA A 1 364 ? -5.374 6.312 12.034 1.00 94.31 364 ALA A N 1
ATOM 2701 C CA . ALA A 1 364 ? -6.026 6.079 10.736 1.00 94.31 364 ALA A CA 1
ATOM 2702 C C . ALA A 1 364 ? -7.046 4.936 10.725 1.00 94.31 364 ALA A C 1
ATOM 2704 O O . ALA A 1 364 ? -7.907 4.891 9.849 1.00 94.31 364 ALA A O 1
ATOM 2705 N N . LEU A 1 365 ? -6.938 3.997 11.664 1.00 96.12 365 LEU A N 1
ATOM 2706 C CA . LEU A 1 365 ? -7.835 2.851 11.760 1.00 96.12 365 LEU A CA 1
ATOM 2707 C C . LEU A 1 365 ? -9.087 3.144 12.598 1.00 96.12 365 LEU A C 1
ATOM 2709 O O . LEU A 1 365 ? -9.947 2.269 12.729 1.00 96.12 365 LEU A O 1
ATOM 2713 N N . LEU A 1 366 ? -9.203 4.328 13.205 1.00 94.38 366 LEU A N 1
ATOM 2714 C CA . LEU A 1 366 ? -10.398 4.698 13.959 1.00 94.38 366 LEU A CA 1
ATOM 2715 C C . LEU A 1 366 ? -11.619 4.812 13.026 1.00 94.38 366 LEU A C 1
ATOM 2717 O O . LEU A 1 366 ? -11.463 5.160 11.854 1.00 94.38 366 LEU A O 1
ATOM 2721 N N . PRO A 1 367 ? -12.842 4.535 13.522 1.00 93.50 367 PRO A N 1
ATOM 2722 C CA . PRO A 1 367 ? -14.057 4.733 12.740 1.00 93.50 367 PRO A CA 1
ATOM 2723 C C . PRO A 1 367 ? -14.149 6.144 12.161 1.00 93.50 367 PRO A C 1
ATOM 2725 O O . PRO A 1 367 ? -13.943 7.130 12.870 1.00 93.50 367 PRO A O 1
ATOM 2728 N N . SER A 1 368 ? -14.505 6.229 10.884 1.00 91.50 368 SER A N 1
ATOM 2729 C CA . SER A 1 368 ? -14.658 7.484 10.151 1.00 91.50 368 SER A CA 1
ATOM 2730 C C . SER A 1 368 ? -15.791 7.374 9.130 1.00 91.50 368 SER A C 1
ATOM 2732 O O . SER A 1 368 ? -16.490 6.363 9.049 1.00 91.50 368 SER A O 1
ATOM 2734 N N . THR A 1 369 ? -15.974 8.407 8.308 1.00 91.31 369 THR A N 1
ATOM 2735 C CA . THR A 1 369 ? -16.878 8.354 7.148 1.00 91.31 369 THR A CA 1
ATOM 2736 C C . THR A 1 369 ? -16.464 7.301 6.117 1.00 91.31 369 THR A C 1
ATOM 2738 O O . THR A 1 369 ? -17.306 6.852 5.342 1.00 91.31 369 THR A O 1
ATOM 2741 N N . HIS A 1 370 ? -15.188 6.901 6.103 1.00 94.38 370 HIS A N 1
ATOM 2742 C CA . HIS A 1 370 ? -14.630 5.963 5.128 1.00 94.38 370 HIS A CA 1
ATOM 2743 C C . HIS A 1 370 ? -14.400 4.571 5.697 1.00 94.38 370 HIS A C 1
ATOM 2745 O O . HIS A 1 370 ? -14.510 3.595 4.958 1.00 94.38 370 HIS A O 1
ATOM 2751 N N . LEU A 1 371 ? -14.067 4.470 6.983 1.00 95.88 371 LEU A N 1
ATOM 2752 C CA . LEU A 1 371 ? -13.683 3.219 7.619 1.00 95.88 371 LEU A CA 1
ATOM 2753 C C . LEU A 1 371 ? -14.694 2.817 8.686 1.00 95.88 371 LEU A C 1
ATOM 2755 O O . LEU A 1 371 ? -14.989 3.579 9.608 1.00 95.88 371 LEU A O 1
ATOM 2759 N N . ARG A 1 372 ? -15.156 1.570 8.611 1.00 96.44 372 ARG A N 1
ATOM 2760 C CA . ARG A 1 372 ? -15.960 0.944 9.664 1.00 96.44 372 ARG A CA 1
ATOM 2761 C C . ARG A 1 372 ? -15.438 -0.440 10.011 1.00 96.44 372 ARG A C 1
ATOM 2763 O O . ARG A 1 372 ? -14.920 -1.157 9.154 1.00 96.44 372 ARG A O 1
ATOM 2770 N N . TRP A 1 373 ? -15.652 -0.823 11.262 1.00 98.00 373 TRP A N 1
ATOM 2771 C CA . TRP A 1 373 ? -15.324 -2.144 11.780 1.00 98.00 373 TRP A CA 1
ATOM 2772 C C . TRP A 1 373 ? -16.584 -2.977 11.971 1.00 98.00 373 TRP A C 1
ATOM 2774 O O . TRP A 1 373 ? -17.579 -2.497 12.509 1.00 98.00 373 TRP A O 1
ATOM 2784 N N . LEU A 1 374 ? -16.517 -4.234 11.551 1.00 96.88 374 LEU A N 1
ATOM 2785 C CA . LEU A 1 374 ? -17.550 -5.243 11.730 1.00 96.88 374 LEU A CA 1
ATOM 2786 C C . LEU A 1 374 ? -16.973 -6.405 12.556 1.00 96.88 374 LEU A C 1
ATOM 2788 O O . LEU A 1 374 ? -15.781 -6.712 12.429 1.00 96.88 374 LEU A O 1
ATOM 2792 N N . PRO A 1 375 ? -17.777 -7.071 13.402 1.00 95.69 375 PRO A N 1
ATOM 2793 C CA . PRO A 1 375 ? -17.373 -8.332 14.017 1.00 95.69 375 PRO A CA 1
ATOM 2794 C C . PRO A 1 375 ? -16.980 -9.360 12.946 1.00 95.69 375 PRO A C 1
ATOM 2796 O O . PRO A 1 375 ? -17.577 -9.380 11.872 1.00 95.69 375 PRO A O 1
ATOM 2799 N N . ALA A 1 376 ? -15.990 -10.209 13.230 1.00 93.69 376 ALA A N 1
ATOM 2800 C CA . ALA A 1 376 ? -15.685 -11.337 12.350 1.00 93.69 376 ALA A CA 1
ATOM 2801 C C . ALA A 1 376 ? -16.816 -12.374 12.399 1.00 93.69 376 ALA A C 1
ATOM 2803 O O . ALA A 1 376 ? -17.336 -12.679 13.479 1.00 93.69 376 ALA A O 1
ATOM 2804 N N . GLU A 1 377 ? -17.182 -12.930 11.244 1.00 88.06 377 GLU A N 1
ATOM 2805 C CA . GLU A 1 377 ? -18.196 -13.982 11.181 1.00 88.06 377 GLU A CA 1
ATOM 2806 C C . GLU A 1 377 ? -17.592 -15.355 11.508 1.00 88.06 377 GLU A C 1
ATOM 2808 O O . GLU A 1 377 ? -16.381 -15.588 11.422 1.00 88.06 377 GLU A O 1
ATOM 2813 N N . ARG A 1 378 ? -18.446 -16.309 11.896 1.00 77.81 378 ARG A N 1
ATOM 2814 C CA . ARG A 1 378 ? -18.008 -17.697 12.079 1.00 77.81 378 ARG A CA 1
ATOM 2815 C C . ARG A 1 378 ? -17.632 -18.291 10.720 1.00 77.81 378 ARG A C 1
ATOM 2817 O O . ARG A 1 378 ? -18.456 -18.309 9.817 1.00 77.81 378 ARG A O 1
ATOM 2824 N N . GLY A 1 379 ? -16.419 -18.834 10.612 1.00 76.81 379 GLY A N 1
ATOM 2825 C CA . GLY A 1 379 ? -15.939 -19.526 9.408 1.00 76.81 379 GLY A CA 1
ATOM 2826 C C . GLY A 1 379 ? -14.992 -18.715 8.519 1.00 76.81 379 GLY A C 1
ATOM 2827 O O . GLY A 1 379 ? -14.428 -19.277 7.590 1.00 76.81 379 GLY A O 1
ATOM 2828 N N . GLU A 1 380 ? -14.725 -17.443 8.827 1.00 76.56 380 GLU A N 1
ATOM 2829 C CA . GLU A 1 380 ? -13.869 -16.566 8.002 1.00 76.56 380 GLU A CA 1
ATOM 2830 C C . GLU A 1 380 ? -12.355 -16.769 8.207 1.00 76.56 380 GLU A C 1
ATOM 2832 O O . GLU A 1 380 ? -11.550 -15.937 7.803 1.00 76.56 380 GLU A O 1
ATOM 2837 N N . GLY A 1 381 ? -11.946 -17.872 8.840 1.00 69.75 381 GLY A N 1
ATOM 2838 C CA . GLY A 1 381 ? -10.534 -18.179 9.107 1.00 69.75 381 GLY A CA 1
ATOM 2839 C C . GLY A 1 381 ? -9.951 -17.517 10.364 1.00 69.75 381 GLY A C 1
ATOM 2840 O O . GLY A 1 381 ? -8.759 -17.656 10.618 1.00 69.75 381 GLY A O 1
ATOM 2841 N N . GLY A 1 382 ? -10.775 -16.847 11.179 1.00 75.44 382 GLY A N 1
ATOM 2842 C CA . GLY A 1 382 ? -10.379 -16.226 12.448 1.00 75.44 382 GLY A CA 1
ATOM 2843 C C . GLY A 1 382 ? -11.331 -16.545 13.605 1.00 75.44 382 GLY A C 1
ATOM 2844 O O . GLY A 1 382 ? -12.466 -16.977 13.400 1.00 75.44 382 GLY A O 1
ATOM 2845 N N . SER A 1 383 ? -10.874 -16.324 14.841 1.00 86.56 383 SER A N 1
ATOM 2846 C CA . SER A 1 383 ? -11.743 -16.385 16.026 1.00 86.56 383 SER A CA 1
ATOM 2847 C C . SER A 1 383 ? -12.420 -15.025 16.236 1.00 86.56 383 SER A C 1
ATOM 2849 O O . SER A 1 383 ? -11.706 -14.020 16.247 1.00 86.56 383 SER A O 1
ATOM 2851 N N . PRO A 1 384 ? -13.742 -14.951 16.493 1.00 89.19 384 PRO A N 1
ATOM 2852 C CA . PRO A 1 384 ? -14.436 -13.689 16.787 1.00 89.19 384 PRO A CA 1
ATOM 2853 C C . PRO A 1 384 ? -13.828 -12.894 17.953 1.00 89.19 384 PRO A C 1
ATOM 2855 O O . PRO A 1 384 ? -13.981 -11.678 18.040 1.00 89.19 384 PRO A O 1
ATOM 2858 N N . GLU A 1 385 ? -13.105 -13.564 18.854 1.00 92.44 385 GLU A N 1
ATOM 2859 C CA . GLU A 1 385 ? -12.418 -12.908 19.965 1.00 92.44 385 GLU A CA 1
ATOM 2860 C C . GLU A 1 385 ? -11.140 -12.183 19.544 1.00 92.44 385 GLU A C 1
ATOM 2862 O O . GLU A 1 385 ? -10.709 -11.265 20.241 1.00 92.44 385 GLU A O 1
ATOM 2867 N N . ARG A 1 386 ? -10.517 -12.597 18.437 1.00 95.38 386 ARG A N 1
ATOM 2868 C CA . ARG A 1 386 ? -9.209 -12.116 17.966 1.00 95.38 386 ARG A CA 1
ATOM 2869 C C . ARG A 1 386 ? -9.258 -11.449 16.602 1.00 95.38 386 ARG A C 1
ATOM 2871 O O . ARG A 1 386 ? -8.262 -10.850 16.211 1.00 95.38 386 ARG A O 1
ATOM 2878 N N . SER A 1 387 ? -10.388 -11.515 15.912 1.00 97.38 387 SER A N 1
ATOM 2879 C CA . SER A 1 387 ? -10.513 -11.019 14.551 1.00 97.38 387 SER A CA 1
ATOM 2880 C C . SER A 1 387 ? -11.690 -10.065 14.391 1.00 97.38 387 SER A C 1
ATOM 2882 O O . SER A 1 387 ? -12.711 -10.172 15.070 1.00 97.38 387 SER A O 1
ATOM 2884 N N . ALA A 1 388 ? -11.536 -9.115 13.478 1.00 97.81 388 ALA A N 1
ATOM 2885 C CA . ALA A 1 388 ? -12.579 -8.180 13.080 1.00 97.81 388 ALA A CA 1
ATOM 2886 C C . ALA A 1 388 ? -12.372 -7.767 11.625 1.00 97.81 388 ALA A C 1
ATOM 2888 O O . ALA A 1 388 ? -11.240 -7.707 11.143 1.00 97.81 388 ALA A O 1
ATOM 2889 N N . ARG A 1 389 ? -13.461 -7.462 10.925 1.00 97.94 389 ARG A N 1
ATOM 2890 C CA . ARG A 1 389 ? -13.407 -7.017 9.536 1.00 97.94 389 ARG A CA 1
ATOM 2891 C C . ARG A 1 389 ? -13.386 -5.498 9.468 1.00 97.94 389 ARG A C 1
ATOM 2893 O O . ARG A 1 389 ? -14.274 -4.839 10.000 1.00 97.94 389 ARG A O 1
ATOM 2900 N N . ALA A 1 390 ? -12.408 -4.954 8.760 1.00 98.31 390 ALA A N 1
ATOM 2901 C CA . ALA A 1 390 ? -12.411 -3.566 8.329 1.00 98.31 390 ALA A CA 1
ATOM 2902 C C . ALA A 1 390 ? -13.060 -3.467 6.946 1.00 98.31 390 ALA A C 1
ATOM 2904 O O . ALA A 1 390 ? -12.759 -4.267 6.058 1.00 98.31 390 ALA A O 1
ATOM 2905 N N . VAL A 1 391 ? -13.926 -2.473 6.758 1.00 98.31 391 VAL A N 1
ATOM 2906 C CA . VAL A 1 391 ? -14.448 -2.077 5.446 1.00 98.31 391 VAL A CA 1
ATOM 2907 C C . VAL A 1 391 ? -14.084 -0.619 5.226 1.00 98.31 391 VAL A C 1
ATOM 2909 O O . VAL A 1 391 ? -14.482 0.237 6.016 1.00 98.31 391 VAL A O 1
ATOM 2912 N N . LEU A 1 392 ? -13.323 -0.363 4.165 1.00 97.75 392 LEU A N 1
ATOM 2913 C CA . LEU A 1 392 ? -12.840 0.957 3.787 1.00 97.75 392 LEU A CA 1
ATOM 2914 C C . LEU A 1 392 ? -13.424 1.340 2.428 1.00 97.75 392 LEU A C 1
ATOM 2916 O O . LEU A 1 392 ? -13.189 0.649 1.437 1.00 97.75 392 LEU A O 1
ATOM 2920 N N . THR A 1 393 ? -14.156 2.448 2.375 1.00 97.19 393 THR A N 1
ATOM 2921 C CA . THR A 1 393 ? -14.757 2.974 1.147 1.00 97.19 393 THR A CA 1
ATOM 2922 C C . THR A 1 393 ? -14.308 4.409 0.916 1.00 97.19 393 THR A C 1
ATOM 2924 O O . THR A 1 393 ? -14.564 5.285 1.735 1.00 97.19 393 THR A O 1
ATOM 2927 N N . CYS A 1 394 ? -13.680 4.684 -0.223 1.00 95.19 394 CYS A N 1
ATOM 2928 C CA . CYS A 1 394 ? -13.242 6.020 -0.614 1.00 95.19 394 CYS A CA 1
ATOM 2929 C C . CYS A 1 394 ? -13.638 6.279 -2.070 1.00 95.19 394 CYS A C 1
ATOM 2931 O O . CYS A 1 394 ? -13.301 5.498 -2.956 1.00 95.19 394 CYS A O 1
ATOM 2933 N N . ARG A 1 395 ? -14.387 7.365 -2.312 1.00 94.19 395 ARG A N 1
ATOM 2934 C CA . ARG A 1 395 ? -14.795 7.823 -3.657 1.00 94.19 395 ARG A CA 1
ATOM 2935 C C . ARG A 1 395 ? -15.372 6.718 -4.557 1.00 94.19 395 ARG A C 1
ATOM 2937 O O . ARG A 1 395 ? -15.052 6.625 -5.736 1.00 94.19 395 ARG A O 1
ATOM 2944 N N . GLY A 1 396 ? -16.232 5.877 -3.981 1.00 93.31 396 GLY A N 1
ATOM 2945 C CA . GLY A 1 396 ? -16.914 4.785 -4.684 1.00 93.31 396 GLY A CA 1
ATOM 2946 C C . GLY A 1 396 ? -16.110 3.486 -4.811 1.00 93.31 396 GLY A C 1
ATOM 2947 O O . GLY A 1 396 ? -16.683 2.470 -5.189 1.00 93.31 396 GLY A O 1
ATOM 2948 N N . VAL A 1 397 ? -14.824 3.478 -4.451 1.00 95.38 397 VAL A N 1
ATOM 2949 C CA . VAL A 1 397 ? -14.007 2.260 -4.365 1.00 95.38 397 VAL A CA 1
ATOM 2950 C C . VAL A 1 397 ? -14.099 1.703 -2.950 1.00 95.38 397 VAL A C 1
ATOM 2952 O O . VAL A 1 397 ? -13.943 2.449 -1.984 1.00 95.38 397 VAL A O 1
ATOM 2955 N N . SER A 1 398 ? -14.343 0.399 -2.818 1.00 96.94 398 SER A N 1
ATOM 2956 C CA . SER A 1 398 ? -14.431 -0.276 -1.522 1.00 96.94 398 SER A CA 1
ATOM 2957 C C . SER A 1 398 ? -13.481 -1.466 -1.448 1.00 96.94 398 SER A C 1
ATOM 2959 O O . SER A 1 398 ? -13.326 -2.211 -2.416 1.00 96.94 398 SER A O 1
ATOM 2961 N N . VAL A 1 399 ? -12.874 -1.649 -0.278 1.00 97.81 399 VAL A N 1
ATOM 2962 C CA . VAL A 1 399 ? -12.054 -2.813 0.074 1.00 97.81 399 VAL A CA 1
ATOM 2963 C C . VAL A 1 399 ? -12.441 -3.325 1.452 1.00 97.81 399 VAL A C 1
ATOM 2965 O O . VAL A 1 399 ? -12.900 -2.569 2.313 1.00 97.81 399 VAL A O 1
ATOM 2968 N N . SER A 1 400 ? -12.247 -4.617 1.664 1.00 97.94 400 SER A N 1
ATOM 2969 C CA . SER A 1 400 ? -12.488 -5.287 2.930 1.00 97.94 400 SER A CA 1
ATOM 2970 C C . SER A 1 400 ? -11.301 -6.161 3.308 1.00 97.94 400 SER A C 1
ATOM 2972 O O . SER A 1 400 ? -10.672 -6.788 2.457 1.00 97.94 400 SER A O 1
ATOM 2974 N N . ALA A 1 401 ? -10.977 -6.209 4.594 1.00 98.00 401 ALA A N 1
ATOM 2975 C CA . ALA A 1 401 ? -9.934 -7.087 5.103 1.00 98.00 401 ALA A CA 1
ATOM 2976 C C . ALA A 1 401 ? -10.315 -7.622 6.480 1.00 98.00 401 ALA A C 1
ATOM 2978 O O . ALA A 1 401 ? -10.840 -6.891 7.322 1.00 98.00 401 ALA A O 1
ATOM 2979 N N . LEU A 1 402 ? -10.040 -8.904 6.706 1.00 98.06 402 LEU A N 1
ATOM 2980 C CA . LEU A 1 402 ? -10.132 -9.516 8.022 1.00 98.06 402 LEU A CA 1
ATOM 2981 C C . LEU A 1 402 ? -8.809 -9.287 8.746 1.00 98.06 402 LEU A C 1
ATOM 2983 O O . LEU A 1 402 ? -7.783 -9.800 8.311 1.00 98.06 402 LEU A O 1
ATOM 2987 N N . PHE A 1 403 ? -8.843 -8.527 9.833 1.00 98.44 403 PHE A N 1
ATOM 2988 C CA . PHE A 1 403 ? -7.703 -8.327 10.717 1.00 98.44 403 PHE A CA 1
ATOM 2989 C C . PHE A 1 403 ? -7.720 -9.371 11.824 1.00 98.44 403 PHE A C 1
ATOM 2991 O O . PHE A 1 403 ? -8.779 -9.674 12.374 1.00 98.44 403 PHE A O 1
ATOM 2998 N N . THR A 1 404 ? -6.537 -9.843 12.198 1.00 97.81 404 THR A N 1
ATOM 2999 C CA . THR A 1 404 ? -6.305 -10.728 13.335 1.00 97.81 404 THR A CA 1
ATOM 3000 C C . THR A 1 404 ? -5.296 -10.086 14.280 1.00 97.81 404 THR A C 1
ATOM 3002 O O . THR A 1 404 ? -4.268 -9.547 13.861 1.00 97.81 404 THR A O 1
ATOM 3005 N N . PHE A 1 405 ? -5.597 -10.165 15.572 1.00 97.44 405 PHE A N 1
ATOM 3006 C CA . PHE A 1 405 ? -4.811 -9.601 16.661 1.00 97.44 405 PHE A CA 1
ATOM 3007 C C . PHE A 1 405 ? -4.415 -10.689 17.664 1.00 97.44 405 PHE A C 1
ATOM 3009 O O . PHE A 1 405 ? -5.081 -11.722 17.793 1.00 97.44 405 PHE A O 1
ATOM 3016 N N . ASP A 1 406 ? -3.333 -10.463 18.404 1.00 95.88 406 ASP A N 1
ATOM 3017 C CA . ASP A 1 406 ? -2.943 -11.344 19.503 1.00 95.88 406 ASP A CA 1
ATOM 3018 C C . ASP A 1 406 ? -3.775 -11.100 20.782 1.00 95.88 406 ASP A C 1
ATOM 3020 O O . ASP A 1 406 ? -4.696 -10.277 20.824 1.00 95.88 406 ASP A O 1
ATOM 3024 N N . GLY A 1 407 ? -3.473 -11.852 21.846 1.00 94.12 407 GLY A N 1
ATOM 3025 C CA . GLY A 1 407 ? -4.161 -11.712 23.135 1.00 94.12 407 GLY A CA 1
ATOM 3026 C C . GLY A 1 407 ? -3.945 -10.355 23.820 1.00 94.12 407 GLY A C 1
ATOM 3027 O O . GLY A 1 407 ? -4.806 -9.923 24.582 1.00 94.12 407 GLY A O 1
ATOM 3028 N N . GLU A 1 408 ? -2.844 -9.663 23.517 1.00 94.69 408 GLU A N 1
ATOM 3029 C CA . GLU A 1 408 ? -2.521 -8.330 24.040 1.00 94.69 408 GLU A CA 1
ATOM 3030 C C . GLU A 1 408 ? -3.098 -7.197 23.175 1.00 94.69 408 GLU A C 1
ATOM 3032 O O . GLU A 1 408 ? -3.027 -6.032 23.562 1.00 94.69 408 GLU A O 1
ATOM 3037 N N . GLY A 1 409 ? -3.685 -7.523 22.019 1.00 96.00 409 GLY A N 1
ATOM 3038 C CA . GLY A 1 409 ? -4.200 -6.552 21.058 1.00 96.00 409 GLY A CA 1
ATOM 3039 C C . GLY A 1 409 ? -3.173 -6.089 20.023 1.00 96.00 409 GLY A C 1
ATOM 3040 O O . GLY A 1 409 ? -3.444 -5.135 19.307 1.00 96.00 409 GLY A O 1
ATOM 3041 N N . ARG A 1 410 ? -2.008 -6.729 19.892 1.00 97.62 410 ARG A N 1
ATOM 3042 C CA . ARG A 1 410 ? -1.062 -6.412 18.810 1.00 97.62 410 ARG A CA 1
ATOM 3043 C C . ARG A 1 410 ? -1.560 -6.949 17.474 1.00 97.62 410 ARG A C 1
ATOM 3045 O O . ARG A 1 410 ? -2.182 -8.011 17.419 1.00 97.62 410 ARG A O 1
ATOM 3052 N N . PHE A 1 411 ? -1.271 -6.224 16.400 1.00 98.06 411 PHE A N 1
ATOM 3053 C CA . PHE A 1 411 ? -1.594 -6.652 15.043 1.00 98.06 411 PHE A CA 1
ATOM 3054 C C . PHE A 1 411 ? -0.774 -7.893 14.669 1.00 98.06 411 PHE A C 1
ATOM 3056 O O . PHE A 1 411 ? 0.441 -7.905 14.843 1.00 98.06 411 PHE A O 1
ATOM 3063 N N . GLN A 1 412 ? -1.427 -8.928 14.141 1.00 97.19 412 GLN A N 1
ATOM 3064 C CA . GLN A 1 412 ? -0.752 -10.134 13.657 1.00 97.19 412 GLN A CA 1
ATOM 3065 C C . GLN A 1 412 ? -0.776 -10.195 12.137 1.00 97.19 412 GLN A C 1
ATOM 3067 O O . GLN A 1 412 ? 0.269 -10.278 11.497 1.00 97.19 412 GLN A O 1
ATOM 3072 N N . GLU A 1 413 ? -1.964 -10.123 11.547 1.00 97.38 413 GLU A N 1
ATOM 3073 C CA . GLU A 1 413 ? -2.125 -10.145 10.100 1.00 97.38 413 GLU A CA 1
ATOM 3074 C C . GLU A 1 413 ? -3.450 -9.534 9.667 1.00 97.38 413 GLU A C 1
ATOM 3076 O O . GLU A 1 413 ? -4.385 -9.384 10.455 1.00 97.38 413 GLU A O 1
ATOM 3081 N N . LEU A 1 414 ? -3.522 -9.206 8.385 1.00 97.50 414 LEU A N 1
ATOM 3082 C CA . LEU A 1 414 ? -4.758 -8.962 7.670 1.00 97.50 414 LEU A CA 1
ATOM 3083 C C . LEU A 1 414 ? -4.782 -9.791 6.391 1.00 97.50 414 LEU A C 1
ATOM 3085 O O . LEU A 1 414 ? -3.759 -9.936 5.719 1.00 97.50 414 LEU A O 1
ATOM 3089 N N . VAL A 1 415 ? -5.963 -10.293 6.047 1.00 97.50 415 VAL A N 1
ATOM 3090 C CA . VAL A 1 415 ? -6.211 -11.045 4.815 1.00 97.50 415 VAL A CA 1
ATOM 3091 C C . VAL A 1 415 ? -7.350 -10.389 4.047 1.00 97.50 415 VAL A C 1
ATOM 3093 O O . VAL A 1 415 ? -8.378 -10.025 4.622 1.00 97.50 415 VAL A O 1
ATOM 3096 N N . SER A 1 416 ? -7.173 -10.236 2.738 1.00 96.81 416 SER A N 1
ATOM 3097 C CA . SER A 1 416 ? -8.175 -9.677 1.835 1.00 96.81 416 SER A CA 1
ATOM 3098 C C . SER A 1 416 ? -8.169 -10.396 0.493 1.00 96.81 416 SER A C 1
ATOM 3100 O O . SER A 1 416 ? -7.147 -10.923 0.062 1.00 96.81 416 SER A O 1
ATOM 3102 N N . HIS A 1 417 ? -9.319 -10.381 -0.175 1.00 95.69 417 HIS A N 1
ATOM 3103 C CA . HIS A 1 417 ? -9.491 -10.882 -1.536 1.00 95.69 417 HIS A CA 1
ATOM 3104 C C . HIS A 1 417 ? -9.592 -9.737 -2.554 1.00 95.69 417 HIS A C 1
ATOM 3106 O O . HIS A 1 417 ? -9.752 -9.993 -3.739 1.00 95.69 417 HIS A O 1
ATOM 3112 N N . ASP A 1 418 ? -9.466 -8.479 -2.118 1.00 95.38 418 ASP A N 1
ATOM 3113 C CA . ASP A 1 418 ? -9.705 -7.302 -2.961 1.00 95.38 418 ASP A CA 1
ATOM 3114 C C . ASP A 1 418 ? -8.442 -6.783 -3.675 1.00 95.38 418 ASP A C 1
ATOM 3116 O O . ASP A 1 418 ? -8.480 -5.744 -4.338 1.00 95.38 418 ASP A O 1
ATOM 3120 N N . TYR A 1 419 ? -7.309 -7.487 -3.553 1.00 93.31 419 TYR A N 1
ATOM 3121 C CA . TYR A 1 419 ? -6.027 -7.054 -4.109 1.00 93.31 419 TYR A CA 1
ATOM 3122 C C . TYR A 1 419 ? -5.809 -7.604 -5.525 1.00 93.31 419 TYR A C 1
ATOM 3124 O O . TYR A 1 419 ? -5.850 -8.813 -5.753 1.00 93.31 419 TYR A O 1
ATOM 3132 N N . TRP A 1 420 ? -5.518 -6.724 -6.484 1.00 90.69 420 TRP A N 1
ATOM 3133 C CA . TRP A 1 420 ? -5.252 -7.113 -7.872 1.00 90.69 420 TRP A CA 1
ATOM 3134 C C . TRP A 1 420 ? -3.809 -7.571 -8.088 1.00 90.69 420 TRP A C 1
ATOM 3136 O O . TRP A 1 420 ? -2.859 -6.862 -7.747 1.00 90.69 420 TRP A O 1
ATOM 3146 N N . ARG A 1 421 ? -3.654 -8.729 -8.734 1.00 86.94 421 ARG A N 1
ATOM 3147 C CA . ARG A 1 421 ? -2.386 -9.350 -9.128 1.00 86.94 421 ARG A CA 1
ATOM 3148 C C . ARG A 1 421 ? -2.316 -9.515 -10.642 1.00 86.94 421 ARG A C 1
ATOM 3150 O O . ARG A 1 421 ? -3.303 -9.878 -11.278 1.00 86.94 421 ARG A O 1
ATOM 3157 N N . VAL A 1 422 ? -1.126 -9.307 -11.206 1.00 83.25 422 VAL A N 1
ATOM 3158 C CA . VAL A 1 422 ? -0.791 -9.776 -12.559 1.00 83.25 422 VAL A CA 1
ATOM 3159 C C . VAL A 1 422 ? -0.248 -11.199 -12.444 1.00 83.25 422 VAL A C 1
ATOM 3161 O O . VAL A 1 422 ? 0.772 -11.420 -11.787 1.00 83.25 422 VAL A O 1
ATOM 3164 N N . MET A 1 423 ? -0.943 -12.149 -13.051 1.00 83.25 423 MET A N 1
ATOM 3165 C CA . MET A 1 423 ? -0.598 -13.566 -13.080 1.00 83.25 423 MET A CA 1
ATOM 3166 C C . MET A 1 423 ? 0.530 -13.844 -14.092 1.00 83.25 423 MET A C 1
ATOM 3168 O O . MET A 1 423 ? 0.780 -13.013 -14.970 1.00 83.25 423 MET A O 1
ATOM 3172 N N . PRO A 1 424 ? 1.231 -14.993 -13.998 1.00 77.81 424 PRO A N 1
ATOM 3173 C CA . PRO A 1 424 ? 2.331 -15.331 -14.913 1.00 77.81 424 PRO A CA 1
ATOM 3174 C C . PRO A 1 424 ? 1.937 -15.398 -16.397 1.00 77.81 424 PRO A C 1
ATOM 3176 O O . PRO A 1 424 ? 2.770 -15.165 -17.270 1.00 77.81 424 PRO A O 1
ATOM 3179 N N . ASP A 1 425 ? 0.672 -15.699 -16.690 1.00 79.38 425 ASP A N 1
ATOM 3180 C CA . ASP A 1 425 ? 0.088 -15.699 -18.038 1.00 79.38 425 ASP A CA 1
ATOM 3181 C C . ASP A 1 425 ? -0.285 -14.287 -18.541 1.00 79.38 425 ASP A C 1
ATOM 3183 O O . ASP A 1 425 ? -0.736 -14.122 -19.674 1.00 79.38 425 ASP A O 1
ATOM 3187 N N . GLY A 1 426 ? -0.078 -13.256 -17.716 1.00 80.00 426 GLY A N 1
ATOM 3188 C CA . GLY A 1 426 ? -0.429 -11.866 -17.994 1.00 80.00 426 GLY A CA 1
ATOM 3189 C C . GLY A 1 426 ? -1.872 -11.498 -17.646 1.00 80.00 426 GLY A C 1
ATOM 3190 O O . GLY A 1 426 ? -2.229 -10.322 -17.765 1.00 80.00 426 GLY A O 1
ATOM 3191 N N . ALA A 1 427 ? -2.698 -12.448 -17.194 1.00 84.12 427 ALA A N 1
ATOM 3192 C CA . ALA A 1 427 ? -4.042 -12.152 -16.723 1.00 84.12 427 ALA A CA 1
ATOM 3193 C C . ALA A 1 427 ? -3.986 -11.271 -15.469 1.00 84.12 427 ALA A C 1
ATOM 3195 O O . ALA A 1 427 ? -3.077 -11.369 -14.645 1.00 84.12 427 ALA A O 1
ATOM 3196 N N . VAL A 1 428 ? -4.968 -10.387 -15.312 1.00 86.75 428 VAL A N 1
ATOM 3197 C CA . VAL A 1 428 ? -5.072 -9.514 -14.140 1.00 86.75 428 VAL A CA 1
ATOM 3198 C C . VAL A 1 428 ? -6.335 -9.884 -13.391 1.00 86.75 428 VAL A C 1
ATOM 3200 O O . VAL A 1 428 ? -7.432 -9.701 -13.917 1.00 86.75 428 VAL A O 1
ATOM 3203 N N . GLN A 1 429 ? -6.173 -10.383 -12.171 1.00 91.25 429 GLN A N 1
ATOM 3204 C CA . GLN A 1 429 ? -7.274 -10.860 -11.342 1.00 91.25 429 GLN A CA 1
ATOM 3205 C C . GLN A 1 429 ? -7.076 -10.470 -9.883 1.00 91.25 429 GLN A C 1
ATOM 3207 O O . GLN A 1 429 ? -5.959 -10.181 -9.449 1.00 91.25 429 GLN A O 1
ATOM 3212 N N . GLN A 1 430 ? -8.166 -10.464 -9.129 1.00 92.50 430 GLN A N 1
ATOM 3213 C CA . GLN A 1 430 ? -8.093 -10.403 -7.680 1.00 92.50 430 GLN A CA 1
ATOM 3214 C C . GLN A 1 430 ? -7.524 -11.716 -7.137 1.00 92.50 430 GLN A C 1
ATOM 3216 O O . GLN A 1 430 ? -7.867 -12.796 -7.622 1.00 92.50 430 GLN A O 1
ATOM 3221 N N . ALA A 1 431 ? -6.628 -11.619 -6.162 1.00 90.06 431 ALA A N 1
ATOM 3222 C CA . ALA A 1 431 ? -6.008 -12.770 -5.526 1.00 90.06 431 ALA A CA 1
ATOM 3223 C C . ALA A 1 431 ? -5.986 -12.582 -4.003 1.00 90.06 431 ALA A C 1
ATOM 3225 O O . ALA A 1 431 ? -5.776 -11.456 -3.538 1.00 90.06 431 ALA A O 1
ATOM 3226 N N . PRO A 1 432 ? -6.152 -13.667 -3.222 1.00 95.06 432 PRO A N 1
ATOM 3227 C CA . PRO A 1 432 ? -5.951 -13.632 -1.784 1.00 95.06 432 PRO A CA 1
ATOM 3228 C C . PRO A 1 432 ? -4.586 -13.035 -1.430 1.00 95.06 432 PRO A C 1
ATOM 3230 O O . PRO A 1 432 ? -3.530 -13.500 -1.872 1.00 95.06 432 PRO A O 1
ATOM 3233 N N . TRP A 1 433 ? -4.615 -11.984 -0.627 1.00 96.56 433 TRP A N 1
ATOM 3234 C CA . TRP A 1 433 ? -3.446 -11.214 -0.249 1.00 96.56 433 TRP A CA 1
ATOM 3235 C C . TRP A 1 433 ? -3.400 -11.047 1.260 1.00 96.56 433 TRP A C 1
ATOM 3237 O O . TRP A 1 433 ? -4.416 -10.790 1.910 1.00 96.56 433 TRP A O 1
ATOM 3247 N N . ARG A 1 434 ? -2.198 -11.192 1.812 1.00 97.56 434 ARG A N 1
ATOM 3248 C CA . ARG A 1 434 ? -1.931 -11.052 3.236 1.00 97.56 434 ARG A CA 1
ATOM 3249 C C . ARG A 1 434 ? -0.842 -10.025 3.473 1.00 97.56 434 ARG A C 1
ATOM 3251 O O . ARG A 1 434 ? 0.219 -10.110 2.858 1.00 97.56 434 ARG A O 1
ATOM 3258 N N . ALA A 1 435 ? -1.055 -9.169 4.464 1.00 96.94 435 ALA A N 1
ATOM 3259 C CA . ALA A 1 435 ? 0.020 -8.468 5.152 1.00 96.94 435 ALA A CA 1
ATOM 3260 C C . ALA A 1 435 ? 0.075 -8.940 6.606 1.00 96.94 435 ALA A C 1
ATOM 3262 O O . ALA A 1 435 ? -0.961 -9.086 7.248 1.00 96.94 435 ALA A O 1
ATOM 3263 N N . ARG A 1 436 ? 1.270 -9.209 7.129 1.00 96.81 436 ARG A N 1
ATOM 3264 C CA . ARG A 1 436 ? 1.452 -9.692 8.502 1.00 96.81 436 ARG A CA 1
ATOM 3265 C C . ARG A 1 436 ? 2.637 -9.050 9.188 1.00 96.81 436 ARG A C 1
ATOM 3267 O O . ARG A 1 436 ? 3.596 -8.668 8.522 1.00 96.81 436 ARG A O 1
ATOM 3274 N N . SER A 1 437 ? 2.590 -9.003 10.512 1.00 97.19 437 SER A N 1
ATOM 3275 C CA . SER A 1 437 ? 3.776 -8.765 11.319 1.00 97.19 437 SER A CA 1
ATOM 3276 C C . SER A 1 437 ? 4.588 -10.058 11.425 1.00 97.19 437 SER A C 1
ATOM 3278 O O . SER A 1 437 ? 4.041 -11.120 11.715 1.00 97.19 437 SER A O 1
ATOM 3280 N N . THR A 1 438 ? 5.888 -9.994 11.135 1.00 93.00 438 THR A N 1
ATOM 3281 C CA . THR A 1 438 ? 6.802 -11.152 11.253 1.00 93.00 438 THR A CA 1
ATOM 3282 C C . THR A 1 438 ? 7.715 -11.080 12.468 1.00 93.00 438 THR A C 1
ATOM 3284 O O . THR A 1 438 ? 8.396 -12.057 12.769 1.00 93.00 438 THR A O 1
ATOM 3287 N N . GLY A 1 439 ? 7.729 -9.936 13.148 1.00 83.12 439 GLY A N 1
ATOM 3288 C CA . GLY A 1 439 ? 8.627 -9.634 14.252 1.00 83.12 439 GLY A CA 1
ATOM 3289 C C . GLY A 1 439 ? 7.925 -8.869 15.370 1.00 83.12 439 GLY A C 1
ATOM 3290 O O . GLY A 1 439 ? 6.719 -8.995 15.583 1.00 83.12 439 GLY A O 1
ATOM 3291 N N . GLY A 1 440 ? 8.702 -8.095 16.124 1.00 84.00 440 GLY A N 1
ATOM 3292 C CA . GLY A 1 440 ? 8.213 -7.366 17.291 1.00 84.00 440 GLY A CA 1
ATOM 3293 C C . GLY A 1 440 ? 7.360 -6.140 16.958 1.00 84.00 440 GLY A C 1
ATOM 3294 O O . GLY A 1 440 ? 7.292 -5.661 15.826 1.00 84.00 440 GLY A O 1
ATOM 3295 N N . HIS A 1 441 ? 6.718 -5.612 17.996 1.00 94.81 441 HIS A N 1
ATOM 3296 C CA . HIS A 1 441 ? 6.160 -4.265 17.989 1.00 94.81 441 HIS A CA 1
ATOM 3297 C C . HIS A 1 441 ? 7.076 -3.353 18.803 1.00 94.81 441 HIS A C 1
ATOM 3299 O O . HIS A 1 441 ? 7.588 -3.765 19.846 1.00 94.81 441 HIS A O 1
ATOM 3305 N N . THR A 1 442 ? 7.259 -2.117 18.348 1.00 95.56 442 THR A N 1
ATOM 3306 C CA . THR A 1 442 ? 8.077 -1.120 19.048 1.00 95.56 442 THR A CA 1
ATOM 3307 C C . THR A 1 442 ? 7.226 0.078 19.410 1.00 95.56 442 THR A C 1
ATOM 3309 O O . THR A 1 442 ? 6.395 0.530 18.621 1.00 95.56 442 THR A O 1
ATOM 3312 N N . ARG A 1 443 ? 7.461 0.607 20.612 1.00 95.38 443 ARG A N 1
ATOM 3313 C CA . ARG A 1 443 ? 6.855 1.850 21.072 1.00 95.38 443 ARG A CA 1
ATOM 3314 C C . ARG A 1 443 ? 7.722 3.042 20.681 1.00 95.38 443 ARG A C 1
ATOM 3316 O O . ARG A 1 443 ? 8.853 3.163 21.144 1.00 95.38 443 ARG A O 1
ATOM 3323 N N . PHE A 1 444 ? 7.170 3.926 19.864 1.00 94.12 444 PHE A N 1
ATOM 3324 C CA . PHE A 1 444 ? 7.76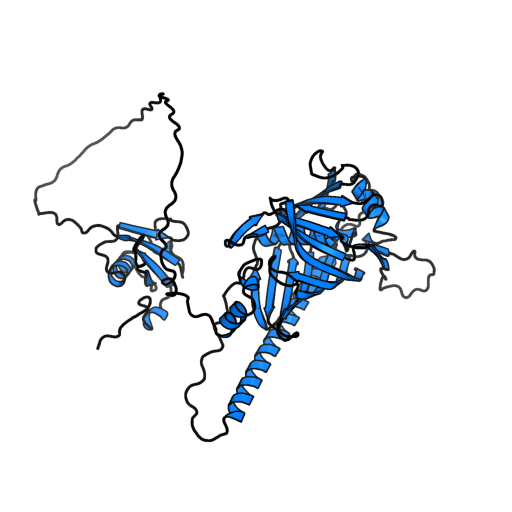7 5.195 19.471 1.00 94.12 444 PHE A CA 1
ATOM 3325 C C . PHE A 1 444 ? 7.182 6.327 20.312 1.00 94.12 444 PHE A C 1
ATOM 3327 O O . PHE A 1 444 ? 5.987 6.337 20.621 1.00 94.12 444 PHE A O 1
ATOM 3334 N N . ARG A 1 445 ? 8.030 7.287 20.684 1.00 92.75 445 ARG A N 1
ATOM 3335 C CA . ARG A 1 445 ? 7.588 8.561 21.252 1.00 92.75 445 ARG A CA 1
ATOM 3336 C C . ARG A 1 445 ? 7.244 9.508 20.109 1.00 92.75 445 ARG A C 1
ATOM 3338 O O . ARG A 1 445 ? 7.997 9.583 19.143 1.00 92.75 445 ARG A O 1
ATOM 3345 N N . LEU A 1 446 ? 6.108 10.185 20.228 1.00 89.25 446 LEU A N 1
ATOM 3346 C CA . LEU A 1 446 ? 5.687 11.224 19.299 1.00 89.25 446 LEU A CA 1
ATOM 3347 C C . LEU A 1 446 ? 5.984 12.569 19.958 1.00 89.25 446 LEU A C 1
ATOM 3349 O O . LEU A 1 446 ? 5.370 12.910 20.973 1.00 89.25 446 LEU A O 1
ATOM 3353 N N . ASP A 1 447 ? 6.949 13.300 19.414 1.00 74.19 447 ASP A N 1
ATOM 3354 C CA . ASP A 1 447 ? 7.302 14.624 19.910 1.00 74.19 447 ASP A CA 1
ATOM 3355 C C . ASP A 1 447 ? 6.388 15.649 19.232 1.00 74.19 447 ASP A C 1
ATOM 3357 O O . ASP A 1 447 ? 6.400 15.793 18.013 1.00 74.19 447 ASP A O 1
ATOM 3361 N N . SER A 1 448 ? 5.574 16.369 20.007 1.00 58.53 448 SER A N 1
ATOM 3362 C CA . SER A 1 448 ? 4.816 17.499 19.471 1.00 58.53 448 SER A CA 1
ATOM 3363 C C . SER A 1 448 ? 5.767 18.678 19.281 1.00 58.53 448 SER A C 1
ATOM 3365 O O . SER A 1 448 ? 6.190 19.298 20.262 1.00 58.53 448 SER A O 1
ATOM 3367 N N . SER A 1 449 ? 6.114 19.016 18.043 1.00 49.56 449 SER A N 1
ATOM 3368 C CA . SER A 1 449 ? 6.921 20.196 17.734 1.00 49.56 449 SER A CA 1
ATOM 3369 C C . SER A 1 449 ? 6.106 21.492 17.874 1.00 49.56 449 SER A C 1
ATOM 3371 O O . SER A 1 449 ? 5.853 22.160 16.883 1.00 49.56 449 SER A O 1
ATOM 3373 N N . SER A 1 450 ? 5.680 21.843 19.092 1.00 41.47 450 SER A N 1
ATOM 3374 C CA . SER A 1 450 ? 5.363 23.218 19.523 1.00 41.47 450 SER A CA 1
ATOM 3375 C C . SER A 1 450 ? 4.817 23.227 20.956 1.00 41.47 450 SER A C 1
ATOM 3377 O O . SER A 1 450 ? 3.641 22.956 21.185 1.00 41.47 450 SER A O 1
ATOM 3379 N N . ASN A 1 451 ? 5.667 23.560 21.923 1.00 39.94 451 ASN A N 1
ATOM 3380 C CA . ASN A 1 451 ? 5.384 24.652 22.854 1.00 39.94 451 ASN A CA 1
ATOM 3381 C C . ASN A 1 451 ? 6.654 24.975 23.637 1.00 39.94 451 ASN A C 1
ATOM 3383 O O . ASN A 1 451 ? 7.088 24.234 24.517 1.00 39.94 451 ASN A O 1
ATOM 3387 N N . SER A 1 452 ? 7.245 26.113 23.294 1.00 41.03 452 SER A N 1
ATOM 3388 C CA . SER A 1 452 ? 8.233 26.830 24.090 1.00 41.03 452 SER A CA 1
ATOM 3389 C C . SER A 1 452 ? 7.551 27.516 25.278 1.00 41.03 452 SER A C 1
ATOM 3391 O O . SER A 1 452 ? 7.638 28.729 25.413 1.00 41.03 452 SER A O 1
ATOM 3393 N N . ASP A 1 453 ? 6.845 26.750 26.106 1.00 40.41 453 ASP A N 1
ATOM 3394 C CA . ASP A 1 453 ? 6.377 27.208 27.410 1.00 40.41 453 ASP A CA 1
ATOM 3395 C C . ASP A 1 453 ? 6.694 26.113 28.425 1.00 40.41 453 ASP A C 1
ATOM 3397 O O . ASP A 1 453 ? 6.222 24.980 28.325 1.00 40.41 453 ASP A O 1
ATOM 3401 N N . GLY A 1 454 ? 7.586 26.445 29.358 1.00 43.34 454 GLY A N 1
ATOM 3402 C CA . GLY A 1 454 ? 8.188 25.549 30.344 1.00 43.34 454 GLY A CA 1
ATOM 3403 C C . GLY A 1 454 ? 7.216 25.060 31.419 1.00 43.34 454 GLY A C 1
ATOM 3404 O O . GLY A 1 454 ? 7.412 25.336 32.599 1.00 43.34 454 GLY A O 1
ATOM 3405 N N . GLY A 1 455 ? 6.189 24.310 31.022 1.00 39.12 455 GLY A N 1
ATOM 3406 C CA . GLY A 1 455 ? 5.283 23.583 31.908 1.00 39.12 455 GLY A CA 1
ATOM 3407 C C . GLY A 1 455 ? 5.632 22.095 31.962 1.00 39.12 455 GLY A C 1
ATOM 3408 O O . GLY A 1 455 ? 5.488 21.371 30.980 1.00 39.12 455 GLY A O 1
ATOM 3409 N N . VAL A 1 456 ? 6.092 21.626 33.121 1.00 45.12 456 VAL A N 1
ATOM 3410 C CA . VAL A 1 456 ? 6.425 20.219 33.392 1.00 45.12 456 VAL A CA 1
ATOM 3411 C C . VAL A 1 456 ? 5.143 19.366 33.497 1.00 45.12 456 VAL A C 1
ATOM 3413 O O . VAL A 1 456 ? 4.153 19.803 34.076 1.00 45.12 456 VAL A O 1
ATOM 3416 N N . THR A 1 457 ? 5.214 18.115 33.013 1.00 43.75 457 THR A N 1
ATOM 3417 C CA . THR A 1 457 ? 4.240 16.991 33.117 1.00 43.75 457 THR A CA 1
ATOM 3418 C C . THR A 1 457 ? 3.105 16.870 32.080 1.00 43.75 457 THR A C 1
ATOM 3420 O O . THR A 1 457 ? 1.970 16.545 32.412 1.00 43.75 457 THR A O 1
ATOM 3423 N N . GLY A 1 458 ? 3.409 16.991 30.785 1.00 48.12 458 GLY A N 1
ATOM 3424 C CA . GLY A 1 458 ? 2.565 16.385 29.742 1.00 48.12 458 GLY A CA 1
ATOM 3425 C C . GLY A 1 458 ? 2.901 14.898 29.576 1.00 48.12 458 GLY A C 1
ATOM 3426 O O . GLY A 1 458 ? 4.042 14.571 29.261 1.00 48.12 458 GLY A O 1
ATOM 3427 N N . SER A 1 459 ? 1.947 13.986 29.802 1.00 58.38 459 SER A N 1
ATOM 3428 C CA . SER A 1 459 ? 2.102 12.552 29.489 1.00 58.38 459 SER A CA 1
ATOM 3429 C C . SER A 1 459 ? 2.685 12.388 28.082 1.00 58.38 459 SER A C 1
ATOM 3431 O O . SER A 1 459 ? 2.056 12.821 27.119 1.00 58.38 459 SER A O 1
ATOM 3433 N N . SER A 1 460 ? 3.863 11.767 27.946 1.00 75.69 460 SER A N 1
ATOM 3434 C CA . SER A 1 460 ? 4.491 11.579 26.635 1.00 75.69 460 SER A CA 1
ATOM 3435 C C . SER A 1 460 ? 3.554 10.794 25.722 1.00 75.69 460 SER A C 1
ATOM 3437 O O . SER A 1 460 ? 3.177 9.667 26.060 1.00 75.69 460 SER A O 1
ATOM 3439 N N . THR A 1 461 ? 3.179 11.372 24.583 1.00 90.56 461 THR A N 1
ATOM 3440 C CA . THR A 1 461 ? 2.357 10.670 23.599 1.00 90.56 461 THR A CA 1
ATOM 3441 C C . THR A 1 461 ? 3.206 9.594 22.932 1.00 90.56 461 THR A C 1
ATOM 3443 O O . THR A 1 461 ? 4.333 9.848 22.502 1.00 90.56 461 THR A O 1
ATOM 3446 N N . THR A 1 462 ? 2.704 8.363 22.897 1.00 93.94 462 THR A N 1
ATOM 3447 C CA . THR A 1 462 ? 3.436 7.227 22.330 1.00 93.94 462 THR A CA 1
ATOM 3448 C C . THR A 1 462 ? 2.526 6.351 21.491 1.00 93.94 462 THR A C 1
ATOM 3450 O O . THR A 1 462 ? 1.314 6.283 21.712 1.00 93.94 462 THR A O 1
ATOM 3453 N N . VAL A 1 463 ? 3.134 5.660 20.533 1.00 95.50 463 VAL A N 1
ATOM 3454 C CA . VAL A 1 463 ? 2.459 4.712 19.655 1.00 95.50 463 VAL A CA 1
ATOM 3455 C C . VAL A 1 463 ? 3.243 3.407 19.609 1.00 95.50 463 VAL A C 1
ATOM 3457 O O . VAL A 1 463 ? 4.464 3.427 19.492 1.00 95.50 463 VAL A O 1
ATOM 3460 N N . GLU A 1 464 ? 2.567 2.271 19.720 1.00 96.62 464 GLU A N 1
ATOM 3461 C CA . GLU A 1 464 ? 3.163 0.946 19.539 1.00 96.62 464 GLU A CA 1
ATOM 3462 C C . GLU A 1 464 ? 2.698 0.357 18.209 1.00 96.62 464 GLU A C 1
ATOM 3464 O O . GLU A 1 464 ? 1.498 0.209 17.977 1.00 96.62 464 GLU A O 1
ATOM 3469 N N . VAL A 1 465 ? 3.655 0.046 17.334 1.00 96.44 465 VAL A N 1
ATOM 3470 C CA . VAL A 1 465 ? 3.400 -0.385 15.952 1.00 96.44 465 VAL A CA 1
ATOM 3471 C C . VAL A 1 465 ? 4.255 -1.599 15.593 1.00 96.44 465 VAL A C 1
ATOM 3473 O O . VAL A 1 465 ? 5.337 -1.762 16.170 1.00 96.44 465 VAL A O 1
ATOM 3476 N N . PRO A 1 466 ? 3.822 -2.448 14.644 1.00 96.56 466 PRO A N 1
ATOM 3477 C CA . PRO A 1 466 ? 4.679 -3.497 14.106 1.00 96.56 466 PRO A CA 1
ATOM 3478 C C . PRO A 1 466 ? 5.892 -2.874 13.407 1.00 96.56 466 PRO A C 1
ATOM 3480 O O . PRO A 1 466 ? 5.751 -1.937 12.619 1.00 96.56 466 PRO A O 1
ATOM 3483 N N . THR A 1 467 ? 7.086 -3.400 13.681 1.00 94.44 467 THR A N 1
ATOM 3484 C CA . THR A 1 467 ? 8.328 -2.919 13.052 1.00 94.44 467 THR A CA 1
ATOM 3485 C C . THR A 1 467 ? 8.845 -3.821 11.958 1.00 94.44 467 THR A C 1
ATOM 3487 O O . THR A 1 467 ? 9.686 -3.377 11.190 1.00 94.44 467 THR A O 1
ATOM 3490 N N . GLU A 1 468 ? 8.327 -5.039 11.836 1.00 95.75 468 GLU A N 1
ATOM 3491 C CA . GLU A 1 468 ? 8.624 -5.949 10.736 1.00 95.75 468 GLU A CA 1
ATOM 3492 C C . GLU A 1 468 ? 7.321 -6.414 10.102 1.00 95.75 468 GLU A C 1
ATOM 3494 O O . GLU A 1 468 ? 6.459 -6.986 10.778 1.00 95.75 468 GLU A O 1
ATOM 3499 N N . LEU A 1 469 ? 7.186 -6.156 8.805 1.00 95.69 469 LEU A N 1
ATOM 3500 C CA . LEU A 1 469 ? 6.006 -6.468 8.013 1.00 95.69 469 LEU A CA 1
ATOM 3501 C C . LEU A 1 469 ? 6.394 -7.300 6.793 1.00 95.69 469 LEU A C 1
ATOM 3503 O O . LEU A 1 469 ? 7.435 -7.084 6.170 1.00 95.69 469 LEU A O 1
ATOM 3507 N N . GLU A 1 470 ? 5.524 -8.229 6.422 1.00 96.69 470 GLU A N 1
ATOM 3508 C CA . GLU A 1 470 ? 5.647 -9.047 5.220 1.00 96.69 470 GLU A CA 1
ATOM 3509 C C . GLU A 1 470 ? 4.323 -9.047 4.460 1.00 96.69 470 GLU A C 1
ATOM 3511 O O . GLU A 1 470 ? 3.266 -9.259 5.056 1.00 96.69 470 GLU A O 1
ATOM 3516 N N . ALA A 1 471 ? 4.392 -8.851 3.144 1.00 96.19 471 ALA A N 1
ATOM 3517 C CA . ALA A 1 471 ? 3.259 -9.015 2.243 1.00 96.19 471 ALA A CA 1
ATOM 3518 C C . ALA A 1 471 ? 3.439 -10.270 1.385 1.00 96.19 471 ALA A C 1
ATOM 3520 O O . ALA A 1 471 ? 4.524 -10.530 0.845 1.00 96.19 471 ALA A O 1
ATOM 3521 N N . ALA A 1 472 ? 2.367 -11.045 1.257 1.00 96.00 472 ALA A N 1
ATOM 3522 C CA . ALA A 1 472 ? 2.362 -12.318 0.562 1.00 96.00 472 ALA A CA 1
ATOM 3523 C C . ALA A 1 472 ? 1.075 -12.530 -0.232 1.00 96.00 472 ALA A C 1
ATOM 3525 O O . ALA A 1 472 ? -0.013 -12.158 0.206 1.00 96.00 472 ALA A O 1
ATOM 3526 N N . TRP A 1 473 ? 1.210 -13.206 -1.366 1.00 94.44 473 TRP A N 1
ATOM 3527 C CA . TRP A 1 473 ? 0.080 -13.836 -2.040 1.00 94.44 473 TRP A CA 1
ATOM 3528 C C . TRP A 1 473 ? -0.223 -15.162 -1.356 1.00 94.44 473 TRP A C 1
ATOM 3530 O O . TRP A 1 473 ? 0.713 -15.908 -1.061 1.00 94.44 473 TRP A O 1
ATOM 3540 N N . LEU A 1 474 ? -1.496 -15.445 -1.084 1.00 94.25 474 LEU A N 1
ATOM 3541 C CA . LEU A 1 474 ? -1.917 -16.770 -0.635 1.00 94.25 474 LEU A CA 1
ATOM 3542 C C . LEU A 1 474 ? -2.340 -17.552 -1.875 1.00 94.25 474 LEU A C 1
ATOM 3544 O O . LEU A 1 474 ? -3.276 -17.168 -2.577 1.00 94.25 474 LEU A O 1
ATOM 3548 N N . GLU A 1 475 ? -1.588 -18.599 -2.175 1.00 91.00 475 GLU A N 1
ATOM 3549 C CA . GLU A 1 475 ? -1.799 -19.424 -3.353 1.00 91.00 475 GLU A CA 1
ATOM 3550 C C . GLU A 1 475 ? -2.888 -20.482 -3.069 1.00 91.00 475 GLU A C 1
ATOM 3552 O O . GLU A 1 475 ? -3.095 -20.869 -1.913 1.00 91.00 475 GLU A O 1
ATOM 3557 N N . PRO A 1 476 ? -3.599 -20.979 -4.100 1.00 87.50 476 PRO A N 1
ATOM 3558 C CA . PRO A 1 476 ? -4.680 -21.956 -3.923 1.00 87.50 476 PRO A CA 1
ATOM 3559 C C . PRO A 1 476 ? -4.251 -23.276 -3.267 1.00 87.50 476 PRO A C 1
ATOM 3561 O O . PRO A 1 476 ? -5.078 -23.972 -2.687 1.00 87.50 476 PRO A O 1
ATOM 3564 N N . ASP A 1 477 ? -2.965 -23.621 -3.349 1.00 88.75 477 ASP A N 1
ATOM 3565 C CA . ASP A 1 477 ? -2.373 -24.803 -2.713 1.00 88.75 477 ASP A CA 1
ATOM 3566 C C . ASP A 1 477 ? -2.098 -24.616 -1.205 1.00 88.75 477 ASP A C 1
ATOM 3568 O O . ASP A 1 477 ? -1.545 -25.502 -0.554 1.00 88.75 477 ASP A O 1
ATOM 3572 N N . GLY A 1 478 ? -2.481 -23.464 -0.642 1.00 85.38 478 GLY A N 1
ATOM 3573 C CA . GLY A 1 478 ? -2.272 -23.100 0.757 1.00 85.38 478 GLY A CA 1
ATOM 3574 C C . GLY A 1 478 ? -0.883 -22.532 1.051 1.00 85.38 478 GLY A C 1
ATOM 3575 O O . GLY A 1 478 ? -0.607 -22.150 2.192 1.00 85.38 478 GLY A O 1
ATOM 3576 N N . THR A 1 479 ? 0.002 -22.442 0.054 1.00 91.25 479 THR A N 1
ATOM 3577 C CA . THR A 1 479 ? 1.309 -21.809 0.228 1.00 91.25 479 THR A CA 1
ATOM 3578 C C . THR A 1 479 ? 1.193 -20.287 0.216 1.00 91.25 479 THR A C 1
ATOM 3580 O O . THR A 1 479 ? 0.245 -19.699 -0.302 1.00 91.25 479 THR A O 1
ATOM 3583 N N . ALA A 1 480 ? 2.173 -19.615 0.823 1.00 93.44 480 ALA A N 1
ATOM 3584 C CA . ALA A 1 480 ? 2.250 -18.162 0.814 1.00 93.44 480 ALA A CA 1
ATOM 3585 C C . ALA A 1 480 ? 3.506 -17.701 0.074 1.00 93.44 480 ALA A C 1
ATOM 3587 O O . ALA A 1 480 ? 4.634 -17.925 0.527 1.00 93.44 480 ALA A O 1
ATOM 3588 N N . PHE A 1 481 ? 3.323 -16.983 -1.030 1.00 93.62 481 PHE A N 1
ATOM 3589 C CA . PHE A 1 481 ? 4.417 -16.339 -1.739 1.00 93.62 481 PHE A CA 1
ATOM 3590 C C . PHE A 1 481 ? 4.663 -14.935 -1.171 1.00 93.62 481 PHE A C 1
ATOM 3592 O O . PHE A 1 481 ? 4.125 -13.936 -1.649 1.00 93.62 481 PHE A O 1
ATOM 3599 N N . ALA A 1 482 ? 5.497 -14.860 -0.129 1.00 94.69 482 ALA A N 1
ATOM 3600 C CA . ALA A 1 482 ? 5.994 -13.593 0.407 1.00 94.69 482 ALA A CA 1
ATOM 3601 C C . ALA A 1 482 ? 6.857 -12.877 -0.634 1.00 94.69 482 ALA A C 1
ATOM 3603 O O . ALA A 1 482 ? 7.867 -13.438 -1.055 1.00 94.69 482 ALA A O 1
ATOM 3604 N N . TYR A 1 483 ? 6.498 -11.662 -1.036 1.00 93.12 483 TYR A N 1
ATOM 3605 C CA . TYR A 1 483 ? 7.196 -10.928 -2.101 1.00 93.12 483 TYR A CA 1
ATOM 3606 C C . TYR A 1 483 ? 7.778 -9.594 -1.627 1.00 93.12 483 TYR A C 1
ATOM 3608 O O . TYR A 1 483 ? 8.697 -9.077 -2.258 1.00 93.12 483 TYR A O 1
ATOM 3616 N N . VAL A 1 484 ? 7.311 -9.071 -0.488 1.00 94.69 484 VAL A N 1
ATOM 3617 C CA . VAL A 1 484 ? 7.864 -7.880 0.167 1.00 94.69 484 VAL A CA 1
ATOM 3618 C C . VAL A 1 484 ? 8.061 -8.154 1.647 1.00 94.69 484 VAL A C 1
ATOM 3620 O O . VAL A 1 484 ? 7.193 -8.725 2.303 1.00 94.69 484 VAL A O 1
ATOM 3623 N N . ARG A 1 485 ? 9.200 -7.700 2.165 1.00 95.00 485 ARG A N 1
ATOM 3624 C CA . ARG A 1 485 ? 9.488 -7.553 3.590 1.00 95.00 485 ARG A CA 1
ATOM 3625 C C . ARG A 1 485 ? 9.932 -6.129 3.844 1.00 95.00 485 ARG A C 1
ATOM 3627 O O . ARG A 1 485 ? 10.717 -5.595 3.061 1.00 95.00 485 ARG A O 1
ATOM 3634 N N . SER A 1 486 ? 9.476 -5.535 4.931 1.00 93.31 486 SER A N 1
ATOM 3635 C CA . SER A 1 486 ? 9.832 -4.172 5.305 1.00 93.31 486 SER A CA 1
ATOM 3636 C C . SER A 1 486 ? 10.022 -4.046 6.803 1.00 93.31 486 SER A C 1
ATOM 3638 O O . SER A 1 486 ? 9.325 -4.690 7.584 1.00 93.31 486 SER A O 1
ATOM 3640 N N . THR A 1 487 ? 10.939 -3.170 7.183 1.00 94.38 487 THR A N 1
ATOM 3641 C CA . THR A 1 487 ? 11.193 -2.768 8.553 1.00 94.38 487 THR A CA 1
ATOM 3642 C C . THR A 1 487 ? 10.874 -1.295 8.736 1.00 94.38 487 THR A C 1
ATOM 3644 O O . THR A 1 487 ? 11.249 -0.478 7.898 1.00 94.38 487 THR A O 1
ATOM 3647 N N . VAL A 1 488 ? 10.199 -0.943 9.827 1.00 93.31 488 VAL A N 1
ATOM 3648 C CA . VAL A 1 488 ? 10.000 0.448 10.250 1.00 93.31 488 VAL A CA 1
ATOM 3649 C C . VAL A 1 488 ? 11.098 0.781 11.251 1.00 93.31 488 VAL A C 1
ATOM 3651 O O . VAL A 1 488 ? 11.089 0.295 12.380 1.00 93.31 488 VAL A O 1
ATOM 3654 N N . ALA A 1 489 ? 12.069 1.580 10.817 1.00 92.25 489 ALA A N 1
ATOM 3655 C CA . ALA A 1 489 ? 13.219 1.969 11.631 1.00 92.25 489 ALA A CA 1
ATOM 3656 C C . ALA A 1 489 ? 12.985 3.296 12.364 1.00 92.25 489 ALA A C 1
ATOM 3658 O O . ALA A 1 489 ? 13.471 3.483 13.476 1.00 92.25 489 ALA A O 1
ATOM 3659 N N . ALA A 1 490 ? 12.240 4.210 11.745 1.00 92.75 490 ALA A N 1
ATOM 3660 C CA . ALA A 1 490 ? 11.871 5.484 12.340 1.00 92.75 490 ALA A CA 1
ATOM 3661 C C . ALA A 1 490 ? 10.434 5.850 11.977 1.00 92.75 490 ALA A C 1
ATOM 3663 O O . ALA A 1 490 ? 9.945 5.516 10.893 1.00 92.75 490 ALA A O 1
ATOM 3664 N N . LEU A 1 491 ? 9.792 6.559 12.897 1.00 93.81 491 LEU A N 1
ATOM 3665 C CA . LEU A 1 491 ? 8.432 7.047 12.778 1.00 93.81 491 LEU A CA 1
ATOM 3666 C C . LEU A 1 491 ? 8.372 8.458 13.362 1.00 93.81 491 LEU A C 1
ATOM 3668 O O . LEU A 1 491 ? 8.888 8.700 14.452 1.00 93.81 491 LEU A O 1
ATOM 3672 N N . GLN A 1 492 ? 7.743 9.367 12.628 1.00 93.44 492 GLN A N 1
ATOM 3673 C CA . GLN A 1 492 ? 7.467 10.744 13.026 1.00 93.44 492 GLN A CA 1
ATOM 3674 C C . GLN A 1 492 ? 5.991 11.044 12.783 1.00 93.44 492 GLN A C 1
ATOM 3676 O O . GLN A 1 492 ? 5.394 10.488 11.856 1.00 93.44 492 GLN A O 1
ATOM 3681 N N . ALA A 1 493 ? 5.418 11.911 13.611 1.00 92.19 493 ALA A N 1
ATOM 3682 C CA . ALA A 1 493 ? 4.034 12.331 13.491 1.00 92.19 493 ALA A CA 1
ATOM 3683 C C . ALA A 1 493 ? 3.921 13.838 13.759 1.00 92.19 493 ALA A C 1
ATOM 3685 O O . ALA A 1 493 ? 4.548 14.330 14.697 1.00 92.19 493 ALA A O 1
ATOM 3686 N N . GLU A 1 494 ? 3.136 14.539 12.942 1.00 89.06 494 GLU A N 1
ATOM 3687 C CA . GLU A 1 494 ? 2.907 15.993 12.991 1.00 89.06 494 GLU A CA 1
ATOM 3688 C C . GLU A 1 494 ? 1.411 16.328 12.987 1.00 89.06 494 GLU A C 1
ATOM 3690 O O . GLU A 1 494 ? 0.620 15.611 12.315 1.00 89.06 494 GLU A O 1
#

Secondary structure (DSSP, 8-state):
------SSS--GGGGGSSEEEEEEETT-SS--EEEEEE-TT--HHHHHHHHHHHHT-S-EEEEEETTT-PEE-SGGG--SS-EEEEEEPPP-----------------------------------------------S----S------HHHHHHHHH-GGGGTSS------S--SS----S---SSS-HHHHHHHHHHHHHHHHHHHHHHHHHHHHHHHHHHHHHHTS------HHHHHTTS-HHHHHHHHHHEESSGGG--EEEEEEEEEE-SSTTSPPEEEEEEEEEE-SSS-EEEEEEEEE-STTTTSEEEEEEEEETTEEEEEEEETTTEEEEEEE-HHHHHHHHHHHHHHGGGSGGGGS--SSEEEEEPPTTSSS-TTTEEEEEEEETTEEEEEEEEE-TTS-EEEEEEEEEEEE-TTS-EEEEEEEEEE-S-EEEEE-------S----PPPPEEEEESEEEEEEE-TTS-EEEEEEEEEEEEEE-

Radius of gyration: 31.91 Å; chains: 1; bounding box: 90×77×103 Å

Organism: NCBI:txid554055

Sequence (494 aa):
MATSSRGLGVTPQDMDASRLVFVSVKDAKPKRKVAVPIGDGASWDQFCGQVQTKLKLVAIEAIYLASSGERITHLDQLQDIDELYVVEGAAPRGGQASAAGPSASDAYLQTQPTSYVSRLGVADAEISPAMHGRLAADADADQKYAKRQGSLQRTMKRVFPSLFQGGLPVTTKDVGAAASCTASLQMLGGTAGVVAAVAAATAGLVLVRWLRWEAFLRGEQEAVRRAAQAPEKAARLPELLLGLPSPVRRFFLRSMSGNCIGFRLWTTHGSGALRFDSGSGWKALQAGTVAAVGPEPAFCYTGCLQLGLGRLLPCRGREALLQGRGAMAWRLWGAVPLASSESGRLDQSALLRWLAEAVCFPPALLPSTHLRWLPAERGEGGSPERSARAVLTCRGVSVSALFTFDGEGRFQELVSHDYWRVMPDGAVQQAPWRARSTGGHTRFRLDSSSNSDGGVTGSSTTVEVPTELEAAWLEPDGTAFAYVRSTVAALQAE

pLDDT: mean 75.61, std 25.17, range [22.81, 98.44]